Protein AF-A0A1C5BJK2-F1 (afdb_monomer)

pLDDT: mean 85.27, std 14.62, range [35.91, 98.62]

Radius of gyration: 24.51 Å; Cα contacts (8 Å, |Δi|>4): 493; chains: 1; bounding box: 54×63×65 Å

Nearest PDB structures (foldseek):
  4zyd-assembly2_A-3  TM=7.712E-01  e=1.924E-02  Saccharolobus solfataricus
  7dqt-assembly1_A  TM=7.738E-01  e=2.641E-02  Sulfurisphaera tokodaii str. 7
  7dqq-assembly1_A  TM=7.824E-01  e=4.720E-02  Sulfurisphaera tokodaii str. 7
  7dqr-assembly1_A  TM=7.884E-01  e=7.202E-02  Sulfurisphaera tokodaii str. 7
  7e1p-assembly1_A  TM=7.559E-01  e=9.377E-02  Sulfurisphaera tokodaii str. 7

Secondary structure (DSSP, 8-state):
--HHHHHHHHTTSGGG----TTHHHHTT--HHHHHHHHHT-SSHHHHHHHTSS--SHHHHHHHHHHHHHHHHHHSPPPPTT-S--TTS-HHHHHHHHHHHHPPTT-EEEHHHHHHHHTS-HHHHHHHHHH-TT-TTGGGEE-TTSPPPTT---SSS--THHHHHHHHHTT--B-TTSPBPGGGEEPHHHHHHHTT---S---SPPPPPHHHHHHHHHHHHHHHHHHS-HHHHHHHHHHHHHHHHTT-EEEE--SSS--EEEEEEEE-SS-EEEE-SEEEETTTTEEEE-HHHHTTSTTTTSHHHHHHHHHHHHTSTT----GGGTTS--EEEGGGHHHHHHHHHHHHHHHHHHHHHHHHHHHHHH-----

Structure (mmCIF, N/CA/C/O backbone):
data_AF-A0A1C5BJK2-F1
#
_entry.id   AF-A0A1C5BJK2-F1
#
loop_
_atom_site.group_PDB
_atom_site.id
_atom_site.type_symbol
_atom_site.label_atom_id
_atom_site.label_alt_id
_atom_site.label_comp_id
_atom_site.label_asym_id
_atom_site.label_entity_id
_atom_site.label_seq_id
_atom_site.pdbx_PDB_ins_code
_atom_site.Cartn_x
_atom_site.Cartn_y
_atom_site.Cartn_z
_atom_site.occupancy
_atom_site.B_iso_or_equiv
_atom_site.auth_seq_id
_atom_site.auth_comp_id
_atom_site.auth_asym_id
_atom_site.auth_atom_id
_atom_site.pdbx_PDB_model_num
ATOM 1 N N . MET A 1 1 ? 9.234 -43.248 -18.947 1.00 60.78 1 MET A N 1
ATOM 2 C CA . MET A 1 1 ? 8.805 -42.035 -18.233 1.00 60.78 1 MET A CA 1
ATOM 3 C C . MET A 1 1 ? 7.308 -42.137 -18.043 1.00 60.78 1 MET A C 1
ATOM 5 O O . MET A 1 1 ? 6.604 -42.272 -19.042 1.00 60.78 1 MET A O 1
ATOM 9 N N . GLY A 1 2 ? 6.856 -42.199 -16.794 1.00 78.69 2 GLY A N 1
ATOM 10 C CA . GLY A 1 2 ? 5.429 -42.237 -16.460 1.00 78.69 2 GLY A CA 1
ATOM 11 C C . GLY A 1 2 ? 4.739 -40.893 -16.718 1.00 78.69 2 GLY A C 1
ATOM 12 O O . GLY A 1 2 ? 5.407 -39.885 -16.950 1.00 78.69 2 GLY A O 1
ATOM 13 N N . ALA A 1 3 ? 3.405 -40.869 -16.676 1.00 76.44 3 ALA A N 1
ATOM 14 C CA . ALA A 1 3 ? 2.632 -39.632 -16.827 1.00 76.44 3 ALA A CA 1
ATOM 15 C C . ALA A 1 3 ? 2.951 -38.611 -15.717 1.00 76.44 3 ALA A C 1
ATOM 17 O O . ALA A 1 3 ? 3.112 -37.429 -16.013 1.00 76.44 3 ALA A O 1
ATOM 18 N N . ASP A 1 4 ? 3.140 -39.079 -14.480 1.00 77.00 4 ASP A N 1
ATOM 19 C CA . ASP A 1 4 ? 3.439 -38.227 -13.320 1.00 77.00 4 ASP A CA 1
ATOM 20 C C . ASP A 1 4 ? 4.851 -37.625 -13.384 1.00 77.00 4 ASP A C 1
ATOM 22 O O . ASP A 1 4 ? 5.038 -36.434 -13.143 1.00 77.00 4 ASP A O 1
ATOM 26 N N . GLU A 1 5 ? 5.845 -38.413 -13.808 1.00 80.25 5 GLU A N 1
ATOM 27 C CA . GLU A 1 5 ? 7.212 -37.923 -14.047 1.00 80.25 5 GLU A CA 1
ATOM 28 C C . GLU A 1 5 ? 7.243 -36.874 -15.163 1.00 80.25 5 GLU A C 1
ATOM 30 O O . GLU A 1 5 ? 7.934 -35.859 -15.065 1.00 80.25 5 GLU A O 1
ATOM 35 N N . LEU A 1 6 ? 6.480 -37.106 -16.235 1.00 82.19 6 LEU A N 1
ATOM 36 C CA . LEU A 1 6 ? 6.384 -36.167 -17.344 1.00 82.19 6 LEU A CA 1
ATOM 37 C C . LEU A 1 6 ? 5.683 -34.868 -16.925 1.00 82.19 6 LEU A C 1
ATOM 39 O O . LEU A 1 6 ? 6.096 -33.788 -17.348 1.00 82.19 6 LEU A O 1
ATOM 43 N N . HIS A 1 7 ? 4.647 -34.968 -16.091 1.00 80.88 7 HIS A N 1
ATOM 44 C CA . HIS A 1 7 ? 3.950 -33.816 -15.533 1.00 80.88 7 HIS A CA 1
ATOM 45 C C . HIS A 1 7 ? 4.882 -32.975 -14.658 1.00 80.88 7 HIS A C 1
ATOM 47 O O . HIS A 1 7 ? 5.020 -31.780 -14.910 1.00 80.88 7 HIS A O 1
ATOM 53 N N . ALA A 1 8 ? 5.589 -33.596 -13.709 1.00 81.62 8 ALA A N 1
ATOM 54 C CA . ALA A 1 8 ? 6.525 -32.906 -12.821 1.00 81.62 8 ALA A CA 1
ATOM 55 C C . ALA A 1 8 ? 7.621 -32.146 -13.592 1.00 81.62 8 ALA A C 1
ATOM 57 O O . ALA A 1 8 ? 7.986 -31.033 -13.220 1.00 81.62 8 ALA A O 1
ATOM 58 N N . LEU A 1 9 ? 8.107 -32.711 -14.704 1.00 84.38 9 LEU A N 1
ATOM 59 C CA . LEU A 1 9 ? 9.127 -32.072 -15.541 1.00 84.38 9 LEU A CA 1
ATOM 60 C C . LEU A 1 9 ? 8.603 -30.900 -16.378 1.00 84.38 9 LEU A C 1
ATOM 62 O O . LEU A 1 9 ? 9.378 -30.006 -16.710 1.00 84.38 9 LEU A O 1
ATOM 66 N N . LEU A 1 10 ? 7.330 -30.920 -16.781 1.00 84.81 10 LEU A N 1
ATOM 67 C CA . LEU A 1 10 ? 6.793 -29.968 -17.758 1.00 84.81 10 LEU A CA 1
ATOM 68 C C . LEU A 1 10 ? 5.853 -28.922 -17.164 1.00 84.81 10 LEU A C 1
ATOM 70 O O . LEU A 1 10 ? 5.655 -27.883 -17.795 1.00 84.81 10 LEU A O 1
ATOM 74 N N . VAL A 1 11 ? 5.287 -29.154 -15.977 1.00 85.19 11 VAL A N 1
ATOM 75 C CA . VAL A 1 11 ? 4.271 -28.271 -15.387 1.00 85.19 11 VAL A CA 1
ATOM 76 C C . VAL A 1 11 ? 4.789 -26.842 -15.188 1.00 85.19 11 VAL A C 1
ATOM 78 O O . VAL A 1 11 ? 4.098 -25.895 -15.563 1.00 85.19 11 VAL A O 1
ATOM 81 N N . HIS A 1 12 ? 6.034 -26.687 -14.723 1.00 86.31 12 HIS A N 1
ATOM 82 C CA . HIS A 1 12 ? 6.695 -25.398 -14.482 1.00 86.31 12 HIS A CA 1
ATOM 83 C C . HIS A 1 12 ? 7.729 -25.061 -15.565 1.00 86.31 12 HIS A C 1
ATOM 85 O O . HIS A 1 12 ? 8.881 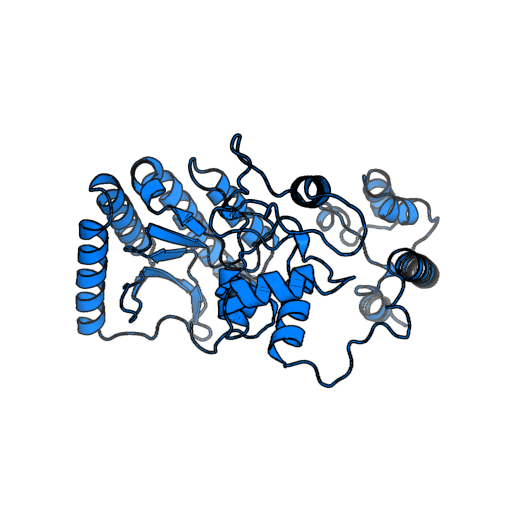-24.743 -15.278 1.00 86.31 12 HIS A O 1
ATOM 91 N N . THR A 1 13 ? 7.326 -25.148 -16.832 1.00 88.75 13 THR A N 1
ATOM 92 C CA . THR A 1 13 ? 8.182 -24.792 -17.975 1.00 88.75 13 THR A CA 1
ATOM 93 C C . THR A 1 13 ? 7.594 -23.641 -18.776 1.00 88.75 13 THR A C 1
ATOM 95 O O . THR A 1 13 ? 6.378 -23.454 -18.824 1.00 88.75 13 THR A O 1
ATOM 98 N N . LEU A 1 14 ? 8.458 -22.894 -19.469 1.00 88.75 14 LEU A N 1
ATOM 99 C CA . LEU A 1 14 ? 8.046 -21.772 -20.318 1.00 88.75 14 LEU A CA 1
ATOM 100 C C . LEU A 1 14 ? 7.019 -22.192 -21.383 1.00 88.75 14 LEU A C 1
ATOM 102 O O . LEU A 1 14 ? 6.073 -21.461 -21.655 1.00 88.75 14 LEU A O 1
ATOM 106 N N . GLY A 1 15 ? 7.161 -23.396 -21.943 1.00 88.69 15 GLY A N 1
ATOM 107 C CA . GLY A 1 15 ? 6.219 -23.947 -22.917 1.00 88.69 15 GLY A CA 1
ATOM 108 C C . GLY A 1 15 ? 4.817 -24.184 -22.353 1.00 88.69 15 GLY A C 1
ATOM 109 O O . GLY A 1 15 ? 3.839 -24.099 -23.099 1.00 88.69 15 GLY A O 1
ATOM 110 N N . ASN A 1 16 ? 4.707 -24.427 -21.042 1.00 90.06 16 ASN A N 1
ATOM 111 C CA . ASN A 1 16 ? 3.439 -24.647 -20.346 1.00 90.06 16 ASN A CA 1
ATOM 112 C C . ASN A 1 16 ? 2.814 -23.356 -19.795 1.00 90.06 16 ASN A C 1
ATOM 114 O O . ASN A 1 16 ? 1.713 -23.391 -19.248 1.00 90.06 16 ASN A O 1
ATOM 118 N N . LEU A 1 17 ? 3.497 -22.217 -19.939 1.00 88.31 17 LEU A N 1
ATOM 119 C CA . LEU A 1 17 ? 3.001 -20.940 -19.453 1.00 88.31 17 LEU A CA 1
ATOM 120 C C . LEU A 1 17 ? 1.721 -20.547 -20.207 1.00 88.31 17 LEU A C 1
ATOM 122 O O . LEU A 1 17 ? 1.679 -20.486 -21.444 1.00 88.31 17 LEU A O 1
ATOM 126 N N . THR A 1 18 ? 0.677 -20.271 -19.434 1.00 85.19 18 THR A N 1
ATOM 127 C CA . THR A 1 18 ? -0.578 -19.668 -19.883 1.00 85.19 18 THR A CA 1
ATOM 128 C C . THR A 1 18 ? -0.957 -18.591 -18.881 1.00 85.19 18 THR A C 1
ATOM 130 O O . THR A 1 18 ? -0.827 -18.788 -17.676 1.00 85.19 18 THR A O 1
ATOM 133 N N . LEU A 1 19 ? -1.397 -17.438 -19.374 1.00 79.12 19 LEU A N 1
ATOM 134 C CA . LEU A 1 19 ? -1.994 -16.399 -18.540 1.00 79.12 19 LEU A CA 1
ATOM 135 C C . LEU A 1 19 ? -3.504 -16.472 -18.776 1.00 79.12 19 LEU A C 1
ATOM 137 O O . LEU A 1 19 ? -3.965 -16.199 -19.883 1.00 79.12 19 LEU A O 1
ATOM 141 N N . SER A 1 20 ? -4.264 -16.959 -17.797 1.00 74.69 20 SER A N 1
ATOM 142 C CA . SER A 1 20 ? -5.705 -17.195 -17.938 1.00 74.69 20 SER A CA 1
ATOM 143 C C . SER A 1 20 ? -6.407 -17.176 -16.580 1.00 74.69 20 SER A C 1
ATOM 145 O O . SER A 1 20 ? -5.923 -17.783 -15.628 1.00 74.69 20 SER A O 1
ATOM 147 N N . GLY A 1 21 ? -7.578 -16.533 -16.513 1.00 70.81 21 GLY A N 1
ATOM 148 C CA . GLY A 1 21 ? -8.501 -16.639 -15.375 1.00 70.81 21 GLY A CA 1
ATOM 149 C C . GLY A 1 21 ? -9.314 -17.943 -15.362 1.00 70.81 21 GLY A C 1
ATOM 150 O O . GLY A 1 21 ? -9.984 -18.249 -14.383 1.00 70.81 21 GLY A O 1
ATOM 151 N N . ASP A 1 22 ? -9.231 -18.745 -16.428 1.00 74.25 22 ASP A N 1
ATOM 152 C CA . ASP A 1 22 ? -9.968 -20.001 -16.596 1.00 74.25 22 ASP A CA 1
ATOM 153 C C . ASP A 1 22 ? -9.140 -21.236 -16.206 1.00 74.25 22 ASP A C 1
ATOM 155 O O . ASP A 1 22 ? -9.500 -22.363 -16.552 1.00 74.25 22 ASP A O 1
ATOM 159 N N . ASN A 1 23 ? -8.043 -21.059 -15.462 1.00 76.31 23 ASN A N 1
ATOM 160 C CA . ASN A 1 23 ? -7.197 -22.169 -15.014 1.00 76.31 23 ASN A CA 1
ATOM 161 C C . ASN A 1 23 ? -7.988 -23.293 -14.293 1.00 76.31 23 ASN A C 1
ATOM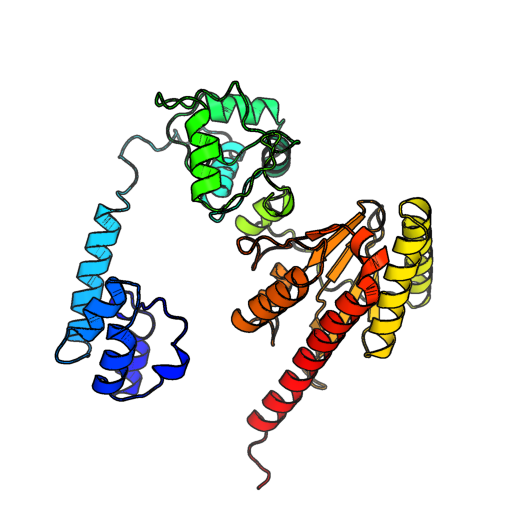 163 O O . ASN A 1 23 ? -7.758 -24.467 -14.602 1.00 76.31 23 ASN A O 1
ATOM 167 N N . PRO A 1 24 ? -9.005 -22.987 -13.451 1.00 76.06 24 PRO A N 1
ATOM 168 C CA . PRO A 1 24 ? -9.880 -24.013 -12.876 1.00 76.06 24 PRO A CA 1
ATOM 169 C C . PRO A 1 24 ? -10.684 -24.805 -13.921 1.00 76.06 24 PRO A C 1
ATOM 171 O O . PRO A 1 24 ? -10.924 -25.995 -13.739 1.00 76.06 24 PRO A O 1
ATOM 174 N N . LYS A 1 25 ? -11.085 -24.171 -15.033 1.00 75.75 25 LYS A N 1
ATOM 175 C CA . LYS A 1 25 ? -11.850 -24.812 -16.118 1.00 75.75 25 LYS A CA 1
ATOM 176 C C . LYS A 1 25 ? -10.969 -25.661 -17.032 1.00 75.75 25 LYS A C 1
ATOM 178 O O . LYS A 1 25 ? -11.483 -26.566 -17.683 1.00 75.75 25 LYS A O 1
ATOM 183 N N . LEU A 1 26 ? -9.664 -25.386 -17.103 1.00 80.00 26 LEU A N 1
ATOM 184 C CA . LEU A 1 26 ? -8.719 -26.204 -17.868 1.00 80.00 26 LEU A CA 1
ATOM 185 C C . LEU A 1 26 ? -8.521 -27.574 -17.204 1.00 80.00 26 LEU A C 1
ATOM 187 O O . LEU A 1 26 ? -8.636 -28.589 -17.894 1.00 80.00 26 LEU A O 1
ATOM 191 N N . SER A 1 27 ? -8.281 -27.605 -15.885 1.00 78.44 27 SER A N 1
ATOM 192 C CA . SER A 1 27 ? -8.184 -28.813 -15.038 1.00 78.44 27 SER A CA 1
ATOM 193 C C . SER A 1 27 ? -7.417 -29.991 -15.693 1.00 78.44 27 SER A C 1
ATOM 195 O O . SER A 1 27 ? -6.562 -29.808 -16.565 1.00 78.44 27 SER A O 1
ATOM 197 N N . ASN A 1 28 ? -7.707 -31.234 -15.308 1.00 81.69 28 ASN A N 1
ATOM 198 C CA . ASN A 1 28 ? -7.215 -32.454 -15.960 1.00 81.69 28 ASN A CA 1
ATOM 199 C C . ASN A 1 28 ? -8.071 -32.872 -17.169 1.00 81.69 28 ASN A C 1
ATOM 201 O O . ASN A 1 28 ? -8.125 -34.047 -17.531 1.00 81.69 28 ASN A O 1
ATOM 205 N N . HIS A 1 29 ? -8.743 -31.920 -17.826 1.00 84.06 29 HIS A N 1
ATOM 206 C CA . HIS A 1 29 ? -9.537 -32.242 -19.004 1.00 84.06 29 HIS A CA 1
ATOM 207 C C . HIS A 1 29 ? -8.670 -32.705 -20.189 1.00 84.06 29 HIS A C 1
ATOM 209 O O . HIS A 1 29 ? -7.514 -32.283 -20.326 1.00 84.06 29 HIS A O 1
ATOM 215 N N . PRO A 1 30 ? -9.238 -33.528 -21.093 1.00 87.25 30 PRO A N 1
ATOM 216 C CA . PRO A 1 30 ? -8.593 -33.888 -22.348 1.00 87.25 30 PRO A CA 1
ATOM 217 C C . PRO A 1 30 ? -8.195 -32.651 -23.152 1.00 87.25 30 PRO A C 1
ATOM 219 O O . PRO A 1 30 ? -8.894 -31.636 -23.130 1.00 87.25 30 PRO A O 1
ATOM 222 N N . PHE A 1 31 ? -7.107 -32.755 -23.919 1.00 89.50 31 PHE A N 1
ATOM 223 C CA . PHE A 1 31 ? -6.562 -31.620 -24.665 1.00 89.50 31 PHE A CA 1
ATOM 224 C C . PHE A 1 31 ? -7.603 -30.930 -25.557 1.00 89.50 31 PHE A C 1
ATOM 226 O O . PHE A 1 31 ? -7.689 -29.710 -25.531 1.00 89.50 31 PHE A O 1
ATOM 233 N N . ARG A 1 32 ? -8.485 -31.688 -26.220 1.00 87.75 32 ARG A N 1
ATOM 234 C CA . ARG A 1 32 ? -9.584 -31.136 -27.033 1.00 87.75 32 ARG A CA 1
ATOM 235 C C . ARG A 1 32 ? -10.445 -30.119 -26.279 1.00 87.75 32 ARG A C 1
ATOM 237 O O . ARG A 1 32 ? -10.752 -29.056 -26.801 1.00 87.75 32 ARG A O 1
ATOM 244 N N . ARG A 1 33 ? -10.794 -30.420 -25.027 1.00 85.31 33 ARG A N 1
ATOM 245 C CA . ARG A 1 33 ? -11.584 -29.516 -24.184 1.00 85.31 33 ARG A CA 1
ATOM 246 C C . ARG A 1 33 ? -10.780 -28.278 -23.786 1.00 85.31 33 ARG A C 1
ATOM 248 O O . ARG A 1 33 ? -11.325 -27.184 -23.720 1.00 85.31 33 ARG A O 1
ATOM 255 N N . LYS A 1 34 ? -9.477 -28.444 -23.549 1.00 88.50 34 LYS A N 1
ATOM 256 C CA . LYS A 1 34 ? -8.562 -27.326 -23.286 1.00 88.50 34 LYS A CA 1
ATOM 257 C C . LYS A 1 34 ? -8.399 -26.427 -24.513 1.00 88.50 34 LYS A C 1
ATOM 259 O O . LYS A 1 34 ? -8.340 -25.218 -24.341 1.00 88.50 34 LYS A O 1
ATOM 264 N N . GLN A 1 35 ? -8.389 -26.984 -25.728 1.00 89.12 35 GLN A N 1
ATOM 265 C CA . GLN A 1 35 ? -8.355 -26.204 -26.970 1.00 89.12 35 GLN A CA 1
ATOM 266 C C . GLN A 1 35 ? -9.572 -25.287 -27.080 1.00 89.12 35 GLN A C 1
ATOM 268 O O . GLN A 1 35 ? -9.385 -24.101 -27.294 1.00 89.12 35 GLN A O 1
ATOM 273 N N . GLU A 1 36 ? -10.787 -25.794 -26.848 1.00 87.69 36 GLU A N 1
ATOM 274 C CA . GLU A 1 36 ? -12.017 -24.981 -26.879 1.00 87.69 36 GLU A CA 1
ATOM 275 C C . GLU A 1 36 ? -11.952 -23.785 -25.916 1.00 87.69 36 GLU A C 1
ATOM 277 O O . GLU A 1 36 ? -12.364 -22.679 -26.257 1.00 87.69 36 GLU A O 1
ATOM 282 N N . ILE A 1 37 ? -11.405 -23.996 -24.715 1.00 85.19 37 ILE A N 1
ATOM 283 C CA . ILE A 1 37 ? -11.242 -22.933 -23.715 1.00 85.19 37 ILE A CA 1
ATOM 284 C C . ILE A 1 37 ? -10.190 -21.918 -24.188 1.00 85.19 37 ILE A C 1
ATOM 286 O O . ILE A 1 37 ? -10.439 -20.713 -24.184 1.00 85.19 37 ILE A O 1
ATOM 290 N N . LEU A 1 38 ? -9.021 -22.397 -24.621 1.00 86.19 38 LEU A N 1
ATOM 291 C CA . LEU A 1 38 ? -7.893 -21.549 -25.016 1.00 86.19 38 LEU A CA 1
ATOM 292 C C . LEU A 1 38 ? -8.113 -20.815 -26.345 1.00 86.19 38 LEU A C 1
ATOM 294 O O . LEU A 1 38 ? -7.533 -19.748 -26.528 1.00 86.19 38 LEU A O 1
ATOM 298 N N . ASP A 1 39 ? -8.944 -21.340 -27.245 1.00 86.12 39 ASP A N 1
ATOM 299 C CA . ASP A 1 39 ? -9.287 -20.701 -28.523 1.00 86.12 39 ASP A CA 1
ATOM 300 C C . ASP A 1 39 ? -10.010 -19.365 -28.294 1.00 86.12 39 ASP A C 1
ATOM 302 O O . ASP A 1 39 ? -9.754 -18.369 -28.967 1.00 86.12 39 ASP A O 1
ATOM 306 N N . SER A 1 40 ? -10.827 -19.304 -27.239 1.00 82.19 40 SER A N 1
ATOM 307 C CA . SER A 1 40 ? -11.527 -18.085 -26.820 1.00 82.19 40 SER A CA 1
ATOM 308 C C . SER A 1 40 ? -10.654 -17.075 -26.056 1.00 82.19 40 SER A C 1
ATOM 310 O O . SER A 1 40 ? -11.114 -15.983 -25.721 1.00 82.19 40 SER A O 1
ATOM 312 N N . SER A 1 41 ? -9.385 -17.401 -25.778 1.00 83.88 41 SER A N 1
ATOM 313 C CA . SER A 1 41 ? -8.483 -16.526 -25.024 1.00 83.88 41 SER A CA 1
ATOM 314 C C . SER A 1 41 ? -8.164 -15.242 -25.792 1.00 83.88 41 SER A C 1
ATOM 316 O O . SER A 1 41 ? -7.716 -15.295 -26.935 1.00 83.88 41 SER A O 1
ATOM 318 N N . ALA A 1 42 ? -8.247 -14.089 -25.122 1.00 83.94 42 ALA A N 1
ATOM 319 C CA . ALA A 1 42 ? -7.824 -12.798 -25.679 1.00 83.94 42 ALA A CA 1
ATOM 320 C C . ALA A 1 42 ? -6.304 -12.719 -25.945 1.00 83.94 42 ALA A C 1
ATOM 322 O O . ALA A 1 42 ? -5.836 -11.917 -26.752 1.00 83.94 42 ALA A O 1
ATOM 323 N N . LEU A 1 43 ? -5.509 -13.561 -25.276 1.00 83.44 43 LEU A N 1
ATOM 324 C CA . LEU A 1 43 ? -4.064 -13.623 -25.477 1.00 83.44 43 LEU A CA 1
ATOM 325 C C . LEU A 1 43 ? -3.708 -14.552 -26.637 1.00 83.44 43 LEU A C 1
ATOM 327 O O . LEU A 1 43 ? -3.843 -15.773 -26.526 1.00 83.44 43 LEU A O 1
ATOM 331 N N . ARG A 1 44 ? -3.131 -13.977 -27.699 1.00 83.12 44 ARG A N 1
ATOM 332 C CA . ARG A 1 44 ? -2.648 -14.712 -28.884 1.00 83.12 44 ARG A CA 1
ATOM 333 C C . ARG A 1 44 ? -1.691 -15.858 -28.536 1.00 83.12 44 ARG A C 1
ATOM 335 O O . ARG A 1 44 ? -1.708 -16.896 -29.183 1.00 83.12 44 ARG A O 1
ATOM 342 N N . MET A 1 45 ? -0.899 -15.709 -27.473 1.00 85.88 45 MET A N 1
ATOM 343 C CA . MET A 1 45 ? -0.004 -16.771 -26.997 1.00 85.88 45 MET A CA 1
ATOM 344 C C . MET A 1 45 ? -0.749 -18.036 -26.554 1.00 85.88 45 MET A C 1
ATOM 346 O O . MET A 1 45 ? -0.221 -19.127 -26.736 1.00 85.88 45 MET A O 1
ATOM 350 N N . ASN A 1 46 ? -1.946 -17.919 -25.977 1.00 88.75 46 ASN A N 1
ATOM 351 C CA . ASN A 1 46 ? -2.750 -19.077 -25.576 1.00 88.75 46 ASN A CA 1
ATOM 352 C C . ASN A 1 46 ? -3.433 -19.725 -26.792 1.00 88.75 46 ASN A C 1
ATOM 354 O O . ASN A 1 46 ? -3.511 -20.948 -26.864 1.00 88.75 46 ASN A O 1
ATOM 358 N N . GLN A 1 47 ? -3.844 -18.925 -27.781 1.00 86.56 47 GLN A N 1
ATOM 359 C CA . GLN A 1 47 ? -4.413 -19.419 -29.043 1.00 86.56 47 GLN A CA 1
ATOM 360 C C . GLN A 1 47 ? -3.409 -20.282 -29.831 1.00 86.56 47 GLN A C 1
ATOM 362 O O . GLN A 1 47 ? -3.791 -21.273 -30.447 1.00 86.56 47 GLN A O 1
ATOM 367 N N . GLU A 1 48 ? -2.105 -19.984 -29.748 1.00 88.44 48 GLU A N 1
ATOM 368 C CA . GLU A 1 48 ? -1.042 -20.824 -30.334 1.00 88.44 48 GLU A CA 1
ATOM 369 C C . GLU A 1 48 ? -1.047 -22.268 -29.788 1.00 88.44 48 GLU A C 1
ATOM 371 O O . GLU A 1 48 ? -0.633 -23.189 -30.492 1.00 88.44 48 GLU A O 1
ATOM 376 N N . ILE A 1 49 ? -1.522 -22.483 -28.553 1.00 90.44 49 ILE A N 1
ATOM 377 C CA . ILE A 1 49 ? -1.714 -23.824 -27.976 1.00 90.44 49 ILE A CA 1
ATOM 378 C C . ILE A 1 49 ? -2.947 -24.479 -28.598 1.00 90.44 49 ILE A C 1
ATOM 380 O O . ILE A 1 49 ? -2.882 -25.634 -29.015 1.00 90.44 49 ILE A O 1
ATOM 384 N N . ALA A 1 50 ? -4.059 -23.739 -28.674 1.00 88.12 50 ALA A N 1
ATOM 385 C CA . ALA A 1 50 ? -5.318 -24.227 -29.230 1.00 88.12 50 ALA A CA 1
ATOM 386 C C . ALA A 1 50 ? -5.164 -24.696 -30.686 1.00 88.12 50 ALA A C 1
ATOM 388 O O . ALA A 1 50 ? -5.759 -25.698 -31.073 1.00 88.12 50 ALA A O 1
ATOM 389 N N . GLY A 1 51 ? -4.295 -24.037 -31.460 1.00 87.88 51 GLY A N 1
ATOM 390 C CA . GLY A 1 51 ? -4.001 -24.385 -32.852 1.00 87.88 51 GLY A CA 1
ATOM 391 C C . GLY A 1 51 ? -3.151 -25.645 -33.075 1.00 87.88 51 GLY A C 1
ATOM 392 O O . GLY A 1 51 ? -2.909 -26.002 -34.227 1.00 87.88 51 GLY A O 1
ATOM 393 N N . ARG A 1 52 ? -2.661 -26.329 -32.029 1.00 91.69 52 ARG A N 1
ATOM 394 C CA . ARG A 1 52 ? -1.906 -27.588 -32.183 1.00 91.69 52 ARG A CA 1
ATOM 395 C C . ARG A 1 52 ? -2.852 -28.786 -32.250 1.00 91.69 52 ARG A C 1
ATOM 397 O O . ARG A 1 52 ? -3.837 -28.837 -31.533 1.00 91.69 52 ARG A O 1
ATOM 404 N N . GLU A 1 53 ? -2.524 -29.797 -33.053 1.00 90.75 53 GLU A N 1
ATOM 405 C CA . GLU A 1 53 ? -3.330 -31.032 -33.145 1.00 90.75 53 GLU A CA 1
ATOM 406 C C . GLU A 1 53 ? -3.271 -31.882 -31.868 1.00 90.75 53 GLU A C 1
ATOM 408 O O . GLU A 1 53 ? -4.210 -32.600 -31.527 1.00 90.75 53 GLU A O 1
ATOM 413 N N . ARG A 1 54 ? -2.148 -31.805 -31.154 1.00 91.12 54 ARG A N 1
ATOM 414 C CA . ARG A 1 54 ? -1.900 -32.512 -29.901 1.00 91.12 54 ARG A CA 1
ATOM 415 C C . ARG A 1 54 ? -1.018 -31.671 -28.993 1.00 91.12 54 ARG A C 1
ATOM 417 O O . ARG A 1 54 ? -0.335 -30.756 -29.449 1.00 91.12 54 ARG A O 1
ATOM 424 N N . TRP A 1 55 ? -0.993 -32.036 -27.719 1.00 89.00 55 TRP A N 1
ATOM 425 C CA . TRP A 1 55 ? -0.172 -31.365 -26.724 1.00 89.00 55 TRP A CA 1
ATOM 426 C C . TRP A 1 55 ? 0.569 -32.375 -25.865 1.00 89.00 55 TRP A C 1
ATOM 428 O O . TRP A 1 55 ? -0.018 -33.024 -25.000 1.00 89.00 55 TRP A O 1
ATOM 438 N N . GLY A 1 56 ? 1.861 -32.521 -26.135 1.00 88.06 56 GLY A N 1
ATOM 439 C CA . GLY A 1 56 ? 2.767 -33.360 -25.372 1.00 88.06 56 GLY A CA 1
ATOM 440 C C . GLY A 1 56 ? 4.125 -32.692 -25.179 1.00 88.06 56 GLY A C 1
ATOM 441 O O . GLY A 1 56 ? 4.302 -31.489 -25.375 1.00 88.06 56 GLY A O 1
ATOM 442 N N . ARG A 1 57 ? 5.114 -33.496 -24.780 1.00 90.12 57 ARG A N 1
ATOM 443 C CA . ARG A 1 57 ? 6.476 -33.025 -24.489 1.00 90.12 57 ARG A CA 1
ATOM 444 C C . ARG A 1 57 ? 7.114 -32.270 -25.652 1.00 90.12 57 ARG A C 1
ATOM 446 O O . ARG A 1 57 ? 7.768 -31.260 -25.427 1.00 90.12 57 ARG A O 1
ATOM 453 N N . ALA A 1 58 ? 6.964 -32.788 -26.869 1.00 90.81 58 ALA A N 1
ATOM 454 C CA . ALA A 1 58 ? 7.600 -32.215 -28.049 1.00 90.81 58 ALA A CA 1
ATOM 455 C C . ALA A 1 58 ? 7.039 -30.820 -28.353 1.00 90.81 58 ALA A C 1
ATOM 457 O O . ALA A 1 58 ? 7.808 -29.885 -28.542 1.00 90.81 58 ALA A O 1
ATOM 458 N N . GLU A 1 59 ? 5.714 -30.670 -28.320 1.00 92.75 59 GLU A N 1
ATOM 459 C CA . GLU A 1 59 ? 5.034 -29.405 -28.597 1.00 92.75 59 GLU A CA 1
ATOM 460 C C . GLU A 1 59 ? 5.282 -28.367 -27.492 1.00 92.75 59 GLU A C 1
ATOM 462 O O . GLU A 1 59 ? 5.462 -27.185 -27.782 1.00 92.75 59 GLU A O 1
ATOM 467 N N . ASN A 1 60 ? 5.363 -28.810 -26.232 1.00 92.12 60 ASN A N 1
ATOM 468 C CA . ASN A 1 60 ? 5.730 -27.947 -25.112 1.00 92.12 60 ASN A CA 1
ATOM 469 C C . ASN A 1 60 ? 7.155 -27.384 -25.276 1.00 92.12 60 ASN A C 1
ATOM 471 O O . ASN A 1 60 ? 7.347 -26.172 -25.183 1.00 92.12 60 ASN A O 1
ATOM 475 N N . LEU A 1 61 ? 8.138 -28.241 -25.570 1.00 91.62 61 LEU A N 1
ATOM 476 C CA . LEU A 1 61 ? 9.528 -27.815 -25.757 1.00 91.62 61 LEU A CA 1
ATOM 477 C C . LEU A 1 61 ? 9.699 -26.919 -26.993 1.00 91.62 61 LEU A C 1
ATOM 479 O O . LEU A 1 61 ? 10.394 -25.911 -26.909 1.00 91.62 61 LEU A O 1
ATOM 483 N N . ASP A 1 62 ? 9.031 -27.238 -28.105 1.00 93.56 62 ASP A N 1
ATOM 484 C CA . ASP A 1 62 ? 9.011 -26.402 -29.316 1.00 93.56 62 ASP A CA 1
ATOM 485 C C . ASP A 1 62 ? 8.484 -24.991 -29.011 1.00 93.56 62 ASP A C 1
ATOM 487 O O . ASP A 1 62 ? 9.114 -23.981 -29.334 1.00 93.56 62 ASP A O 1
ATOM 491 N N . ARG A 1 63 ? 7.366 -24.905 -28.278 1.00 93.50 63 ARG A N 1
ATOM 492 C CA . ARG A 1 63 ? 6.827 -23.617 -27.835 1.00 93.50 63 ARG A CA 1
ATOM 493 C C . ARG A 1 63 ? 7.770 -22.897 -26.877 1.00 93.50 63 ARG A C 1
ATOM 495 O O . ARG A 1 63 ? 7.907 -21.681 -26.985 1.00 93.50 63 ARG A O 1
ATOM 502 N N . ALA A 1 64 ? 8.423 -23.610 -25.959 1.00 92.94 64 ALA A N 1
ATOM 503 C CA . ALA A 1 64 ? 9.385 -23.013 -25.036 1.00 92.94 64 ALA A CA 1
ATOM 504 C C . ALA A 1 64 ? 10.530 -22.318 -25.792 1.00 92.94 64 ALA A C 1
ATOM 506 O O . ALA A 1 64 ? 10.870 -21.185 -25.457 1.00 92.94 64 ALA A O 1
ATOM 507 N N . VAL A 1 65 ? 11.059 -22.947 -26.849 1.00 93.88 65 VAL A N 1
ATOM 508 C CA . VAL A 1 65 ? 12.075 -22.340 -27.727 1.00 93.88 65 VAL A CA 1
ATOM 509 C C . VAL A 1 65 ? 11.526 -21.085 -28.406 1.00 93.88 65 VAL A C 1
ATOM 511 O O . VAL A 1 65 ? 12.126 -20.018 -28.299 1.00 93.88 65 VAL A O 1
ATOM 514 N N . GLY A 1 66 ? 10.344 -21.168 -29.025 1.00 92.12 66 GLY A N 1
ATOM 515 C CA . GLY A 1 66 ? 9.737 -20.016 -29.700 1.00 92.12 66 GLY A CA 1
ATOM 516 C C . GLY A 1 66 ? 9.451 -18.833 -28.765 1.00 92.12 66 GLY A C 1
ATOM 517 O O . GLY A 1 66 ? 9.612 -17.673 -29.156 1.00 92.12 66 GLY A O 1
ATOM 518 N N . LEU A 1 67 ? 9.053 -19.103 -27.518 1.00 91.06 67 LEU A N 1
ATOM 519 C CA . LEU A 1 67 ? 8.852 -18.077 -26.493 1.00 91.06 67 LEU A CA 1
ATOM 520 C C . LEU A 1 67 ? 10.173 -17.476 -26.010 1.00 91.06 67 LEU A C 1
ATOM 522 O O . LEU A 1 67 ? 10.250 -16.256 -25.881 1.00 91.06 67 LEU A O 1
ATOM 526 N N . ALA A 1 68 ? 11.207 -18.291 -25.797 1.00 90.25 68 ALA A N 1
ATOM 527 C CA . ALA A 1 68 ? 12.535 -17.807 -25.427 1.00 90.25 68 ALA A CA 1
ATOM 528 C C . ALA A 1 68 ? 13.112 -16.888 -26.516 1.00 90.25 68 ALA A C 1
ATOM 530 O O . ALA A 1 68 ? 13.557 -15.780 -26.225 1.00 90.25 68 ALA A O 1
ATOM 531 N N . ASP A 1 69 ? 12.993 -17.282 -27.781 1.00 91.06 69 ASP A N 1
ATOM 532 C CA . ASP A 1 69 ? 13.425 -16.478 -28.923 1.00 91.06 69 ASP A CA 1
ATOM 533 C C . ASP A 1 69 ? 12.678 -15.139 -29.015 1.00 91.06 69 ASP A C 1
ATOM 535 O O . ASP A 1 69 ? 13.263 -14.098 -29.326 1.00 91.06 69 ASP A O 1
ATOM 539 N N . ARG A 1 70 ? 11.366 -15.140 -28.742 1.00 89.56 70 ARG A N 1
ATOM 540 C CA . ARG A 1 70 ? 10.571 -13.903 -28.657 1.00 89.56 70 ARG A CA 1
ATOM 541 C C . ARG A 1 70 ? 11.031 -13.031 -27.496 1.00 89.56 70 ARG A C 1
ATOM 543 O O . ARG A 1 70 ? 11.151 -11.826 -27.690 1.00 89.56 70 ARG A O 1
ATOM 550 N N . ALA A 1 71 ? 11.301 -13.624 -26.335 1.00 88.00 71 ALA A N 1
ATOM 551 C CA . ALA A 1 71 ? 11.789 -12.907 -25.164 1.00 88.00 71 ALA A CA 1
ATOM 552 C C . ALA A 1 71 ? 13.137 -12.233 -25.450 1.00 88.00 71 ALA A C 1
ATOM 554 O O . ALA A 1 71 ? 13.262 -11.041 -25.211 1.00 88.00 71 ALA A O 1
ATOM 555 N N . VAL A 1 72 ? 14.093 -12.936 -26.064 1.00 86.69 72 VAL A N 1
ATOM 556 C CA . VAL A 1 72 ? 15.404 -12.372 -26.439 1.00 86.69 72 VAL A CA 1
ATOM 557 C C . VAL A 1 72 ? 15.269 -11.207 -27.426 1.00 86.69 72 VAL A C 1
ATOM 559 O O . VAL A 1 72 ? 16.006 -10.229 -27.329 1.00 86.69 72 VAL A O 1
ATOM 562 N N . ARG A 1 73 ? 14.322 -11.279 -28.372 1.00 87.25 73 ARG A N 1
ATOM 563 C CA . ARG A 1 73 ? 14.077 -10.185 -29.329 1.00 87.25 73 ARG A CA 1
ATOM 564 C C . ARG A 1 73 ? 13.394 -8.971 -28.703 1.00 87.25 73 ARG A C 1
ATOM 566 O O . ARG A 1 73 ? 13.704 -7.850 -29.086 1.00 87.25 73 ARG A O 1
ATOM 573 N N . LEU A 1 74 ? 12.434 -9.195 -27.807 1.00 85.19 74 LEU A N 1
ATOM 574 C CA . LEU A 1 74 ? 11.685 -8.125 -27.138 1.00 85.19 74 LEU A CA 1
ATOM 575 C C . LEU A 1 74 ? 12.488 -7.485 -26.005 1.00 85.19 74 LEU A C 1
ATOM 577 O O . LEU A 1 74 ? 12.331 -6.298 -25.738 1.00 85.19 74 LEU A O 1
ATOM 581 N N . TRP A 1 75 ? 13.345 -8.272 -25.362 1.00 82.06 75 TRP A N 1
ATOM 582 C CA . TRP A 1 75 ? 14.166 -7.890 -24.226 1.00 82.06 75 TRP A CA 1
ATOM 583 C C . TRP A 1 75 ? 15.643 -8.140 -24.552 1.00 82.06 75 TRP A C 1
ATOM 585 O O . TRP A 1 75 ? 16.253 -9.071 -24.013 1.00 82.06 75 TRP A O 1
ATOM 595 N N . PRO A 1 76 ? 16.235 -7.356 -25.473 1.00 73.38 76 PRO A N 1
ATOM 596 C CA . PRO A 1 76 ? 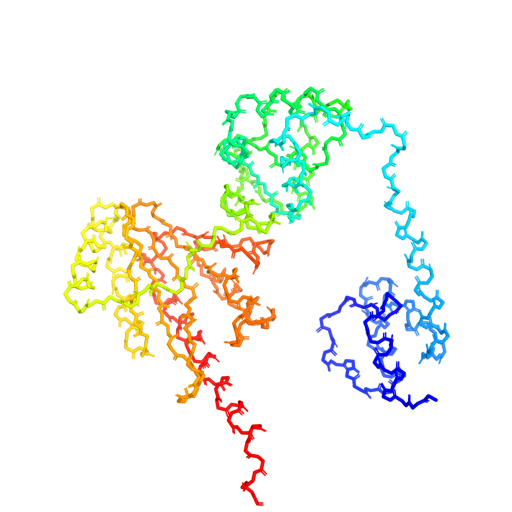17.649 -7.490 -25.775 1.00 73.38 76 PRO A CA 1
ATOM 597 C C . PRO A 1 76 ? 18.459 -7.281 -24.492 1.00 73.38 76 PRO A C 1
ATOM 599 O O . PRO A 1 76 ? 18.154 -6.409 -23.675 1.00 73.38 76 PRO A O 1
ATOM 602 N N . GLY A 1 77 ? 19.486 -8.110 -24.303 1.00 67.88 77 GLY A N 1
ATOM 603 C CA . GLY A 1 77 ? 20.393 -7.966 -23.169 1.00 67.88 77 GLY A CA 1
ATOM 604 C C . GLY A 1 77 ? 21.061 -6.581 -23.150 1.00 67.88 77 GLY A C 1
ATOM 605 O O . GLY A 1 77 ? 21.137 -5.918 -24.189 1.00 67.88 77 GLY A O 1
ATOM 606 N N . PRO A 1 78 ? 21.559 -6.129 -21.985 1.00 67.12 78 PRO A N 1
ATOM 607 C CA . PRO A 1 78 ? 22.254 -4.851 -21.880 1.00 67.12 78 PRO A CA 1
ATOM 608 C C . PRO A 1 78 ? 23.424 -4.791 -22.868 1.00 67.12 78 PRO A C 1
ATOM 610 O O . PRO A 1 78 ? 24.192 -5.746 -23.004 1.00 67.12 78 PRO A O 1
ATOM 613 N N . VAL A 1 79 ? 23.555 -3.662 -23.568 1.00 66.81 79 VAL A N 1
ATOM 614 C CA . VAL A 1 79 ? 24.601 -3.463 -24.577 1.00 66.81 79 VAL A CA 1
ATOM 615 C C . VAL A 1 79 ? 25.973 -3.543 -23.892 1.00 66.81 79 VAL A C 1
ATOM 617 O O . VAL A 1 79 ? 26.200 -2.803 -22.924 1.00 66.81 79 VAL A O 1
ATOM 620 N N . PRO A 1 80 ? 26.903 -4.403 -24.356 1.00 46.22 80 PRO A N 1
ATOM 621 C CA . PRO A 1 80 ? 28.252 -4.475 -23.804 1.00 46.22 80 PRO A CA 1
ATOM 622 C C . PRO A 1 80 ? 28.905 -3.084 -23.813 1.00 46.22 80 PRO A C 1
ATOM 624 O O . PRO A 1 80 ? 29.017 -2.462 -24.866 1.00 46.22 80 PRO A O 1
ATOM 627 N N . GLY A 1 81 ? 29.286 -2.581 -22.634 1.00 52.66 81 GLY A N 1
ATOM 628 C CA . GLY A 1 81 ? 29.813 -1.219 -22.441 1.00 52.66 81 GLY A CA 1
ATOM 629 C C . GLY A 1 81 ? 28.897 -0.258 -21.667 1.00 52.66 81 GLY A C 1
ATOM 630 O O . GLY A 1 81 ? 29.324 0.844 -21.345 1.00 52.66 81 GLY A O 1
ATOM 631 N N . THR A 1 82 ? 27.673 -0.671 -21.316 1.00 49.44 82 THR A N 1
ATOM 632 C CA . THR A 1 82 ? 26.745 0.115 -20.469 1.00 49.44 82 THR A CA 1
ATOM 633 C C . THR A 1 82 ? 26.765 -0.264 -18.986 1.00 49.44 82 THR A C 1
ATOM 635 O O . THR A 1 82 ? 25.976 0.270 -18.209 1.00 49.44 82 THR A O 1
ATOM 638 N N . LEU A 1 83 ? 27.676 -1.144 -18.556 1.00 48.06 83 LEU A N 1
ATOM 639 C CA . LEU A 1 83 ? 27.950 -1.329 -17.131 1.00 48.06 83 LEU A CA 1
ATOM 640 C C . LEU A 1 83 ? 28.624 -0.046 -16.618 1.00 48.06 83 LEU A C 1
ATOM 642 O O . LEU A 1 83 ? 29.729 0.262 -17.068 1.00 48.06 83 LEU A O 1
ATOM 646 N N . PRO A 1 84 ? 27.991 0.726 -15.715 1.00 50.19 84 PRO A N 1
ATOM 647 C CA . PRO A 1 84 ? 28.682 1.819 -15.051 1.00 50.19 84 PRO A CA 1
ATOM 648 C C . PRO A 1 84 ? 29.890 1.221 -14.334 1.00 50.19 84 PRO A C 1
ATOM 650 O O . PRO A 1 84 ? 29.741 0.185 -13.683 1.00 50.19 84 PRO A O 1
ATOM 653 N N . GLY A 1 85 ? 31.062 1.840 -14.496 1.00 52.62 85 GLY A N 1
ATOM 654 C CA . GLY A 1 85 ? 32.303 1.378 -13.878 1.00 52.62 85 GLY A CA 1
ATOM 655 C C . GLY A 1 85 ? 32.101 1.032 -12.402 1.00 52.62 85 GLY A C 1
ATOM 656 O O . GLY A 1 85 ? 31.329 1.686 -11.697 1.00 52.62 85 GLY A O 1
ATOM 657 N N . ASP A 1 86 ? 32.780 -0.020 -11.952 1.00 52.03 86 ASP A N 1
ATOM 658 C CA . ASP A 1 86 ? 32.590 -0.635 -10.635 1.00 52.03 86 ASP A CA 1
ATOM 659 C C . ASP A 1 86 ? 32.808 0.310 -9.430 1.00 52.03 86 ASP A C 1
ATOM 661 O O . ASP A 1 86 ? 32.399 -0.040 -8.322 1.00 52.03 86 ASP A O 1
ATOM 665 N N . ASP A 1 87 ? 33.331 1.521 -9.663 1.00 55.16 87 ASP A N 1
ATOM 666 C CA . ASP A 1 87 ? 33.599 2.592 -8.689 1.00 55.16 87 ASP A CA 1
ATOM 667 C C . ASP A 1 87 ? 32.376 3.445 -8.286 1.00 55.16 87 ASP A C 1
ATOM 669 O O . ASP A 1 87 ? 32.501 4.396 -7.510 1.00 55.16 87 ASP A O 1
ATOM 673 N N . GLU A 1 88 ? 31.169 3.155 -8.782 1.00 69.44 88 GLU A N 1
ATOM 674 C CA . GLU A 1 88 ? 29.981 3.881 -8.320 1.00 69.44 88 GLU A CA 1
ATOM 675 C C . GLU A 1 88 ? 29.619 3.550 -6.867 1.00 69.44 88 GLU A C 1
ATOM 677 O O . GLU A 1 88 ? 29.472 2.382 -6.493 1.00 69.44 88 GLU A O 1
ATOM 682 N N . TRP A 1 89 ? 29.376 4.604 -6.077 1.00 83.50 89 TRP A N 1
ATOM 683 C CA . TRP A 1 89 ? 28.828 4.514 -4.723 1.00 83.50 89 TRP A CA 1
ATOM 684 C C . TRP A 1 89 ? 27.642 3.537 -4.667 1.00 83.50 89 TRP A C 1
ATOM 686 O O . TRP A 1 89 ? 26.728 3.600 -5.496 1.00 83.50 89 TRP A O 1
ATOM 696 N N . SER A 1 90 ? 27.651 2.635 -3.681 1.00 84.62 90 SER A N 1
ATOM 697 C CA . SER A 1 90 ? 26.675 1.543 -3.544 1.00 84.62 90 SER A CA 1
ATOM 698 C C . SER A 1 90 ? 25.223 2.027 -3.507 1.00 84.62 90 SER A C 1
ATOM 700 O O . SER A 1 90 ? 24.350 1.335 -4.030 1.00 84.62 90 SER A O 1
ATOM 702 N N . GLY A 1 91 ? 24.968 3.239 -3.000 1.00 88.00 91 GLY A N 1
ATOM 703 C CA . GLY A 1 91 ? 23.641 3.857 -3.028 1.00 88.00 91 GLY A CA 1
ATOM 704 C C . GLY A 1 91 ? 23.073 4.019 -4.444 1.00 88.00 91 GLY A C 1
ATOM 705 O O . GLY A 1 91 ? 21.883 3.813 -4.661 1.00 88.00 91 GLY A O 1
ATOM 706 N N . TRP A 1 92 ? 23.905 4.274 -5.461 1.00 90.88 92 TRP A N 1
ATOM 707 C CA . TRP A 1 92 ? 23.439 4.338 -6.854 1.00 90.88 92 TRP A CA 1
ATOM 708 C C . TRP A 1 92 ? 23.159 2.964 -7.460 1.00 90.88 92 TRP A C 1
ATOM 710 O O . TRP A 1 92 ? 22.301 2.849 -8.340 1.00 90.88 92 TRP A O 1
ATOM 720 N N . LYS A 1 93 ? 23.865 1.920 -7.003 1.00 89.88 93 LYS A N 1
ATOM 721 C CA . LYS A 1 93 ? 23.550 0.525 -7.357 1.00 89.88 93 LYS A CA 1
ATOM 722 C C . LYS A 1 93 ? 22.181 0.144 -6.776 1.00 89.88 93 LYS A C 1
ATOM 724 O O . LYS A 1 93 ? 21.360 -0.431 -7.485 1.00 89.88 93 LYS A O 1
ATOM 729 N N . GLU A 1 94 ? 21.909 0.554 -5.541 1.00 92.38 94 GLU A N 1
ATOM 730 C CA . GLU A 1 94 ? 20.629 0.333 -4.865 1.00 92.38 94 GLU A CA 1
ATOM 731 C C . GLU A 1 94 ? 19.465 1.102 -5.496 1.00 92.38 94 GLU A C 1
ATOM 733 O O . GLU A 1 94 ? 18.423 0.507 -5.757 1.00 92.38 94 GLU A O 1
ATOM 738 N N . LEU A 1 95 ? 19.657 2.379 -5.843 1.00 94.06 95 LEU A N 1
ATOM 739 C CA . LEU A 1 95 ? 18.666 3.160 -6.588 1.00 94.06 95 LEU A CA 1
ATOM 740 C C . LEU A 1 95 ? 18.252 2.438 -7.876 1.00 94.06 95 LEU A C 1
ATOM 742 O O . LEU A 1 95 ? 17.064 2.311 -8.158 1.00 94.06 95 LEU A O 1
ATOM 746 N N . ARG A 1 96 ? 19.221 1.944 -8.660 1.00 92.06 96 ARG A N 1
ATOM 747 C CA . ARG A 1 96 ? 18.930 1.222 -9.910 1.00 92.06 96 ARG A CA 1
ATOM 748 C C . ARG A 1 96 ? 18.130 -0.047 -9.669 1.00 92.06 96 ARG A C 1
ATOM 750 O O . ARG A 1 96 ? 17.183 -0.307 -10.404 1.00 92.06 96 ARG A O 1
ATOM 757 N N . ALA A 1 97 ? 18.513 -0.820 -8.655 1.00 93.00 97 ALA A N 1
ATOM 758 C CA . ALA A 1 97 ? 17.783 -2.020 -8.278 1.00 93.00 97 ALA A CA 1
ATOM 759 C C . ALA A 1 97 ? 16.338 -1.679 -7.883 1.00 93.00 97 ALA A C 1
ATOM 761 O O . ALA A 1 97 ? 15.417 -2.354 -8.333 1.00 93.00 97 ALA A O 1
ATOM 762 N N . ALA A 1 98 ? 16.134 -0.596 -7.124 1.00 94.44 98 ALA A N 1
ATOM 763 C CA . ALA A 1 98 ? 14.807 -0.163 -6.703 1.00 94.44 98 ALA A CA 1
ATOM 764 C C . ALA A 1 98 ? 13.936 0.201 -7.911 1.00 94.44 98 ALA A C 1
ATOM 766 O O . ALA A 1 98 ? 12.845 -0.340 -8.052 1.00 94.44 98 ALA A O 1
ATOM 767 N N . LEU A 1 99 ? 14.439 1.032 -8.833 1.00 93.12 99 LEU A N 1
ATOM 768 C CA . LEU A 1 99 ? 13.697 1.430 -10.038 1.00 93.12 99 LEU A CA 1
ATOM 769 C C . LEU A 1 99 ? 13.337 0.251 -10.954 1.00 93.12 99 LEU A C 1
ATOM 771 O O . LEU A 1 99 ? 12.296 0.277 -11.608 1.00 93.12 99 LEU A O 1
ATOM 775 N N . LEU A 1 100 ? 14.191 -0.774 -11.016 1.00 92.50 100 LEU A N 1
ATOM 776 C CA . LEU A 1 100 ? 13.924 -2.000 -11.772 1.00 92.50 100 LEU A CA 1
ATOM 777 C C . LEU A 1 100 ? 12.876 -2.892 -11.096 1.00 92.50 100 LEU A C 1
ATOM 779 O O . LEU A 1 100 ? 12.118 -3.557 -11.795 1.00 92.50 100 LEU A O 1
ATOM 783 N N . ALA A 1 101 ? 12.833 -2.908 -9.763 1.00 93.88 101 ALA A N 1
ATOM 784 C CA . ALA A 1 101 ? 11.904 -3.728 -8.990 1.00 93.88 101 ALA A CA 1
ATOM 785 C C . ALA A 1 101 ? 10.495 -3.117 -8.876 1.00 93.88 101 ALA A C 1
ATOM 787 O O . ALA A 1 101 ? 9.556 -3.821 -8.509 1.00 93.88 101 ALA A O 1
ATOM 788 N N . MET A 1 102 ? 10.327 -1.824 -9.181 1.00 94.75 102 MET A N 1
ATOM 789 C CA . MET A 1 102 ? 9.018 -1.166 -9.143 1.00 94.75 102 MET A CA 1
ATOM 790 C C . MET A 1 102 ? 8.036 -1.839 -10.124 1.00 94.75 102 MET A C 1
ATOM 792 O O . MET A 1 102 ? 8.329 -1.918 -11.323 1.00 94.75 102 MET A O 1
ATOM 796 N N . PRO A 1 103 ? 6.845 -2.271 -9.676 1.00 93.88 103 PRO A N 1
ATOM 797 C CA . PRO A 1 103 ? 5.815 -2.777 -10.575 1.00 93.88 103 PRO A CA 1
ATOM 798 C C . PRO A 1 103 ? 5.235 -1.6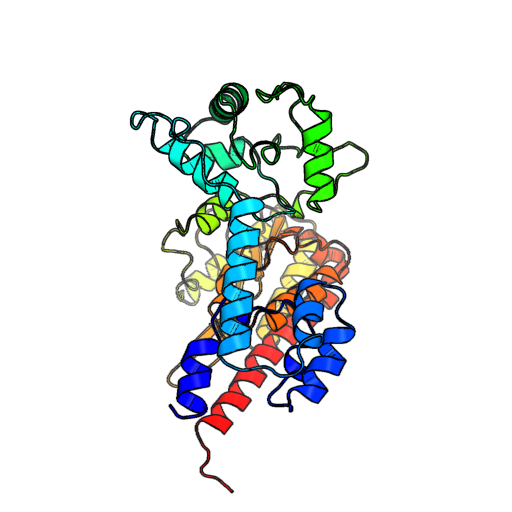49 -11.442 1.00 93.88 103 PRO A C 1
ATOM 800 O O . PRO A 1 103 ? 5.224 -0.479 -11.046 1.00 93.88 103 PRO A O 1
ATOM 803 N N . ALA A 1 104 ? 4.759 -1.993 -12.642 1.00 92.88 104 ALA A N 1
ATOM 804 C CA . ALA A 1 104 ? 4.006 -1.056 -13.478 1.00 92.88 104 ALA A CA 1
ATOM 805 C C . ALA A 1 104 ? 2.757 -0.564 -12.732 1.00 92.88 104 ALA A C 1
ATOM 807 O O . ALA A 1 104 ? 2.190 -1.292 -11.919 1.00 92.88 104 ALA A O 1
ATOM 808 N N . GLY A 1 105 ? 2.365 0.685 -12.977 1.00 94.00 105 GLY A N 1
ATOM 809 C CA . GLY A 1 105 ? 1.264 1.319 -12.257 1.00 94.00 105 GLY A CA 1
ATOM 810 C C . GLY A 1 105 ? 1.675 1.887 -10.901 1.00 94.00 105 GLY A C 1
ATOM 811 O O . GLY A 1 105 ? 0.810 2.175 -10.083 1.00 94.00 105 GLY A O 1
ATOM 812 N N . THR A 1 106 ? 2.973 2.073 -10.637 1.00 96.56 106 THR A N 1
ATOM 813 C CA . THR A 1 106 ? 3.458 2.717 -9.407 1.00 96.56 106 THR A CA 1
ATOM 814 C C . THR A 1 106 ? 4.448 3.839 -9.681 1.00 96.56 106 THR A C 1
ATOM 816 O O . THR A 1 106 ? 5.100 3.892 -10.724 1.00 96.56 106 THR A O 1
ATOM 819 N N . TRP A 1 107 ? 4.577 4.741 -8.714 1.00 97.00 107 TRP A N 1
ATOM 820 C CA . TRP A 1 107 ? 5.542 5.836 -8.732 1.00 97.00 107 TRP A CA 1
ATOM 821 C C . TRP A 1 107 ? 6.152 6.031 -7.341 1.00 97.00 107 TRP A C 1
ATOM 823 O O . TRP A 1 107 ? 5.656 5.494 -6.360 1.00 97.00 107 TRP A O 1
ATOM 833 N N . THR A 1 108 ? 7.244 6.775 -7.219 1.00 97.56 108 THR A N 1
ATOM 834 C CA . THR A 1 108 ? 7.869 7.097 -5.923 1.00 97.56 108 THR A CA 1
ATOM 835 C C . THR A 1 108 ? 8.381 8.533 -5.915 1.00 97.56 108 THR A C 1
ATOM 837 O O . THR A 1 108 ? 8.351 9.203 -6.947 1.00 97.56 108 THR A O 1
ATOM 840 N N . THR A 1 109 ? 8.843 9.042 -4.773 1.00 97.31 109 THR A N 1
ATOM 841 C CA . THR A 1 109 ? 9.387 10.403 -4.688 1.00 97.31 109 THR A CA 1
ATOM 842 C C . THR A 1 109 ? 10.909 10.416 -4.647 1.00 97.31 109 THR A C 1
ATOM 844 O O . THR A 1 109 ? 11.544 9.480 -4.161 1.00 97.31 109 THR A O 1
ATOM 847 N N . TYR A 1 110 ? 11.516 11.534 -5.057 1.00 95.94 110 TYR A N 1
ATOM 848 C CA . TYR A 1 110 ? 12.946 11.769 -4.806 1.00 95.94 110 TYR A CA 1
ATOM 849 C C . TYR A 1 110 ? 13.312 11.624 -3.320 1.00 95.94 110 TYR A C 1
ATOM 851 O O . TYR A 1 110 ? 14.421 11.203 -3.003 1.00 95.94 110 TYR A O 1
ATOM 859 N N . GLY A 1 111 ? 12.390 11.977 -2.415 1.00 95.62 111 GLY A N 1
ATOM 860 C CA . GLY A 1 111 ? 12.569 11.843 -0.969 1.00 95.62 111 GLY A CA 1
ATOM 861 C C . GLY A 1 111 ? 12.597 10.389 -0.503 1.00 95.6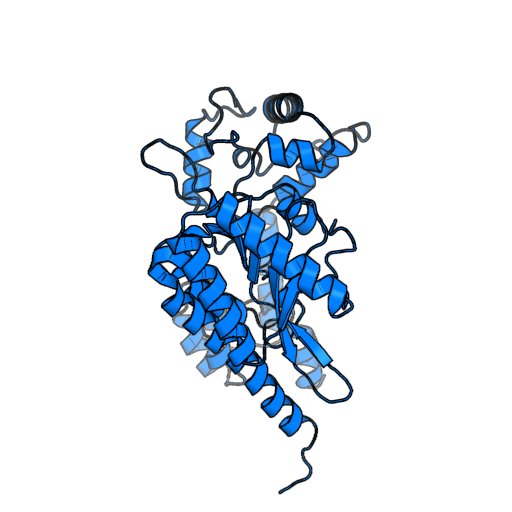2 111 GLY A C 1
ATOM 862 O O . GLY A 1 111 ? 13.479 10.028 0.267 1.00 95.62 111 GLY A O 1
ATOM 863 N N . ASP A 1 112 ? 11.694 9.548 -1.009 1.00 97.12 112 ASP A N 1
ATOM 864 C CA . ASP A 1 112 ? 11.643 8.118 -0.672 1.00 97.12 112 ASP A CA 1
ATOM 865 C C . ASP A 1 112 ? 12.888 7.382 -1.168 1.00 97.12 112 ASP A C 1
ATOM 867 O O . ASP A 1 112 ? 13.500 6.621 -0.421 1.00 97.12 112 ASP A O 1
ATOM 871 N N . VAL A 1 113 ? 13.312 7.659 -2.407 1.00 96.56 113 VAL A N 1
ATOM 872 C CA . VAL A 1 113 ? 14.548 7.093 -2.965 1.00 96.56 113 VAL A CA 1
ATOM 873 C C . VAL A 1 113 ? 15.764 7.564 -2.168 1.00 96.56 113 VAL A C 1
ATOM 875 O O . VAL A 1 113 ? 16.660 6.775 -1.882 1.00 96.56 113 VAL A O 1
ATOM 878 N N . ALA A 1 114 ? 15.800 8.842 -1.781 1.00 95.62 114 ALA A N 1
ATOM 879 C CA . ALA A 1 114 ? 16.883 9.388 -0.974 1.00 95.62 114 ALA A CA 1
ATOM 880 C C . ALA A 1 114 ? 16.957 8.745 0.416 1.00 95.62 114 ALA A C 1
ATOM 882 O O . ALA A 1 114 ? 18.050 8.398 0.863 1.00 95.62 114 ALA A O 1
ATOM 883 N N . ALA A 1 115 ? 15.808 8.551 1.066 1.00 95.19 115 ALA A N 1
ATOM 884 C CA . ALA A 1 115 ? 15.714 7.868 2.349 1.00 95.19 115 ALA A CA 1
ATOM 885 C C . ALA A 1 115 ? 16.174 6.406 2.249 1.00 95.19 115 ALA A C 1
ATOM 887 O O . ALA A 1 115 ? 16.908 5.952 3.121 1.00 95.19 115 ALA A O 1
ATOM 888 N N . LEU A 1 116 ? 15.810 5.701 1.170 1.00 94.69 116 LEU A N 1
ATOM 889 C CA . LEU A 1 116 ? 16.233 4.320 0.923 1.00 94.69 116 LEU A CA 1
ATOM 890 C C . LEU A 1 116 ? 17.760 4.186 0.852 1.00 94.69 116 LEU A C 1
ATOM 892 O O . LEU A 1 116 ? 18.336 3.325 1.506 1.00 94.69 116 LEU A O 1
ATOM 896 N N . ILE A 1 117 ? 18.417 5.034 0.056 1.00 93.81 117 ILE A N 1
ATOM 897 C CA . ILE A 1 117 ? 19.855 4.891 -0.230 1.00 93.81 117 ILE A CA 1
ATOM 898 C C . ILE A 1 117 ? 20.751 5.703 0.716 1.00 93.81 117 ILE A C 1
ATOM 900 O O . ILE A 1 117 ? 21.968 5.717 0.543 1.00 93.81 117 ILE A O 1
ATOM 904 N N . GLY A 1 118 ? 20.168 6.409 1.691 1.00 91.31 118 GLY A N 1
ATOM 905 C CA . GLY A 1 118 ? 20.902 7.226 2.660 1.00 91.31 118 GLY A CA 1
ATOM 906 C C . GLY A 1 118 ? 21.533 8.486 2.055 1.00 91.31 118 GLY A C 1
ATOM 907 O O . GLY A 1 118 ? 22.708 8.764 2.288 1.00 91.31 118 GLY A O 1
ATOM 908 N N . THR A 1 119 ? 20.780 9.247 1.255 1.00 93.38 119 THR A N 1
ATOM 909 C CA . THR A 1 119 ? 21.234 10.516 0.652 1.00 93.38 119 THR A CA 1
ATOM 910 C C . THR A 1 119 ? 20.182 11.630 0.754 1.00 93.38 119 THR A C 1
ATOM 912 O O . THR A 1 119 ? 19.212 11.526 1.499 1.00 93.38 119 THR A O 1
ATOM 915 N N . HIS A 1 120 ? 20.363 12.718 -0.000 1.00 90.44 120 HIS A N 1
ATOM 916 C CA . HIS A 1 120 ? 19.407 13.816 -0.128 1.00 90.44 120 HIS A CA 1
ATOM 917 C C . HIS A 1 120 ? 18.677 13.801 -1.478 1.00 90.44 120 HIS A C 1
ATOM 919 O O . HIS A 1 120 ? 19.281 13.565 -2.524 1.00 90.44 120 HIS A O 1
ATOM 925 N N . ALA A 1 121 ? 17.385 14.151 -1.471 1.00 92.94 121 ALA A N 1
ATOM 926 C CA . ALA A 1 121 ? 16.514 14.158 -2.655 1.00 92.94 121 ALA A CA 1
ATOM 927 C C . ALA A 1 121 ? 17.081 14.963 -3.841 1.00 92.94 121 ALA A C 1
ATOM 929 O O . ALA A 1 121 ? 16.933 14.567 -4.996 1.00 92.94 121 ALA A O 1
ATOM 930 N N . VAL A 1 122 ? 17.782 16.066 -3.562 1.00 89.94 122 VAL A N 1
ATOM 931 C CA . VAL A 1 122 ? 18.435 16.893 -4.591 1.00 89.94 122 VAL A CA 1
ATOM 932 C C . VAL A 1 122 ? 19.530 16.116 -5.328 1.00 89.94 122 VAL A C 1
ATOM 934 O O . VAL A 1 122 ? 19.611 16.197 -6.552 1.00 89.94 122 VAL A O 1
ATOM 937 N N . LEU A 1 123 ? 20.336 15.325 -4.611 1.00 89.50 123 LEU A N 1
ATOM 938 C CA . LEU A 1 123 ? 21.402 14.510 -5.205 1.00 89.50 123 LEU A CA 1
ATOM 939 C C . LEU A 1 123 ? 20.825 13.381 -6.061 1.00 89.50 123 LEU A C 1
ATOM 941 O O . LEU A 1 123 ? 21.345 13.107 -7.140 1.00 89.50 123 LEU A O 1
ATOM 945 N N . VAL A 1 124 ? 19.714 12.777 -5.624 1.00 92.00 124 VAL A N 1
ATOM 946 C CA . VAL A 1 124 ? 18.961 11.809 -6.437 1.00 92.00 124 VAL A CA 1
ATOM 947 C C . VAL A 1 124 ? 18.509 12.461 -7.742 1.00 92.00 124 VAL A C 1
ATOM 949 O O . VAL A 1 124 ? 18.763 11.922 -8.814 1.00 92.00 124 VAL A O 1
ATOM 952 N N . GLY A 1 125 ? 17.900 13.648 -7.672 1.00 88.62 125 GLY A N 1
ATOM 953 C CA . GLY A 1 125 ? 17.468 14.386 -8.860 1.00 88.62 125 GLY A CA 1
ATOM 954 C C . GLY A 1 125 ? 18.614 14.686 -9.832 1.00 88.62 125 GLY A C 1
ATOM 955 O O . GLY A 1 125 ? 18.474 14.452 -11.031 1.00 88.62 125 GLY A O 1
ATOM 956 N N . GLN A 1 126 ? 19.767 15.135 -9.324 1.00 87.62 126 GLN A N 1
ATOM 957 C CA . GLN A 1 126 ? 20.969 15.382 -10.133 1.00 87.62 126 GLN A CA 1
ATOM 958 C C . GLN A 1 126 ? 21.516 14.103 -10.783 1.00 87.62 126 GLN A C 1
ATOM 960 O O . GLN A 1 126 ? 21.876 14.117 -11.961 1.00 87.62 126 GLN A O 1
ATOM 965 N N . HIS A 1 127 ? 21.561 12.989 -10.046 1.00 87.31 127 HIS A N 1
ATOM 966 C CA . HIS A 1 127 ? 21.997 11.698 -10.581 1.00 87.31 127 HIS A CA 1
ATOM 967 C C . HIS A 1 127 ? 21.069 11.203 -11.699 1.00 87.31 127 HIS A C 1
ATOM 969 O O . HIS A 1 127 ? 21.537 10.831 -12.772 1.00 87.31 127 HIS A O 1
ATOM 975 N N . LEU A 1 128 ? 19.752 11.259 -11.477 1.00 86.94 128 LEU A N 1
ATOM 976 C CA . LEU A 1 128 ? 18.753 10.848 -12.466 1.00 86.94 128 LEU A CA 1
ATOM 977 C C . LEU A 1 128 ? 18.788 11.715 -13.732 1.00 86.94 128 LEU A C 1
ATOM 979 O O . LEU A 1 128 ? 18.628 11.195 -14.830 1.00 86.94 128 LEU A O 1
ATOM 983 N N . ALA A 1 129 ? 19.033 13.021 -13.594 1.00 82.06 129 ALA A N 1
ATOM 984 C CA . ALA A 1 129 ? 19.131 13.933 -14.732 1.00 82.06 129 ALA A CA 1
ATOM 985 C C . ALA A 1 129 ? 20.438 13.771 -15.530 1.00 82.06 129 ALA A C 1
ATOM 987 O O . ALA A 1 129 ? 20.456 14.000 -16.736 1.00 82.06 129 ALA A O 1
ATOM 988 N N . SER A 1 130 ? 21.541 13.403 -14.871 1.00 78.50 130 SER A N 1
ATOM 989 C CA . SER A 1 130 ? 22.863 13.309 -15.509 1.00 78.50 130 SER A CA 1
ATOM 990 C C . SER A 1 130 ? 23.138 11.961 -16.175 1.00 78.50 130 SER A C 1
ATOM 992 O O . SER A 1 130 ? 23.995 11.885 -17.055 1.00 78.50 130 SER A O 1
ATOM 994 N N . LYS A 1 131 ? 22.432 10.897 -15.779 1.00 76.38 131 LYS A N 1
ATOM 995 C CA . LYS A 1 131 ? 22.720 9.533 -16.225 1.00 76.38 131 LYS A CA 1
ATOM 996 C C . LYS A 1 131 ? 21.705 9.033 -17.252 1.00 76.38 131 LYS A C 1
ATOM 998 O O . LYS A 1 131 ? 20.528 8.852 -16.951 1.00 76.38 131 LYS A O 1
ATOM 1003 N N . ALA A 1 132 ? 22.189 8.768 -18.463 1.00 69.62 132 ALA A N 1
ATOM 1004 C CA . ALA A 1 132 ? 21.396 8.197 -19.548 1.00 69.62 132 ALA A CA 1
ATOM 1005 C C . ALA A 1 132 ? 21.030 6.727 -19.272 1.00 69.62 132 ALA A C 1
ATOM 1007 O O . ALA A 1 132 ? 21.767 6.013 -18.587 1.00 69.62 132 ALA A O 1
ATOM 1008 N N . GLY A 1 133 ? 19.910 6.263 -19.835 1.00 71.19 133 GLY A N 1
ATOM 1009 C CA . GLY A 1 133 ? 19.549 4.838 -19.852 1.00 71.19 133 GLY A CA 1
ATOM 1010 C C . GLY A 1 133 ? 19.088 4.236 -18.518 1.00 71.19 133 GLY A C 1
ATOM 1011 O O . GLY A 1 133 ? 19.025 3.014 -18.392 1.00 71.19 133 GLY A O 1
ATOM 1012 N N . LEU A 1 134 ? 18.759 5.052 -17.509 1.00 79.00 134 LEU A N 1
ATOM 1013 C CA . LEU A 1 134 ? 18.175 4.553 -16.262 1.00 79.00 134 LEU A CA 1
ATOM 1014 C C . LEU A 1 134 ? 16.713 4.132 -16.474 1.00 79.00 134 LEU A C 1
ATOM 1016 O O . LEU A 1 134 ? 15.822 4.964 -16.648 1.00 79.00 134 LEU A O 1
ATOM 1020 N N . HIS A 1 135 ? 16.462 2.823 -16.430 1.00 82.44 135 HIS A N 1
ATOM 1021 C CA . HIS A 1 135 ? 15.112 2.266 -16.501 1.00 82.44 135 HIS A CA 1
ATOM 1022 C C . HIS A 1 135 ? 14.236 2.748 -15.334 1.00 82.44 135 HIS A C 1
ATOM 1024 O O . HIS A 1 135 ? 14.711 2.874 -14.208 1.00 82.44 135 HIS A O 1
ATOM 1030 N N . GLY A 1 136 ? 12.948 2.992 -15.599 1.00 87.12 136 GLY A N 1
ATOM 1031 C CA . GLY A 1 136 ? 11.945 3.322 -14.574 1.00 87.12 136 GLY A CA 1
ATOM 1032 C C . GLY A 1 136 ? 12.115 4.697 -13.930 1.00 87.12 136 GLY A C 1
ATOM 1033 O O . GLY A 1 136 ? 11.369 5.070 -13.033 1.00 87.12 136 GLY A O 1
ATOM 1034 N N . ALA A 1 137 ? 13.080 5.485 -14.382 1.00 89.38 137 ALA A N 1
ATOM 1035 C CA . ALA A 1 137 ? 13.471 6.690 -13.685 1.00 89.38 137 ALA A CA 1
ATOM 1036 C C . ALA A 1 137 ? 12.440 7.836 -13.847 1.00 89.38 137 ALA A C 1
ATOM 1038 O O . ALA A 1 137 ? 12.283 8.662 -12.948 1.00 89.38 137 ALA A O 1
ATOM 1039 N N . TYR A 1 138 ? 11.622 7.793 -14.907 1.00 88.31 138 TYR A N 1
ATOM 1040 C CA . TYR A 1 138 ? 10.423 8.628 -15.078 1.00 88.31 138 TYR A CA 1
ATOM 1041 C C . TYR A 1 138 ? 9.341 8.390 -14.006 1.00 88.31 138 TYR A C 1
ATOM 1043 O O . TYR A 1 138 ? 8.433 9.207 -13.878 1.00 88.31 138 TYR A O 1
ATOM 1051 N N . ARG A 1 139 ? 9.438 7.305 -13.220 1.00 93.38 139 ARG A N 1
ATOM 1052 C CA . ARG A 1 139 ? 8.540 7.010 -12.094 1.00 93.38 139 ARG A CA 1
ATOM 1053 C C . ARG A 1 139 ? 8.926 7.732 -10.798 1.00 93.38 139 ARG A C 1
ATOM 1055 O O . ARG A 1 139 ? 8.233 7.574 -9.795 1.00 93.38 139 ARG A O 1
ATOM 1062 N N . VAL A 1 140 ? 10.011 8.514 -10.797 1.00 94.75 140 VAL A N 1
ATOM 1063 C CA . VAL A 1 140 ? 10.434 9.328 -9.647 1.00 94.75 140 VAL A CA 1
ATOM 1064 C C . VAL A 1 140 ? 9.898 10.750 -9.792 1.00 94.75 140 VAL A C 1
ATOM 1066 O O . VAL A 1 140 ? 10.329 11.509 -10.660 1.00 94.75 140 VAL A O 1
ATOM 1069 N N . LEU A 1 141 ? 8.955 11.106 -8.925 1.00 95.00 141 LEU A N 1
ATOM 1070 C CA . LEU A 1 141 ? 8.217 12.365 -8.942 1.00 95.00 141 LEU A CA 1
ATOM 1071 C C . LEU A 1 141 ? 8.580 13.257 -7.747 1.00 95.00 141 LEU A C 1
ATOM 1073 O O . LEU A 1 141 ? 9.296 12.874 -6.815 1.00 95.00 141 LEU A O 1
ATOM 1077 N N . THR A 1 142 ? 8.071 14.484 -7.759 1.00 94.62 142 THR A N 1
ATOM 1078 C CA . THR A 1 142 ? 8.109 15.373 -6.595 1.00 94.62 142 THR A CA 1
ATOM 1079 C C . THR A 1 142 ? 7.247 14.827 -5.449 1.00 94.62 142 THR A C 1
ATOM 1081 O O . THR A 1 142 ? 6.394 13.961 -5.641 1.00 94.62 142 THR A O 1
ATOM 1084 N N . ALA A 1 143 ? 7.434 15.358 -4.236 1.00 93.25 143 ALA A N 1
ATOM 1085 C CA . ALA A 1 143 ? 6.672 14.942 -3.052 1.00 93.25 143 ALA A CA 1
ATOM 1086 C C . ALA A 1 143 ? 5.145 15.130 -3.192 1.00 93.25 143 ALA A C 1
ATOM 1088 O O . ALA A 1 143 ? 4.368 14.438 -2.536 1.00 93.25 143 ALA A O 1
ATOM 1089 N N . ASP A 1 144 ? 4.708 16.052 -4.053 1.00 92.69 144 ASP A N 1
ATOM 1090 C CA . ASP A 1 144 ? 3.302 16.299 -4.373 1.00 92.69 144 ASP A CA 1
ATOM 1091 C C . ASP A 1 144 ? 2.797 15.519 -5.600 1.00 92.69 144 ASP A C 1
ATOM 1093 O O . ASP A 1 144 ? 1.684 15.773 -6.053 1.00 92.69 144 ASP A O 1
ATOM 1097 N N . GLY A 1 145 ? 3.583 14.568 -6.119 1.00 93.38 145 GLY A N 1
ATOM 1098 C CA . GLY A 1 145 ? 3.180 13.669 -7.203 1.00 93.38 145 GLY A CA 1
ATOM 1099 C C . GLY A 1 145 ? 3.240 14.291 -8.595 1.00 93.38 145 GLY A C 1
ATOM 1100 O O . GLY A 1 145 ? 2.516 13.855 -9.485 1.00 93.38 145 GLY A O 1
ATOM 1101 N N . ARG A 1 146 ? 4.071 15.316 -8.808 1.00 92.38 146 ARG A N 1
ATOM 1102 C CA . ARG A 1 146 ? 4.242 15.958 -10.117 1.00 92.38 146 ARG A CA 1
ATOM 1103 C C . ARG A 1 146 ? 5.520 15.500 -10.804 1.00 92.38 146 ARG A C 1
ATOM 1105 O O . ARG A 1 146 ? 6.546 15.247 -10.172 1.00 92.38 146 ARG A O 1
ATOM 1112 N N . VAL A 1 147 ? 5.468 15.451 -12.130 1.00 88.69 147 VAL A N 1
ATOM 1113 C CA . VAL A 1 147 ? 6.666 15.286 -12.957 1.00 88.69 147 VAL A CA 1
ATOM 1114 C C . VAL A 1 147 ? 7.514 16.552 -12.830 1.00 88.69 147 VAL A C 1
ATOM 1116 O O . VAL A 1 147 ? 7.017 17.665 -13.004 1.00 88.69 147 VAL A O 1
ATOM 1119 N N . SER A 1 148 ? 8.797 16.397 -12.501 1.00 81.44 148 SER A N 1
ATOM 1120 C CA . SER A 1 148 ? 9.709 17.534 -12.374 1.00 81.44 148 SER A CA 1
ATOM 1121 C C . SER A 1 148 ? 9.944 18.193 -13.738 1.00 81.44 148 SER A C 1
ATOM 1123 O O . SER A 1 148 ? 10.407 17.551 -14.682 1.00 81.44 148 SER A O 1
ATOM 1125 N N . ALA A 1 149 ? 9.683 19.501 -13.829 1.00 60.44 149 ALA A N 1
ATOM 1126 C CA . ALA A 1 149 ? 9.863 20.293 -15.052 1.00 60.44 149 ALA A CA 1
ATOM 1127 C C . ALA A 1 149 ? 11.328 20.347 -15.543 1.00 60.44 149 ALA A C 1
ATOM 1129 O O . ALA A 1 149 ? 11.585 20.661 -16.703 1.00 60.44 149 ALA A O 1
ATOM 1130 N N . GLY A 1 150 ? 12.290 20.043 -14.663 1.00 54.12 150 GLY A N 1
ATOM 1131 C CA . GLY A 1 150 ? 13.725 20.029 -14.962 1.00 54.12 150 GLY A CA 1
ATOM 1132 C C . GLY A 1 150 ? 14.277 18.676 -15.420 1.00 54.12 150 GLY A C 1
ATOM 1133 O O . GLY A 1 150 ? 15.461 18.593 -15.743 1.00 54.12 150 GLY A O 1
ATOM 1134 N N . SER A 1 151 ? 13.462 17.617 -15.452 1.00 54.31 151 SER A N 1
ATOM 1135 C CA . SER A 1 151 ? 13.900 16.279 -15.862 1.00 54.31 151 SER A CA 1
ATOM 1136 C C . SER A 1 151 ? 14.044 16.188 -17.381 1.00 54.31 151 SER A C 1
ATOM 1138 O O . SER A 1 151 ? 13.197 15.634 -18.078 1.00 54.31 151 SER A O 1
ATOM 1140 N N . ARG A 1 152 ? 15.135 16.746 -17.910 1.00 52.62 152 ARG A N 1
ATOM 1141 C CA . ARG A 1 152 ? 15.634 16.394 -19.241 1.00 52.62 152 ARG A CA 1
ATOM 1142 C C . ARG A 1 152 ? 16.384 15.077 -19.111 1.00 52.62 152 ARG A C 1
ATOM 1144 O O . ARG A 1 152 ? 17.554 15.063 -18.747 1.00 52.62 152 ARG A O 1
ATOM 1151 N N . TRP A 1 153 ? 15.677 13.981 -19.354 1.00 56.16 153 TRP A N 1
ATOM 1152 C CA . TRP A 1 153 ? 16.300 12.671 -19.477 1.00 56.16 153 TRP A CA 1
ATOM 1153 C C . TRP A 1 153 ? 17.226 12.697 -20.697 1.00 56.16 153 TRP A C 1
ATOM 1155 O O . TRP A 1 153 ? 16.830 13.264 -21.723 1.00 56.16 153 TRP A O 1
ATOM 1165 N N . PRO A 1 154 ? 18.452 12.154 -20.617 1.00 48.06 154 PRO A N 1
ATOM 1166 C CA . PRO A 1 154 ? 19.353 12.101 -21.761 1.00 48.06 154 PRO A CA 1
ATOM 1167 C C . PRO A 1 154 ? 18.823 11.080 -22.777 1.00 48.06 154 PRO A C 1
ATOM 1169 O O . PRO A 1 154 ? 19.199 9.918 -22.742 1.00 48.06 154 PRO A O 1
ATOM 1172 N N . ASP A 1 155 ? 17.845 11.522 -23.568 1.00 45.38 155 ASP A N 1
ATOM 1173 C CA . ASP A 1 155 ? 17.387 11.010 -24.864 1.00 45.38 155 ASP A CA 1
ATOM 1174 C C . ASP A 1 155 ? 16.129 11.794 -25.272 1.00 45.38 155 ASP A C 1
ATOM 1176 O O . ASP A 1 155 ? 15.031 11.259 -25.277 1.00 45.38 155 ASP A O 1
ATOM 1180 N N . GLY A 1 156 ? 16.278 13.095 -25.557 1.00 44.72 156 GLY A N 1
ATOM 1181 C CA . GLY A 1 156 ? 15.409 13.890 -26.450 1.00 44.72 156 GLY A CA 1
ATOM 1182 C C . GLY A 1 156 ? 13.878 13.916 -26.265 1.00 44.72 156 GLY A C 1
ATOM 1183 O O . GLY A 1 156 ? 13.215 14.607 -27.033 1.00 44.72 156 GLY A O 1
ATOM 1184 N N . GLN A 1 157 ? 13.292 13.218 -25.296 1.00 44.94 157 GLN A N 1
ATOM 1185 C CA . GLN A 1 157 ? 11.855 13.126 -25.077 1.00 44.94 157 GLN A CA 1
ATOM 1186 C C . GLN A 1 157 ? 11.496 14.029 -23.904 1.00 44.94 157 GLN A C 1
ATOM 1188 O O . GLN A 1 157 ? 11.767 13.755 -22.735 1.00 44.94 157 GLN A O 1
ATOM 1193 N N . GLU A 1 158 ? 10.966 15.191 -24.273 1.00 46.81 158 GLU A N 1
ATOM 1194 C CA . GLU A 1 158 ? 10.483 16.232 -23.382 1.00 46.81 158 GLU A CA 1
ATOM 1195 C C . GLU A 1 158 ? 9.530 15.658 -22.320 1.00 46.81 158 GLU A C 1
ATOM 1197 O O . GLU A 1 158 ? 8.832 14.675 -22.552 1.00 46.81 158 GLU A O 1
ATOM 1202 N N . SER A 1 159 ? 9.482 16.305 -21.154 1.00 49.34 159 SER A N 1
ATOM 1203 C CA . SER A 1 159 ? 8.720 15.962 -19.937 1.00 49.34 159 SER A CA 1
ATOM 1204 C C . SER A 1 159 ? 7.279 15.423 -20.139 1.00 49.34 159 SER A C 1
ATOM 1206 O O . SER A 1 159 ? 6.763 14.725 -19.265 1.00 49.34 159 SER A O 1
ATOM 1208 N N . GLY A 1 160 ? 6.649 15.669 -21.297 1.00 52.84 160 GLY A N 1
ATOM 1209 C CA . GLY A 1 160 ? 5.381 15.057 -21.715 1.00 52.84 160 GLY A CA 1
ATOM 1210 C C . GLY A 1 160 ? 5.411 13.529 -21.898 1.00 52.84 160 GLY A C 1
ATOM 1211 O O . GLY A 1 160 ? 4.358 12.898 -21.847 1.00 52.84 160 GLY A O 1
ATOM 1212 N N . ASP A 1 161 ? 6.585 12.910 -22.037 1.00 72.00 161 ASP A N 1
ATOM 1213 C CA . ASP A 1 161 ? 6.729 11.451 -22.145 1.00 72.00 161 ASP A CA 1
ATOM 1214 C C . ASP A 1 161 ? 6.554 10.741 -20.789 1.00 72.00 161 ASP A C 1
ATOM 1216 O O . ASP A 1 161 ? 5.908 9.702 -20.703 1.00 72.00 161 ASP A O 1
ATOM 1220 N N . ALA A 1 162 ? 7.034 11.330 -19.687 1.00 82.19 162 ALA A N 1
ATOM 1221 C CA . ALA A 1 162 ? 6.980 10.689 -18.369 1.00 82.19 162 ALA A CA 1
ATOM 1222 C C . ALA A 1 162 ? 5.543 10.496 -17.861 1.00 82.19 162 ALA A C 1
ATOM 1224 O O . ALA A 1 162 ? 5.184 9.402 -17.428 1.00 82.19 162 ALA A O 1
ATOM 1225 N N . ARG A 1 163 ? 4.708 11.543 -17.948 1.00 87.25 163 ARG A N 1
ATOM 1226 C CA . ARG A 1 163 ? 3.290 11.452 -17.572 1.00 87.25 163 ARG A CA 1
ATOM 1227 C C . ARG A 1 163 ? 2.549 10.461 -18.466 1.00 87.25 163 ARG A C 1
ATOM 1229 O O . ARG A 1 163 ? 1.880 9.581 -17.944 1.00 87.25 163 ARG A O 1
ATOM 1236 N N . THR A 1 164 ? 2.730 10.563 -19.783 1.00 87.19 164 THR A N 1
ATOM 1237 C CA . THR A 1 164 ? 2.088 9.663 -20.752 1.00 87.19 164 THR A CA 1
ATOM 1238 C C . THR A 1 164 ? 2.460 8.201 -20.495 1.00 87.19 164 THR A C 1
ATOM 1240 O O . THR A 1 164 ? 1.594 7.333 -20.525 1.00 87.19 164 THR A O 1
ATOM 1243 N N . ARG A 1 165 ? 3.732 7.912 -20.182 1.00 88.12 165 ARG A N 1
ATOM 1244 C CA . ARG A 1 165 ? 4.182 6.565 -19.797 1.00 88.12 165 ARG A CA 1
ATOM 1245 C C . ARG A 1 165 ? 3.547 6.101 -18.493 1.00 88.12 165 ARG A C 1
ATOM 1247 O O . ARG A 1 165 ? 3.064 4.981 -18.441 1.00 88.12 165 ARG A O 1
ATOM 1254 N N . LEU A 1 166 ? 3.515 6.947 -17.465 1.00 91.94 166 LEU A N 1
ATOM 1255 C CA . LEU A 1 166 ? 2.883 6.611 -16.186 1.00 91.94 166 LEU A CA 1
ATOM 1256 C C . LEU A 1 166 ? 1.385 6.324 -16.349 1.00 91.94 166 LEU A C 1
ATOM 1258 O O . LEU A 1 166 ? 0.899 5.330 -15.819 1.00 91.94 166 LEU A O 1
ATOM 1262 N N . GLU A 1 167 ? 0.668 7.137 -17.125 1.00 92.56 167 GLU A N 1
ATOM 1263 C CA . GLU A 1 167 ? -0.745 6.912 -17.451 1.00 92.56 167 GLU A CA 1
ATOM 1264 C C . GLU A 1 167 ? -0.933 5.609 -18.247 1.00 92.56 167 GLU A C 1
ATOM 1266 O O . GLU A 1 167 ? -1.829 4.827 -17.936 1.00 92.56 167 GLU A O 1
ATOM 1271 N N . ALA A 1 168 ? -0.051 5.314 -19.211 1.00 90.50 168 ALA A N 1
ATOM 1272 C CA . ALA A 1 168 ? -0.065 4.053 -19.960 1.00 90.50 168 ALA A CA 1
ATOM 1273 C C . ALA A 1 168 ? 0.244 2.823 -19.088 1.00 90.50 168 ALA A C 1
ATOM 1275 O O . ALA A 1 168 ? -0.216 1.723 -19.385 1.00 90.50 168 ALA A O 1
ATOM 1276 N N . GLU A 1 169 ? 0.997 3.003 -18.003 1.00 91.38 169 GLU A N 1
ATOM 1277 C CA . GLU A 1 169 ? 1.230 1.979 -16.983 1.00 91.38 169 GLU A CA 1
ATOM 1278 C C . GLU A 1 169 ? 0.086 1.861 -15.968 1.00 91.38 169 GLU A C 1
ATOM 1280 O O . GLU A 1 169 ? 0.139 0.993 -15.099 1.00 91.38 169 GLU A O 1
ATOM 1285 N N . GLY A 1 170 ? -0.945 2.704 -16.069 1.00 92.75 170 GLY A N 1
ATOM 1286 C CA . GLY A 1 170 ? -2.107 2.678 -15.187 1.00 92.75 170 GLY A CA 1
ATOM 1287 C C . GLY A 1 170 ? -1.955 3.515 -13.920 1.00 92.75 170 GLY A C 1
ATOM 1288 O O . GLY A 1 170 ? -2.649 3.242 -12.947 1.00 92.75 170 GLY A O 1
ATOM 1289 N N . VAL A 1 171 ? -1.067 4.519 -13.896 1.00 94.75 171 VAL A N 1
ATOM 1290 C CA . VAL A 1 171 ? -1.018 5.522 -12.819 1.00 94.75 171 VAL A CA 1
ATOM 1291 C C . VAL A 1 171 ? -2.023 6.642 -13.118 1.00 94.75 171 VAL A C 1
ATOM 1293 O O . VAL A 1 171 ? -1.820 7.404 -14.066 1.00 94.75 171 VAL A O 1
ATOM 1296 N N . PRO A 1 172 ? -3.084 6.800 -12.311 1.00 94.06 172 PRO A N 1
ATOM 1297 C CA . PRO A 1 172 ? -4.045 7.876 -12.479 1.00 94.06 172 PRO A CA 1
ATOM 1298 C C . PRO A 1 172 ? -3.474 9.223 -12.023 1.00 94.06 172 PRO A C 1
ATOM 1300 O O . PRO A 1 172 ? -2.791 9.319 -10.998 1.00 94.06 172 PRO A O 1
ATOM 1303 N N . PHE A 1 173 ? -3.814 10.280 -12.760 1.00 93.81 173 PHE A N 1
ATOM 1304 C CA . PHE A 1 173 ? -3.508 11.671 -12.425 1.00 93.81 173 PHE A CA 1
ATOM 1305 C C . PHE A 1 173 ? -4.795 12.453 -12.155 1.00 93.81 173 PHE A C 1
ATOM 1307 O O . PHE A 1 173 ? -5.826 12.190 -12.769 1.00 93.81 173 PHE A O 1
ATOM 1314 N N . ASP A 1 174 ? -4.734 13.417 -11.238 1.00 91.81 174 ASP A N 1
ATOM 1315 C CA . ASP A 1 174 ? -5.817 14.377 -11.024 1.00 91.81 174 ASP A CA 1
ATOM 1316 C C . ASP A 1 174 ? -5.821 15.500 -12.081 1.00 91.81 174 ASP A C 1
ATOM 1318 O O . ASP A 1 174 ? -4.877 15.664 -12.866 1.00 91.81 174 ASP A O 1
ATOM 1322 N N . ASP A 1 175 ? -6.878 16.317 -12.070 1.00 90.06 175 ASP A N 1
ATOM 1323 C CA . ASP A 1 175 ? -7.054 17.451 -12.991 1.00 90.06 175 ASP A CA 1
ATOM 1324 C C . ASP A 1 175 ? -5.939 18.507 -12.867 1.00 90.06 175 ASP A C 1
ATOM 1326 O O . ASP A 1 175 ? -5.702 19.295 -13.782 1.00 90.06 175 ASP A O 1
ATOM 1330 N N . THR A 1 176 ? -5.213 18.514 -11.744 1.00 89.50 176 THR A N 1
ATOM 1331 C CA . THR A 1 176 ? -4.074 19.409 -11.485 1.00 89.50 176 THR A CA 1
ATOM 1332 C C . THR A 1 176 ? -2.724 18.798 -11.876 1.00 89.50 176 THR A C 1
ATOM 1334 O O . THR A 1 176 ? -1.669 19.397 -11.623 1.00 89.50 176 THR A O 1
ATOM 1337 N N . GLY A 1 177 ? -2.745 17.609 -12.489 1.00 89.62 177 GLY A N 1
ATOM 1338 C CA . GLY A 1 177 ? -1.576 16.882 -12.964 1.00 89.62 177 GLY A CA 1
ATOM 1339 C C . GLY A 1 177 ? -0.753 16.215 -11.864 1.00 89.62 177 GLY A C 1
ATOM 1340 O O . GLY A 1 177 ? 0.453 16.048 -12.048 1.00 89.62 177 GLY A O 1
ATOM 1341 N N . ARG A 1 178 ? -1.359 15.846 -10.730 1.00 94.31 178 ARG A N 1
ATOM 1342 C CA . ARG A 1 178 ? -0.697 15.059 -9.677 1.00 94.31 178 ARG A CA 1
ATOM 1343 C C . ARG A 1 178 ? -1.065 13.588 -9.779 1.00 94.31 178 ARG A C 1
ATOM 1345 O O . ARG A 1 178 ? -2.241 13.254 -9.882 1.00 94.31 178 ARG A O 1
ATOM 1352 N N . ALA A 1 179 ? -0.070 12.716 -9.692 1.00 94.88 179 ALA A N 1
ATOM 1353 C CA . ALA A 1 179 ? -0.280 11.280 -9.597 1.00 94.88 179 ALA A CA 1
ATOM 1354 C C . ALA A 1 179 ? -0.996 10.930 -8.281 1.00 94.88 179 ALA A C 1
ATOM 1356 O O . ALA A 1 179 ? -0.664 11.460 -7.213 1.00 94.88 179 ALA A O 1
ATOM 1357 N N . ARG A 1 180 ? -1.972 10.020 -8.345 1.00 94.25 180 ARG A N 1
ATOM 1358 C CA . ARG A 1 180 ? -2.715 9.545 -7.170 1.00 94.25 180 ARG A CA 1
ATOM 1359 C C . ARG A 1 180 ? -1.761 8.924 -6.149 1.00 94.25 180 ARG A C 1
ATOM 1361 O O . ARG A 1 180 ? -0.912 8.098 -6.486 1.00 94.25 180 ARG A O 1
ATOM 1368 N N . ARG A 1 181 ? -1.902 9.324 -4.880 1.00 92.25 181 ARG A N 1
ATOM 1369 C CA . ARG A 1 181 ? -1.013 8.894 -3.784 1.00 92.25 181 ARG A CA 1
ATOM 1370 C C . ARG A 1 181 ? -1.106 7.404 -3.462 1.00 92.25 181 ARG A C 1
ATOM 1372 O O . ARG A 1 181 ? -0.106 6.846 -3.030 1.00 92.25 181 ARG A O 1
ATOM 1379 N N . SER A 1 182 ? -2.245 6.768 -3.714 1.00 93.12 182 SER A N 1
ATOM 1380 C CA . SER A 1 182 ? -2.461 5.319 -3.585 1.00 93.12 182 SER A CA 1
ATOM 1381 C C . SER A 1 182 ? -1.459 4.485 -4.398 1.00 93.12 182 SER A C 1
ATOM 1383 O O . SER A 1 182 ? -1.067 3.396 -3.983 1.00 93.12 182 SER A O 1
ATOM 1385 N N . HIS A 1 183 ? -0.964 5.036 -5.511 1.00 95.62 183 HIS A N 1
ATOM 1386 C CA . HIS A 1 183 ? 0.043 4.419 -6.379 1.00 95.62 183 HIS A CA 1
ATOM 1387 C C . HIS A 1 183 ? 1.496 4.742 -5.977 1.00 95.62 183 HIS A C 1
ATOM 1389 O O . HIS A 1 183 ? 2.434 4.283 -6.637 1.00 95.62 183 HIS A O 1
ATOM 1395 N N . ARG A 1 184 ? 1.711 5.530 -4.912 1.00 96.38 184 ARG A N 1
ATOM 1396 C CA . ARG A 1 184 ? 3.051 5.871 -4.421 1.00 96.38 184 ARG A CA 1
ATOM 1397 C C . ARG A 1 184 ? 3.667 4.696 -3.654 1.00 96.38 184 ARG A C 1
ATOM 1399 O O . ARG A 1 184 ? 3.047 4.112 -2.764 1.00 96.38 184 ARG A O 1
ATOM 1406 N N . LEU A 1 185 ? 4.929 4.413 -3.952 1.00 96.56 185 LEU A N 1
ATOM 1407 C CA . LEU A 1 185 ? 5.818 3.569 -3.166 1.00 96.56 185 LEU A CA 1
ATOM 1408 C C . LEU A 1 185 ? 6.633 4.442 -2.217 1.00 96.56 185 LEU A C 1
ATOM 1410 O O . LEU A 1 185 ? 7.341 5.357 -2.648 1.00 96.56 185 LEU A O 1
ATOM 1414 N N . THR A 1 186 ? 6.514 4.151 -0.929 1.00 94.62 186 THR A N 1
ATOM 1415 C CA . THR A 1 186 ? 7.316 4.752 0.141 1.00 94.62 186 THR A CA 1
ATOM 1416 C C . THR A 1 186 ? 8.731 4.170 0.167 1.00 94.62 186 THR A C 1
ATOM 1418 O O . THR A 1 186 ? 9.019 3.173 -0.496 1.00 94.62 186 THR A O 1
ATOM 1421 N N . SER A 1 187 ? 9.632 4.746 0.967 1.00 94.25 187 SER A N 1
ATOM 1422 C CA . SER A 1 187 ? 10.954 4.143 1.204 1.00 94.25 187 SER A CA 1
ATOM 1423 C C . SER A 1 187 ? 10.858 2.709 1.748 1.00 94.25 187 SER A C 1
ATOM 1425 O O . SER A 1 187 ? 11.644 1.854 1.343 1.00 94.25 187 SER A O 1
ATOM 1427 N N . ALA A 1 188 ? 9.868 2.427 2.603 1.00 90.00 188 ALA A N 1
ATOM 1428 C CA . ALA A 1 188 ? 9.607 1.093 3.138 1.00 90.00 188 ALA A CA 1
ATOM 1429 C C . ALA A 1 188 ? 9.126 0.119 2.049 1.00 90.00 188 ALA A C 1
ATOM 1431 O O . ALA A 1 188 ? 9.611 -1.011 1.987 1.00 90.00 188 ALA A O 1
ATOM 1432 N N . ASP A 1 189 ? 8.239 0.565 1.151 1.00 93.19 189 ASP A N 1
ATOM 1433 C CA . ASP A 1 189 ? 7.810 -0.232 -0.006 1.00 93.19 189 ASP A CA 1
ATOM 1434 C C . ASP A 1 189 ? 9.003 -0.575 -0.915 1.00 93.19 189 ASP A C 1
ATOM 1436 O O . ASP A 1 189 ? 9.171 -1.723 -1.324 1.00 93.19 189 ASP A O 1
ATOM 1440 N N . LEU A 1 190 ? 9.866 0.406 -1.208 1.00 95.00 190 LEU A N 1
ATOM 1441 C CA . LEU A 1 190 ? 11.055 0.189 -2.037 1.00 95.00 190 LEU A CA 1
ATOM 1442 C C . LEU A 1 190 ? 12.047 -0.779 -1.374 1.00 95.00 190 LEU A C 1
ATOM 1444 O O . LEU A 1 190 ? 12.595 -1.648 -2.050 1.00 95.00 190 LEU A O 1
ATOM 1448 N N . ALA A 1 191 ? 12.260 -0.675 -0.059 1.00 92.12 191 ALA A N 1
ATOM 1449 C CA . ALA A 1 191 ? 13.104 -1.612 0.682 1.00 92.12 191 ALA A CA 1
ATOM 1450 C C . ALA A 1 191 ? 12.537 -3.042 0.648 1.00 92.12 191 ALA A C 1
ATOM 1452 O O . ALA A 1 191 ? 13.290 -3.998 0.438 1.00 92.12 191 ALA A O 1
ATOM 1453 N N . ALA A 1 192 ? 11.213 -3.190 0.782 1.00 89.94 192 ALA A N 1
ATOM 1454 C CA . ALA A 1 192 ? 10.531 -4.477 0.670 1.00 89.94 192 ALA A CA 1
ATOM 1455 C C . ALA A 1 192 ? 10.703 -5.101 -0.726 1.00 89.94 192 ALA A C 1
ATOM 1457 O O . ALA A 1 192 ? 11.008 -6.289 -0.832 1.00 89.94 192 ALA A O 1
ATOM 1458 N N . LEU A 1 193 ? 10.602 -4.301 -1.796 1.00 91.75 193 LEU A N 1
ATOM 1459 C CA . LEU A 1 193 ? 10.863 -4.753 -3.172 1.00 91.75 193 LEU A CA 1
ATOM 1460 C C . LEU A 1 193 ? 12.305 -5.241 -3.381 1.00 91.75 193 LEU A C 1
ATOM 1462 O O . LEU A 1 193 ? 12.544 -6.128 -4.198 1.00 91.75 193 LEU A O 1
ATOM 1466 N N . LEU A 1 194 ? 13.263 -4.701 -2.626 1.00 91.69 194 LEU A N 1
ATOM 1467 C CA . LEU A 1 194 ? 14.662 -5.133 -2.649 1.00 91.69 194 LEU A CA 1
ATOM 1468 C C . LEU A 1 194 ? 14.956 -6.345 -1.753 1.00 91.69 194 LEU A C 1
ATOM 1470 O O . LEU A 1 194 ? 16.111 -6.759 -1.656 1.00 91.69 194 LEU A O 1
ATOM 1474 N N . GLY A 1 195 ? 13.952 -6.893 -1.062 1.00 87.81 195 GLY A N 1
ATOM 1475 C CA . GLY A 1 195 ? 14.153 -7.948 -0.069 1.00 87.81 195 GLY A CA 1
ATOM 1476 C C . GLY A 1 195 ? 14.960 -7.488 1.149 1.00 87.81 195 GLY A C 1
ATOM 1477 O O . GLY A 1 195 ? 15.427 -8.318 1.924 1.00 87.81 195 GLY A O 1
ATOM 1478 N N . LYS A 1 196 ? 15.118 -6.171 1.337 1.00 81.00 196 LYS A N 1
ATOM 1479 C CA . LYS A 1 196 ? 15.765 -5.547 2.499 1.00 81.00 196 LYS A CA 1
ATOM 1480 C C . LYS A 1 196 ? 14.759 -5.290 3.614 1.00 81.00 196 LYS A C 1
ATOM 1482 O O . LYS A 1 196 ? 14.822 -4.271 4.296 1.00 81.00 196 LYS A O 1
ATOM 1487 N N . GLU A 1 197 ? 13.807 -6.205 3.763 1.00 67.19 197 GLU A N 1
ATOM 1488 C CA . GLU A 1 197 ? 12.873 -6.197 4.880 1.00 67.19 197 GLU A CA 1
ATOM 1489 C C . GLU A 1 197 ? 13.716 -6.158 6.161 1.00 67.19 197 GLU A C 1
ATOM 1491 O O . GLU A 1 197 ? 14.514 -7.066 6.412 1.00 67.19 197 GLU A O 1
ATOM 1496 N N . THR A 1 198 ? 13.603 -5.081 6.942 1.00 50.12 198 THR A N 1
ATOM 1497 C CA . THR A 1 198 ? 14.156 -5.057 8.292 1.00 50.12 198 THR A CA 1
ATOM 1498 C C . THR A 1 198 ? 13.543 -6.256 9.003 1.00 50.12 198 THR A C 1
ATOM 1500 O O . THR A 1 198 ? 12.318 -6.386 9.061 1.00 50.12 198 THR A O 1
ATOM 1503 N N . ALA A 1 199 ? 14.373 -7.178 9.485 1.00 40.75 199 ALA A N 1
ATOM 1504 C CA . ALA A 1 199 ? 13.902 -8.155 10.446 1.00 40.75 199 ALA A CA 1
ATOM 1505 C C . ALA A 1 199 ? 13.310 -7.347 11.612 1.00 40.75 199 ALA A C 1
ATOM 1507 O O . ALA A 1 199 ? 14.071 -6.646 12.265 1.00 40.75 199 ALA A O 1
ATOM 1508 N N . GLU A 1 200 ? 11.980 -7.403 11.772 1.00 41.34 200 GLU A N 1
ATOM 1509 C CA . GLU A 1 200 ? 11.121 -6.728 12.772 1.00 41.34 200 GLU A CA 1
ATOM 1510 C C . GLU A 1 200 ? 10.111 -5.710 12.205 1.00 41.34 200 GLU A C 1
ATOM 1512 O O . GLU A 1 200 ? 10.168 -4.514 12.450 1.00 41.34 200 GLU A O 1
ATOM 1517 N N . GLU A 1 201 ? 9.073 -6.233 11.562 1.00 46.06 201 GLU A N 1
ATOM 1518 C CA . GLU A 1 201 ? 7.735 -6.175 12.164 1.00 46.06 201 GLU A CA 1
ATOM 1519 C C . GLU A 1 201 ? 7.293 -7.637 12.300 1.00 46.06 201 GLU A C 1
ATOM 1521 O O . GLU A 1 201 ? 6.574 -8.209 11.477 1.00 46.06 201 GLU A O 1
ATOM 1526 N N . ALA A 1 202 ? 7.863 -8.305 13.309 1.00 53.28 202 ALA A N 1
ATOM 1527 C CA . ALA A 1 202 ? 7.325 -9.565 13.792 1.00 53.28 202 ALA A CA 1
ATOM 1528 C C . ALA A 1 202 ? 5.844 -9.348 14.143 1.00 53.28 202 ALA A C 1
ATOM 1530 O O . ALA A 1 202 ? 5.432 -8.214 14.394 1.00 53.28 202 ALA A O 1
ATOM 1531 N N . VAL A 1 203 ? 5.058 -10.431 14.195 1.00 57.69 203 VAL A N 1
ATOM 1532 C CA . VAL A 1 203 ? 3.790 -10.420 14.945 1.00 57.69 203 VAL A CA 1
ATOM 1533 C C . VAL A 1 203 ? 4.033 -9.590 16.208 1.00 57.69 203 VAL A C 1
ATOM 1535 O O . VAL A 1 203 ? 5.005 -9.909 16.904 1.00 57.69 203 VAL A O 1
ATOM 1538 N N . PRO A 1 204 ? 3.272 -8.507 16.458 1.00 61.47 204 PRO A N 1
ATOM 1539 C CA . PRO A 1 204 ? 3.544 -7.643 17.594 1.00 61.47 204 PRO A CA 1
ATOM 1540 C C . PRO A 1 204 ? 3.732 -8.503 18.843 1.00 61.47 204 PRO A C 1
ATOM 1542 O O . PRO A 1 204 ? 2.887 -9.351 19.141 1.00 61.47 204 PRO A O 1
ATOM 1545 N N . SER A 1 205 ? 4.882 -8.362 19.508 1.00 58.06 205 SER A N 1
ATOM 1546 C CA . SER A 1 205 ? 5.239 -9.248 20.614 1.00 58.06 205 SER A CA 1
ATOM 1547 C C . SER A 1 205 ? 4.126 -9.241 21.666 1.00 58.06 205 SER A C 1
ATOM 1549 O O . SER A 1 205 ? 3.631 -8.155 21.982 1.00 58.06 205 SER A O 1
ATOM 1551 N N . PRO A 1 206 ? 3.745 -10.404 22.227 1.00 60.28 206 PRO A N 1
ATOM 1552 C CA . PRO A 1 206 ? 2.746 -10.452 23.284 1.00 60.28 206 PRO A CA 1
ATOM 1553 C C . PRO A 1 206 ? 3.168 -9.528 24.432 1.00 60.28 206 PRO A C 1
ATOM 1555 O O . PRO A 1 206 ? 4.296 -9.620 24.920 1.00 60.28 206 PRO A O 1
ATOM 1558 N N . GLN A 1 207 ? 2.277 -8.620 24.823 1.00 68.56 207 GLN A N 1
ATOM 1559 C CA . GLN A 1 207 ? 2.488 -7.673 25.918 1.00 68.56 207 GLN A CA 1
ATOM 1560 C C . GLN A 1 207 ? 1.822 -8.203 27.189 1.00 68.56 207 GLN A C 1
ATOM 1562 O O . GLN A 1 207 ? 0.919 -9.039 27.125 1.00 68.56 207 GLN A O 1
ATOM 1567 N N . THR A 1 208 ? 2.279 -7.739 28.351 1.00 76.81 208 THR A N 1
ATOM 1568 C CA . THR A 1 208 ? 1.522 -7.944 29.591 1.00 76.81 208 THR A CA 1
ATOM 1569 C C . THR A 1 208 ? 0.203 -7.173 29.509 1.00 76.81 208 THR A C 1
ATOM 1571 O O . THR A 1 208 ? 0.114 -6.176 28.792 1.00 76.81 208 THR A O 1
ATOM 1574 N N . GLU A 1 209 ? -0.818 -7.609 30.250 1.00 73.31 209 GLU A N 1
ATOM 1575 C CA . GLU A 1 209 ? -2.124 -6.930 30.262 1.00 73.31 209 GLU A CA 1
ATOM 1576 C C . GLU A 1 209 ? -1.985 -5.433 30.604 1.00 73.31 209 GLU A C 1
ATOM 1578 O O . GLU A 1 209 ? -2.567 -4.591 29.924 1.00 73.31 209 GLU A O 1
ATOM 1583 N N . ASP A 1 210 ? -1.126 -5.085 31.570 1.00 73.81 210 ASP A N 1
ATOM 1584 C CA . ASP A 1 210 ? -0.854 -3.692 31.958 1.00 73.81 210 ASP A CA 1
ATOM 1585 C C . ASP A 1 210 ? -0.195 -2.866 30.836 1.00 73.81 210 ASP A C 1
ATOM 1587 O O . ASP A 1 210 ? -0.556 -1.707 30.609 1.00 73.81 210 ASP A O 1
ATOM 1591 N N . GLU A 1 211 ? 0.775 -3.442 30.114 1.00 78.69 211 GLU A N 1
ATOM 1592 C CA . GLU A 1 211 ? 1.416 -2.771 28.973 1.00 78.69 211 GLU A CA 1
ATOM 1593 C C . GLU A 1 211 ? 0.417 -2.530 27.840 1.00 78.69 211 GLU A C 1
ATOM 1595 O O . GLU A 1 211 ? 0.428 -1.460 27.225 1.00 78.69 211 GLU A O 1
ATOM 1600 N N . GLN A 1 212 ? -0.459 -3.505 27.598 1.00 77.94 212 GLN A N 1
ATOM 1601 C CA . GLN A 1 212 ? -1.460 -3.456 26.544 1.00 77.94 212 GLN A CA 1
ATOM 1602 C C . GLN A 1 212 ? -2.541 -2.415 26.842 1.00 77.94 212 GLN A C 1
ATOM 1604 O O . GLN A 1 212 ? -2.872 -1.629 25.956 1.00 77.94 212 GLN A O 1
ATOM 1609 N N . LEU A 1 213 ? -3.025 -2.342 28.087 1.00 78.12 213 LEU A N 1
ATOM 1610 C CA . LEU A 1 213 ? -3.951 -1.296 28.536 1.00 78.12 213 LEU A CA 1
ATOM 1611 C C . LEU A 1 213 ? -3.324 0.094 28.385 1.00 78.12 213 LEU A C 1
ATOM 1613 O O . LEU A 1 213 ? -3.915 0.987 27.782 1.00 78.12 213 LEU A O 1
ATOM 1617 N N . SER A 1 214 ? -2.074 0.255 28.829 1.00 87.94 214 SER A N 1
ATOM 1618 C CA . SER A 1 214 ? -1.349 1.518 28.675 1.00 87.94 214 SER A CA 1
ATOM 1619 C C . SER A 1 214 ? -1.148 1.911 27.205 1.00 87.94 214 SER A C 1
ATOM 1621 O O . SER A 1 214 ? -1.169 3.095 26.865 1.00 87.94 214 SER A O 1
ATOM 1623 N N . ALA A 1 215 ? -0.924 0.941 26.316 1.00 89.56 215 ALA A N 1
ATOM 1624 C CA . ALA A 1 215 ? -0.789 1.192 24.887 1.00 89.56 215 ALA A CA 1
ATOM 1625 C C . ALA A 1 215 ? -2.131 1.527 24.220 1.00 89.56 215 ALA A C 1
ATOM 1627 O O . ALA A 1 215 ? -2.170 2.433 23.387 1.00 89.56 215 ALA A O 1
ATOM 1628 N N . ALA A 1 216 ? -3.219 0.868 24.623 1.00 92.56 216 ALA A N 1
ATOM 1629 C CA . ALA A 1 216 ? -4.569 1.173 24.163 1.00 92.56 216 ALA A CA 1
ATOM 1630 C C . ALA A 1 216 ? -4.975 2.612 24.522 1.00 92.56 216 ALA A C 1
ATOM 1632 O O . ALA A 1 216 ? -5.410 3.357 23.644 1.00 92.56 216 ALA A O 1
ATOM 1633 N N . ASP A 1 217 ? -4.721 3.044 25.763 1.00 94.38 217 ASP A N 1
ATOM 1634 C CA . ASP A 1 217 ? -4.993 4.416 26.218 1.00 94.38 217 ASP A CA 1
ATOM 1635 C C . ASP A 1 217 ? -4.195 5.457 25.415 1.00 94.38 217 ASP A C 1
ATOM 1637 O O . ASP A 1 217 ? -4.715 6.516 25.042 1.00 94.38 217 ASP A O 1
ATOM 1641 N N . ARG A 1 218 ? -2.921 5.160 25.108 1.00 95.06 218 ARG A N 1
ATOM 1642 C CA . ARG A 1 218 ? -2.087 6.020 24.252 1.00 95.06 218 ARG A CA 1
ATOM 1643 C C . ARG A 1 218 ? -2.618 6.087 22.825 1.00 95.06 218 ARG A C 1
ATOM 1645 O O . ARG A 1 218 ? -2.697 7.186 22.282 1.00 95.06 218 ARG A O 1
ATOM 1652 N N . PHE A 1 219 ? -2.975 4.947 22.231 1.00 97.00 219 PHE A N 1
ATOM 1653 C CA . PHE A 1 219 ? -3.565 4.888 20.894 1.00 97.00 219 PHE A CA 1
ATOM 1654 C C . PHE A 1 219 ? -4.848 5.721 20.826 1.00 97.00 219 PHE A C 1
ATOM 1656 O O . PHE A 1 219 ? -4.989 6.556 19.935 1.00 97.00 219 PHE A O 1
ATOM 1663 N N . GLU A 1 220 ? -5.761 5.539 21.785 1.00 97.81 220 GLU A N 1
ATOM 1664 C CA . GLU A 1 220 ? -7.028 6.269 21.820 1.00 97.81 220 GLU A CA 1
ATOM 1665 C C . GLU A 1 220 ? -6.804 7.775 21.988 1.00 97.81 220 GLU A C 1
ATOM 1667 O O . GLU A 1 220 ? -7.421 8.569 21.276 1.00 97.81 220 GLU A O 1
ATOM 1672 N N . SER A 1 221 ? -5.886 8.175 22.871 1.00 97.44 221 SER A N 1
ATOM 1673 C CA . SER A 1 221 ? -5.532 9.587 23.054 1.00 97.44 221 SER A CA 1
ATOM 1674 C C . SER A 1 221 ? -4.992 10.193 21.756 1.00 97.44 221 SER A C 1
ATOM 1676 O O . SER A 1 221 ? -5.502 11.207 21.287 1.00 97.44 221 SER A O 1
ATOM 1678 N N . GLN A 1 222 ? -4.031 9.525 21.106 1.00 97.75 222 GLN A N 1
ATOM 1679 C CA . GLN A 1 222 ? -3.474 9.977 19.827 1.00 97.75 222 GLN A CA 1
ATOM 1680 C C . GLN A 1 222 ? -4.538 10.062 18.731 1.00 97.75 222 GLN A C 1
ATOM 1682 O O . GLN A 1 222 ? -4.545 11.021 17.962 1.00 97.75 222 GLN A O 1
ATOM 1687 N N . LEU A 1 223 ? -5.451 9.095 18.665 1.00 98.12 223 LEU A N 1
ATOM 1688 C CA . LEU A 1 223 ? -6.541 9.090 17.695 1.00 98.12 223 LEU A CA 1
ATOM 1689 C C . LEU A 1 223 ? -7.470 10.293 17.895 1.00 98.12 223 LEU A C 1
ATOM 1691 O O . LEU A 1 223 ? -7.786 10.985 16.932 1.00 98.12 223 LEU A O 1
ATOM 1695 N N . ARG A 1 224 ? -7.876 10.572 19.139 1.00 98.06 224 ARG A N 1
ATOM 1696 C CA . ARG A 1 224 ? -8.767 11.697 19.468 1.00 98.06 224 ARG A CA 1
ATOM 1697 C C . ARG A 1 224 ? -8.102 13.061 19.295 1.00 98.06 224 ARG A C 1
ATOM 1699 O O . ARG A 1 224 ? -8.789 14.013 18.940 1.00 98.06 224 ARG A O 1
ATOM 1706 N N . ASP A 1 225 ? -6.794 13.146 19.521 1.00 97.81 225 ASP A N 1
ATOM 1707 C CA . ASP A 1 225 ? -6.034 14.391 19.384 1.00 97.81 225 ASP A CA 1
ATOM 1708 C C . ASP A 1 225 ? -5.755 14.762 17.918 1.00 97.81 225 ASP A C 1
ATOM 1710 O O . ASP A 1 225 ? -5.566 15.939 17.610 1.00 97.81 225 ASP A O 1
ATOM 1714 N N . ASN A 1 226 ? -5.710 13.776 17.011 1.00 98.00 226 ASN A N 1
ATOM 1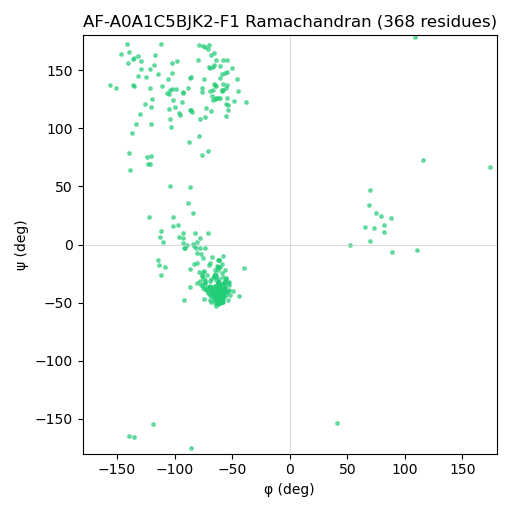715 C CA . ASN A 1 226 ? -5.282 13.980 15.620 1.00 98.00 226 ASN A CA 1
ATOM 1716 C C . ASN A 1 226 ? -6.392 13.778 14.578 1.00 98.00 226 ASN A C 1
ATOM 1718 O O . ASN A 1 226 ? -6.232 14.236 13.448 1.00 98.00 226 ASN A O 1
ATOM 1722 N N . GLN A 1 227 ? -7.501 13.117 14.924 1.00 98.19 227 GLN A N 1
ATOM 1723 C CA . GLN A 1 227 ? -8.603 12.830 13.999 1.00 98.19 227 GLN A CA 1
ATOM 1724 C C . GLN A 1 227 ? -9.907 13.511 14.422 1.00 98.19 227 GLN A C 1
ATOM 1726 O O . GLN A 1 227 ? -10.075 13.937 15.565 1.00 98.19 227 GLN A O 1
ATOM 1731 N N . THR A 1 228 ? -10.862 13.616 13.490 1.00 98.12 228 THR A N 1
ATOM 1732 C CA . THR A 1 228 ? -12.198 14.132 13.820 1.00 98.12 228 THR A CA 1
ATOM 1733 C C . THR A 1 228 ? -12.910 13.208 14.805 1.00 98.12 228 THR A C 1
ATOM 1735 O O . THR A 1 228 ? -12.605 12.016 14.904 1.00 98.12 228 THR A O 1
ATOM 1738 N N . LYS A 1 229 ? -13.902 13.748 15.518 1.00 98.19 229 LYS A N 1
ATOM 1739 C CA . LYS A 1 229 ? -14.692 12.976 16.479 1.00 98.19 229 LYS A CA 1
ATOM 1740 C C . LYS A 1 229 ? -15.354 11.767 15.813 1.00 98.19 229 LYS A C 1
ATOM 1742 O O . LYS A 1 229 ? -15.293 10.670 16.355 1.00 98.19 229 LYS A O 1
ATOM 1747 N N . GLU A 1 230 ? -15.926 11.968 14.632 1.00 98.38 230 GLU A N 1
ATOM 1748 C CA . GLU A 1 230 ? -16.617 10.945 13.848 1.00 98.38 230 GLU A CA 1
ATOM 1749 C C . GLU A 1 230 ? -15.644 9.847 13.404 1.00 98.38 230 GLU A C 1
ATOM 1751 O O . GLU A 1 230 ? -15.937 8.662 13.538 1.00 98.38 230 GLU A O 1
ATOM 1756 N N . THR A 1 231 ? -14.444 10.234 12.957 1.00 98.44 231 THR A N 1
ATOM 1757 C CA . THR A 1 231 ? -13.380 9.291 12.587 1.00 98.44 231 THR A CA 1
ATOM 1758 C C . THR A 1 231 ? -12.949 8.456 13.789 1.00 98.44 231 THR A C 1
ATOM 1760 O O . THR A 1 231 ? -12.877 7.230 13.704 1.00 98.44 231 THR A O 1
ATOM 1763 N N . ALA A 1 232 ? -12.697 9.103 14.931 1.00 98.38 232 ALA A N 1
ATOM 1764 C CA . ALA A 1 232 ? -12.284 8.419 16.149 1.00 98.38 232 ALA A CA 1
ATOM 1765 C C . ALA A 1 232 ? -13.369 7.452 16.653 1.00 98.38 232 ALA A C 1
ATOM 1767 O O . ALA A 1 232 ? -13.066 6.316 17.015 1.00 98.38 232 ALA A O 1
ATOM 1768 N N . GLU A 1 233 ? -14.638 7.866 16.644 1.00 98.38 233 GLU A N 1
ATOM 1769 C CA . GLU A 1 233 ? -15.769 7.009 17.015 1.00 98.38 233 GLU A CA 1
ATOM 1770 C C . GLU A 1 233 ? -15.926 5.820 16.059 1.00 98.38 233 GLU A C 1
ATOM 1772 O O . GLU A 1 233 ? -16.103 4.692 16.527 1.00 98.38 233 GLU A O 1
ATOM 1777 N N . GLY A 1 234 ? -15.785 6.049 14.750 1.00 98.50 234 GLY A N 1
ATOM 1778 C CA . GLY A 1 234 ? -15.834 5.014 13.720 1.00 98.50 234 GLY A CA 1
ATOM 1779 C C . GLY A 1 234 ? -14.730 3.966 13.871 1.00 98.50 234 GLY A C 1
ATOM 1780 O O . GLY A 1 234 ? -15.020 2.768 13.831 1.00 98.50 234 GLY A O 1
ATOM 1781 N N . VAL A 1 235 ? -13.485 4.395 14.114 1.00 98.62 235 VAL A N 1
ATOM 1782 C CA . VAL A 1 235 ? -12.346 3.496 14.369 1.00 98.62 235 VAL A CA 1
ATOM 1783 C C . VAL A 1 235 ? -12.567 2.701 15.652 1.00 98.62 235 VAL A C 1
ATOM 1785 O O . VAL A 1 235 ? -12.516 1.475 15.623 1.00 98.62 235 VAL A O 1
ATOM 1788 N N . LEU A 1 236 ? -12.867 3.360 16.777 1.00 98.44 236 LEU A N 1
ATOM 1789 C CA . LEU A 1 236 ? -13.076 2.672 18.058 1.00 98.44 236 LEU A CA 1
ATOM 1790 C C . LEU A 1 236 ? -14.270 1.703 18.006 1.00 98.44 236 LEU A C 1
ATOM 1792 O O . LEU A 1 236 ? -14.256 0.671 18.677 1.00 98.44 236 LEU A O 1
ATOM 1796 N N . GLY A 1 237 ? -15.299 2.017 17.214 1.00 98.25 237 GLY A N 1
ATOM 1797 C CA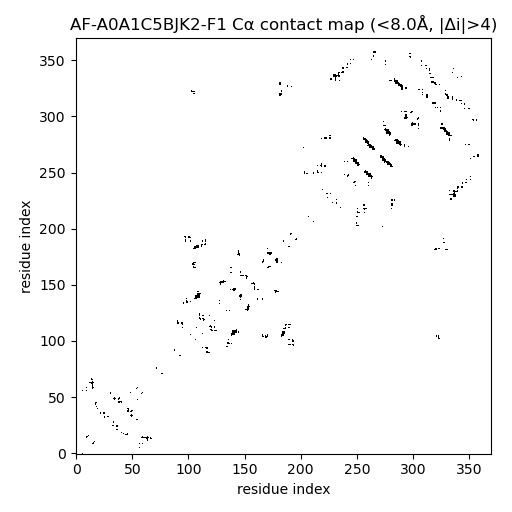 . GLY A 1 237 ? -16.402 1.108 16.907 1.00 98.25 237 GLY A CA 1
ATOM 1798 C C . GLY A 1 237 ? -15.932 -0.162 16.201 1.00 98.25 237 GLY A C 1
ATOM 1799 O O . GLY A 1 237 ? -16.231 -1.259 16.671 1.00 98.25 237 GLY A O 1
ATOM 1800 N N . ALA A 1 238 ? -15.135 -0.015 15.141 1.00 98.31 238 ALA A N 1
ATOM 1801 C CA . ALA A 1 238 ? -14.578 -1.141 14.398 1.00 98.31 238 ALA A CA 1
ATOM 1802 C C . ALA A 1 238 ? -13.610 -1.994 15.235 1.00 98.31 238 ALA A C 1
ATOM 1804 O O . ALA A 1 238 ? -13.613 -3.218 15.118 1.00 98.31 238 ALA A O 1
ATOM 1805 N N . LEU A 1 239 ? -12.825 -1.375 16.125 1.00 97.94 239 LEU A N 1
ATOM 1806 C CA . LEU A 1 239 ? -11.952 -2.102 17.053 1.00 97.94 239 LEU A CA 1
ATOM 1807 C C . LEU A 1 239 ? -12.758 -2.988 18.015 1.00 97.94 239 LEU A C 1
ATOM 1809 O O . LEU A 1 239 ? -12.464 -4.173 18.143 1.00 97.94 239 LEU A O 1
ATOM 1813 N N . ARG A 1 240 ? -13.826 -2.450 18.624 1.00 97.81 240 ARG A N 1
ATOM 1814 C CA . ARG A 1 240 ? -14.727 -3.242 19.481 1.00 97.81 240 ARG A CA 1
ATOM 1815 C C . ARG A 1 240 ? -15.423 -4.357 18.707 1.00 97.81 240 ARG A C 1
ATOM 1817 O O . ARG A 1 240 ? -15.585 -5.456 19.229 1.00 97.81 240 ARG A O 1
ATOM 1824 N N . PHE A 1 241 ? -15.850 -4.079 17.475 1.00 97.81 241 PHE A N 1
ATOM 1825 C CA . PHE A 1 241 ? -16.436 -5.093 16.601 1.00 97.81 241 PHE A CA 1
ATOM 1826 C C . PHE A 1 241 ? -15.444 -6.231 16.338 1.00 97.81 241 PHE A C 1
ATOM 1828 O O . PHE A 1 241 ? -15.803 -7.397 16.467 1.00 97.81 241 PHE A O 1
ATOM 1835 N N . TRP A 1 242 ? -14.185 -5.910 16.038 1.00 96.88 242 TRP A N 1
ATOM 1836 C CA . TRP A 1 242 ? -13.143 -6.907 15.797 1.00 96.88 242 TRP A CA 1
ATOM 1837 C C . TRP A 1 242 ? -12.925 -7.847 16.989 1.00 96.88 242 TRP A C 1
ATOM 1839 O O . TRP A 1 242 ? -12.845 -9.063 16.812 1.00 96.88 242 TRP A O 1
ATOM 1849 N N . GLU A 1 243 ? -12.895 -7.310 18.209 1.00 94.81 243 GLU A N 1
ATOM 1850 C CA . GLU A 1 243 ? -12.796 -8.121 19.430 1.00 94.81 243 GLU A CA 1
ATOM 1851 C C . GLU A 1 243 ? -14.010 -9.048 19.608 1.00 94.81 243 GLU A C 1
ATOM 1853 O O . GLU A 1 243 ? -13.859 -10.211 19.987 1.00 94.81 243 GLU A O 1
ATOM 1858 N N . GLN A 1 244 ? -15.216 -8.585 19.260 1.00 94.25 244 GLN A N 1
ATOM 1859 C CA . GLN A 1 244 ? -16.433 -9.412 19.287 1.00 94.25 244 GLN A CA 1
ATOM 1860 C C . GLN A 1 244 ? -16.400 -10.560 18.268 1.00 94.25 244 GLN A C 1
ATOM 1862 O O . GLN A 1 244 ? -17.005 -11.602 18.516 1.00 94.25 244 GLN A O 1
ATOM 1867 N N . GLN A 1 245 ? -15.661 -10.409 17.164 1.00 90.38 245 GLN A N 1
ATOM 1868 C CA . GLN A 1 245 ? -15.416 -11.478 16.186 1.00 90.38 245 GLN A CA 1
ATOM 1869 C C . GLN A 1 245 ? -14.348 -12.491 16.649 1.00 90.38 245 GLN A C 1
ATOM 1871 O O . GLN A 1 245 ? -13.961 -13.378 15.890 1.00 90.38 245 GLN A O 1
ATOM 1876 N N . GLY A 1 246 ? -13.851 -12.378 17.888 1.00 88.94 246 GLY A N 1
ATOM 1877 C CA . GLY A 1 246 ? -12.793 -13.236 18.430 1.00 88.94 246 GLY A CA 1
ATOM 1878 C C . GLY A 1 246 ? -11.379 -12.804 18.027 1.00 88.94 246 GLY A C 1
ATOM 1879 O O . GLY A 1 246 ? -10.419 -13.551 18.238 1.00 88.94 246 GLY A O 1
ATOM 1880 N N . GLY A 1 247 ? -11.243 -11.612 17.443 1.00 91.94 247 GLY A N 1
ATOM 1881 C CA . GLY A 1 247 ? -9.962 -10.951 17.247 1.00 91.94 247 GLY A CA 1
ATOM 1882 C C . GLY A 1 247 ? -9.398 -10.382 18.552 1.00 91.94 247 GLY A C 1
ATOM 1883 O O . GLY A 1 247 ? -10.066 -10.322 19.579 1.00 91.94 247 GLY A O 1
ATOM 1884 N N . HIS A 1 248 ? -8.145 -9.947 18.510 1.00 92.31 248 HIS A N 1
ATOM 1885 C CA . HIS A 1 248 ? -7.509 -9.167 19.566 1.00 92.31 248 HIS A CA 1
ATOM 1886 C C . HIS A 1 248 ? -6.715 -8.012 18.956 1.00 92.31 248 HIS A C 1
ATOM 1888 O O . HIS A 1 248 ? -6.370 -8.029 17.773 1.00 92.31 248 HIS A O 1
ATOM 1894 N N . LEU A 1 249 ? -6.435 -6.993 19.760 1.00 93.56 249 LEU A N 1
ATOM 1895 C CA . LEU A 1 249 ? -5.728 -5.796 19.320 1.00 93.56 249 LEU A CA 1
ATOM 1896 C C . LEU A 1 249 ? -4.281 -5.847 19.781 1.00 93.56 249 LEU A C 1
ATOM 1898 O O . LEU A 1 249 ? -4.007 -6.135 20.946 1.00 93.56 249 LEU A O 1
ATOM 1902 N N . ALA A 1 250 ? -3.355 -5.535 18.883 1.00 91.44 250 ALA A N 1
ATOM 1903 C CA . ALA A 1 250 ? -1.950 -5.423 19.233 1.00 91.44 250 ALA A CA 1
ATOM 1904 C C . ALA A 1 250 ? -1.406 -4.035 18.912 1.00 91.44 250 ALA A C 1
ATOM 1906 O O . ALA A 1 250 ? -1.651 -3.500 17.832 1.00 91.44 250 ALA A O 1
ATOM 1907 N N . TYR A 1 251 ? -0.653 -3.463 19.850 1.00 91.50 251 TYR A N 1
ATOM 1908 C CA . TYR A 1 251 ? -0.221 -2.073 19.772 1.00 91.50 251 TYR A CA 1
ATOM 1909 C C . TYR A 1 251 ? 1.282 -1.933 19.541 1.00 91.50 251 TYR A C 1
ATOM 1911 O O . TYR A 1 251 ? 2.099 -2.613 20.172 1.00 91.50 251 TYR A O 1
ATOM 1919 N N . GLY A 1 252 ? 1.640 -1.015 18.644 1.00 86.88 252 GLY A N 1
ATOM 1920 C CA . GLY A 1 252 ? 3.021 -0.644 18.363 1.00 86.88 252 GLY A CA 1
ATOM 1921 C C . GLY A 1 252 ? 3.690 0.094 19.528 1.00 86.88 252 GLY A C 1
ATOM 1922 O O . GLY A 1 252 ? 3.038 0.611 20.433 1.00 86.88 252 GLY A O 1
ATOM 1923 N N . ARG A 1 253 ? 5.025 0.157 19.498 1.00 82.25 253 ARG A N 1
ATOM 1924 C CA . ARG A 1 253 ? 5.853 0.828 20.524 1.00 82.25 253 ARG A CA 1
ATOM 1925 C C . ARG A 1 253 ? 6.537 2.105 20.027 1.00 82.25 253 ARG A C 1
ATOM 1927 O O . ARG A 1 253 ? 7.325 2.702 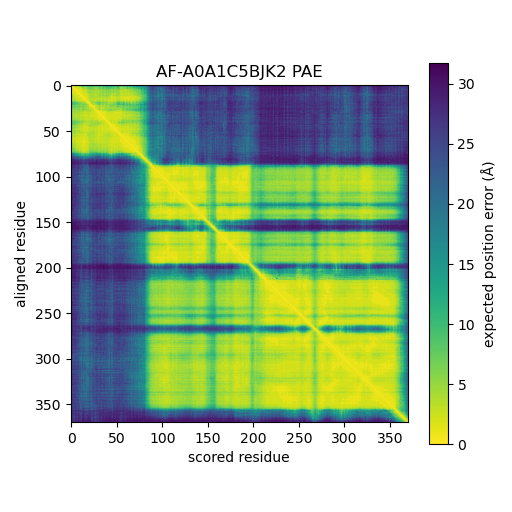20.757 1.00 82.25 253 ARG A O 1
ATOM 1934 N N . ALA A 1 254 ? 6.280 2.492 18.781 1.00 83.44 254 ALA A N 1
ATOM 1935 C CA . ALA A 1 254 ? 6.820 3.717 18.212 1.00 83.44 254 ALA A CA 1
ATOM 1936 C C . ALA A 1 254 ? 6.163 4.959 18.843 1.00 83.44 254 ALA A C 1
ATOM 1938 O O . ALA A 1 254 ? 5.202 4.863 19.607 1.00 83.44 254 ALA A O 1
ATOM 1939 N N . SER A 1 255 ? 6.697 6.143 18.526 1.00 86.19 255 SER A N 1
ATOM 1940 C CA . SER A 1 255 ? 6.131 7.419 18.983 1.00 86.19 255 SER A CA 1
ATOM 1941 C C . SER A 1 255 ? 4.671 7.580 18.565 1.00 86.19 255 SER A C 1
ATOM 1943 O O . SER A 1 255 ? 3.854 8.071 19.337 1.00 86.19 255 SER A O 1
ATOM 1945 N N . GLU A 1 256 ? 4.347 7.139 17.352 1.00 92.12 256 GLU A N 1
ATOM 1946 C CA . GLU A 1 256 ? 2.981 6.865 16.934 1.00 92.12 256 GLU A CA 1
ATOM 1947 C C . GLU A 1 256 ? 2.643 5.426 17.334 1.00 92.12 256 GLU A C 1
ATOM 1949 O O . GLU A 1 256 ? 3.270 4.473 16.867 1.00 92.12 256 GLU A O 1
ATOM 1954 N N . THR A 1 257 ? 1.676 5.271 18.234 1.00 92.62 257 THR A N 1
ATOM 1955 C CA . THR A 1 257 ? 1.205 3.956 18.662 1.00 92.62 257 THR A CA 1
ATOM 1956 C C . THR A 1 257 ? 0.282 3.435 17.569 1.00 92.62 257 THR A C 1
ATOM 1958 O O . THR A 1 257 ? -0.811 3.961 17.400 1.00 92.62 257 THR A O 1
ATOM 1961 N N . SER A 1 258 ? 0.717 2.442 16.793 1.00 94.50 258 SER A N 1
ATOM 1962 C CA . SER A 1 258 ? -0.145 1.772 15.813 1.00 94.50 258 SER A CA 1
ATOM 1963 C C . SER A 1 258 ? -1.052 0.739 16.486 1.00 94.50 258 SER A C 1
ATOM 1965 O O . SER A 1 258 ? -0.743 0.265 17.579 1.00 94.50 258 SER A O 1
ATOM 1967 N N . CYS A 1 259 ? -2.154 0.364 15.836 1.00 95.75 259 CYS A N 1
ATOM 1968 C CA . CYS A 1 259 ? -3.035 -0.725 16.263 1.00 95.75 259 CYS A CA 1
ATOM 1969 C C . CYS A 1 259 ? -3.212 -1.739 15.127 1.00 95.75 259 CYS A C 1
ATOM 1971 O O . CYS A 1 259 ? -3.663 -1.386 14.041 1.00 95.75 259 CYS A O 1
ATOM 1973 N N . SER A 1 260 ? -2.848 -2.996 15.370 1.00 95.06 260 SER A N 1
ATOM 1974 C CA . SER A 1 260 ? -3.017 -4.112 14.435 1.00 95.06 260 SER A CA 1
ATOM 1975 C C . SER A 1 260 ? -4.195 -4.986 14.860 1.00 95.06 260 SER A C 1
ATOM 1977 O O . SER A 1 260 ? -4.301 -5.364 16.030 1.00 95.06 260 SER A O 1
ATOM 1979 N N . LEU A 1 261 ? -5.065 -5.320 13.905 1.00 95.00 261 LEU A N 1
ATOM 1980 C CA . LEU A 1 261 ? -6.260 -6.138 14.134 1.00 95.00 261 LEU A CA 1
ATOM 1981 C C . LEU A 1 261 ? -5.904 -7.620 14.004 1.00 95.00 261 LEU A C 1
ATOM 1983 O O . LEU A 1 261 ? -5.989 -8.205 12.928 1.00 95.00 261 LEU A O 1
ATOM 1987 N N . MET A 1 262 ? -5.473 -8.229 15.102 1.00 92.06 262 MET A N 1
ATOM 1988 C CA . MET A 1 262 ? -4.939 -9.588 15.118 1.00 92.06 262 MET A CA 1
ATOM 1989 C C . MET A 1 262 ? -6.043 -10.637 15.261 1.00 92.06 262 MET A C 1
ATOM 1991 O O . MET A 1 262 ? -6.995 -10.466 16.018 1.00 92.06 262 MET A O 1
ATOM 1995 N N . VAL A 1 263 ? -5.890 -11.775 14.593 1.00 90.06 263 VAL A N 1
ATOM 1996 C CA . VAL A 1 263 ? -6.697 -12.981 14.790 1.00 90.06 263 VAL A CA 1
ATOM 1997 C C . VAL A 1 263 ? -5.786 -14.201 14.820 1.00 90.06 263 VAL A C 1
ATOM 1999 O O . VAL A 1 263 ? -4.852 -14.328 14.024 1.00 90.06 263 VAL A O 1
ATOM 2002 N N . ARG A 1 264 ? -6.069 -15.107 15.757 1.00 85.19 264 ARG A N 1
ATOM 2003 C CA . ARG A 1 264 ? -5.383 -16.393 15.877 1.00 85.19 264 ARG A CA 1
ATOM 2004 C C . ARG A 1 264 ? -6.125 -17.464 15.104 1.00 85.19 264 ARG A C 1
ATOM 2006 O O . ARG A 1 264 ? -7.326 -17.640 15.274 1.00 85.19 264 ARG A O 1
ATOM 2013 N N . PHE A 1 265 ? -5.392 -18.216 14.297 1.00 73.69 265 PHE A N 1
ATOM 2014 C CA . PHE A 1 265 ? -5.912 -19.333 13.514 1.00 73.69 265 PHE A CA 1
ATOM 2015 C C . PHE A 1 265 ? -4.975 -20.539 13.624 1.00 73.69 265 PHE A C 1
ATOM 2017 O O . PHE A 1 265 ? -3.816 -20.398 14.003 1.00 73.69 265 PHE A O 1
ATOM 2024 N N . GLY A 1 266 ? -5.478 -21.733 13.310 1.00 63.62 266 GLY A N 1
ATOM 2025 C CA . GLY A 1 266 ? -4.722 -22.985 13.418 1.00 63.62 266 GLY A CA 1
ATOM 2026 C C . GLY A 1 266 ? -5.167 -23.908 14.558 1.00 63.62 266 GLY A C 1
ATOM 2027 O O . GLY A 1 266 ? -6.137 -23.628 15.273 1.00 63.62 266 GLY A O 1
ATOM 2028 N N . GLY A 1 267 ? -4.514 -25.068 14.650 1.00 56.91 267 GLY A N 1
ATOM 2029 C CA . GLY A 1 267 ? -4.782 -26.108 15.651 1.00 56.91 267 GLY A CA 1
ATOM 2030 C C . GLY A 1 267 ? -4.037 -25.873 16.967 1.00 56.91 267 GLY A C 1
ATOM 2031 O O . GLY A 1 267 ? -3.343 -24.876 17.131 1.00 56.91 267 GLY A O 1
ATOM 2032 N N . THR A 1 268 ? -4.133 -26.818 17.903 1.00 54.69 268 THR A N 1
ATOM 2033 C CA . THR A 1 268 ? -3.420 -26.762 19.196 1.00 54.69 268 THR A CA 1
ATOM 2034 C C . THR A 1 268 ? -1.892 -26.775 19.058 1.00 54.69 268 THR A C 1
ATOM 2036 O O . THR A 1 268 ? -1.199 -26.373 19.988 1.00 54.69 268 THR A O 1
ATOM 2039 N N . THR A 1 269 ? -1.367 -27.219 17.912 1.00 50.81 269 THR A N 1
ATOM 2040 C CA . THR A 1 269 ? 0.069 -27.396 17.642 1.00 50.81 269 THR A CA 1
ATOM 2041 C C . THR A 1 269 ? 0.644 -26.466 16.566 1.00 50.81 269 THR A C 1
ATOM 2043 O O . THR A 1 269 ? 1.863 -26.364 16.474 1.00 50.81 269 THR A O 1
ATOM 2046 N N . ASP A 1 270 ? -0.187 -25.779 15.772 1.00 64.38 270 ASP A N 1
ATOM 2047 C CA . ASP A 1 270 ? 0.244 -24.834 14.719 1.00 64.38 270 ASP A CA 1
ATOM 2048 C C . ASP A 1 270 ? -0.663 -23.595 14.732 1.00 64.38 270 ASP A C 1
ATOM 2050 O O . ASP A 1 270 ? -1.451 -23.361 13.816 1.00 64.38 270 ASP A O 1
ATOM 2054 N N . THR A 1 271 ? -0.610 -22.842 15.835 1.00 67.06 271 THR A N 1
ATOM 2055 C CA . THR A 1 271 ? -1.265 -21.534 15.955 1.00 67.06 271 THR A CA 1
ATOM 2056 C C . THR A 1 271 ? -0.473 -20.479 15.199 1.00 67.06 271 THR A C 1
ATOM 2058 O O . THR A 1 271 ? 0.732 -20.324 15.406 1.00 67.06 271 THR A O 1
ATOM 2061 N N . ARG A 1 272 ? -1.161 -19.699 14.378 1.00 77.44 272 ARG A N 1
ATOM 2062 C CA . ARG A 1 272 ? -0.596 -18.618 13.583 1.00 77.44 272 ARG A CA 1
ATOM 2063 C C . ARG A 1 272 ? -1.405 -17.345 13.803 1.00 77.44 272 ARG A C 1
ATOM 2065 O O . ARG A 1 272 ? -2.607 -17.396 14.060 1.00 77.44 272 ARG A O 1
ATOM 2072 N N . ASP A 1 273 ? -0.732 -16.210 13.675 1.00 85.44 273 ASP A N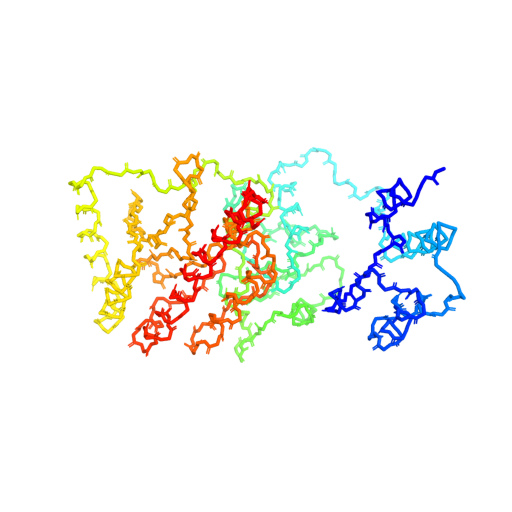 1
ATOM 2073 C CA . ASP A 1 273 ? -1.338 -14.886 13.796 1.00 85.44 273 ASP A CA 1
ATOM 2074 C C . ASP A 1 273 ? -1.486 -14.241 12.408 1.00 85.44 273 ASP A C 1
ATOM 2076 O O . ASP A 1 273 ? -0.544 -14.214 11.604 1.00 85.44 273 ASP A O 1
ATOM 2080 N N . LEU A 1 274 ? -2.694 -13.758 12.120 1.00 89.56 274 LEU A N 1
ATOM 2081 C CA . LEU A 1 274 ? -3.071 -13.010 10.921 1.00 89.56 274 LEU A CA 1
ATOM 2082 C C . LEU A 1 274 ? -3.626 -11.655 11.336 1.00 89.56 274 LEU A C 1
ATOM 2084 O O . LEU A 1 274 ? -4.225 -11.526 12.396 1.00 89.56 274 LEU A O 1
ATOM 2088 N N . TRP A 1 275 ? -3.461 -10.657 10.482 1.00 92.75 275 TRP A N 1
ATOM 2089 C CA . TRP A 1 275 ? -4.124 -9.372 10.635 1.00 92.75 275 TRP A CA 1
ATOM 2090 C C . TRP A 1 275 ? -4.336 -8.766 9.252 1.00 92.75 275 TRP A C 1
ATOM 2092 O O . TRP A 1 275 ? -3.424 -8.838 8.428 1.00 92.75 275 TRP A O 1
ATOM 2102 N N . PRO A 1 276 ? -5.523 -8.219 8.950 1.00 94.31 276 PRO A N 1
ATOM 2103 C CA . PRO A 1 276 ? -5.755 -7.561 7.673 1.00 94.31 276 PRO A CA 1
ATOM 2104 C C . PRO A 1 276 ? -5.214 -6.129 7.668 1.00 94.31 276 PRO A C 1
ATOM 2106 O O . PRO A 1 276 ? -4.763 -5.664 6.622 1.00 94.31 276 PRO A O 1
ATOM 2109 N N . LEU A 1 277 ? -5.247 -5.444 8.821 1.00 96.75 277 LEU A N 1
ATOM 2110 C CA . LEU A 1 277 ? -5.030 -4.001 8.923 1.00 96.75 277 LEU A CA 1
ATOM 2111 C C . LEU A 1 277 ? -4.040 -3.607 10.022 1.00 96.75 277 LEU A C 1
ATOM 2113 O O . LEU A 1 277 ? -4.036 -4.202 11.105 1.00 96.75 277 LEU A O 1
ATOM 2117 N N . GLY A 1 278 ? -3.274 -2.550 9.747 1.00 96.19 278 GLY A N 1
ATOM 2118 C CA . GLY A 1 278 ? -2.556 -1.738 10.731 1.00 96.19 278 GLY A CA 1
ATOM 2119 C C . GLY A 1 278 ? -3.036 -0.286 10.673 1.00 96.19 278 GLY A C 1
ATOM 2120 O O . GLY A 1 278 ? -3.032 0.324 9.607 1.00 96.19 278 GLY A O 1
ATOM 2121 N N . ILE A 1 279 ? -3.475 0.266 11.802 1.00 97.50 279 ILE A N 1
ATOM 2122 C CA . ILE A 1 279 ? -4.044 1.615 11.917 1.00 97.50 279 ILE A CA 1
ATOM 2123 C C . ILE A 1 279 ? -3.035 2.539 12.594 1.00 97.50 279 ILE A C 1
ATOM 2125 O O . ILE A 1 279 ? -2.522 2.222 13.669 1.00 97.50 279 ILE A O 1
ATOM 2129 N N . TYR A 1 280 ? -2.800 3.698 11.985 1.00 96.62 280 TYR A N 1
ATOM 2130 C CA . TYR A 1 280 ? -1.835 4.701 12.421 1.00 96.62 280 TYR A CA 1
ATOM 2131 C C . TYR A 1 280 ? -2.569 6.029 12.709 1.00 96.62 280 TYR A C 1
ATOM 2133 O O . TYR A 1 280 ? -2.998 6.718 11.774 1.00 96.62 280 TYR A O 1
ATOM 2141 N N . PRO A 1 281 ? -2.796 6.374 13.995 1.00 96.25 281 PRO A N 1
ATOM 2142 C CA . PRO A 1 281 ? -3.733 7.430 14.387 1.00 96.25 281 PRO A CA 1
ATOM 2143 C C . PRO A 1 281 ? -3.227 8.859 14.142 1.00 96.25 281 PRO A C 1
ATOM 2145 O O . PRO A 1 281 ? -4.041 9.771 14.015 1.00 96.25 281 PRO A O 1
ATOM 2148 N N . VAL A 1 282 ? -1.913 9.082 14.073 1.00 95.06 282 VAL A N 1
ATOM 2149 C CA . VAL A 1 282 ? -1.303 10.415 13.914 1.00 95.06 282 VAL A CA 1
ATOM 2150 C C . VAL A 1 282 ? -1.090 10.731 12.437 1.00 95.06 282 VAL A C 1
ATOM 2152 O O . VAL A 1 282 ? -1.477 11.793 11.959 1.00 95.06 282 VAL A O 1
ATOM 2155 N N . SER A 1 283 ? -0.517 9.788 11.691 1.00 93.44 283 SER A N 1
ATOM 2156 C CA . SER A 1 283 ? -0.365 9.881 10.237 1.00 93.44 283 SER A CA 1
ATOM 2157 C C . SER A 1 283 ? -1.701 9.788 9.496 1.00 93.44 283 SER A C 1
ATOM 2159 O O . SER A 1 283 ? -1.771 10.138 8.317 1.00 93.44 283 SER A O 1
ATOM 2161 N N . GLY A 1 284 ? -2.757 9.324 10.173 1.00 96.19 284 GLY A N 1
ATOM 2162 C CA . GLY A 1 284 ? -4.109 9.238 9.634 1.00 96.19 284 GLY A CA 1
ATOM 2163 C C . GLY A 1 284 ? -4.246 8.182 8.541 1.00 96.19 284 GLY A C 1
ATOM 2164 O O . GLY A 1 284 ? -4.981 8.381 7.574 1.00 96.19 284 GLY A O 1
ATOM 2165 N N . THR A 1 285 ? -3.500 7.083 8.657 1.00 95.31 285 THR A N 1
ATOM 2166 C CA . THR A 1 285 ? -3.355 6.077 7.600 1.00 95.31 285 THR A CA 1
ATOM 2167 C C . THR A 1 285 ? -3.724 4.687 8.108 1.00 95.31 285 THR A C 1
ATOM 2169 O O . THR A 1 285 ? -3.441 4.329 9.251 1.00 95.31 285 THR A O 1
ATOM 2172 N N . VAL A 1 286 ? -4.337 3.883 7.242 1.00 97.69 286 VAL A N 1
ATOM 2173 C CA . VAL A 1 286 ? -4.610 2.466 7.485 1.00 97.69 286 VAL A CA 1
ATOM 2174 C C . VAL A 1 286 ? -3.930 1.636 6.411 1.00 97.69 286 VAL A C 1
ATOM 2176 O O . VAL A 1 286 ? -4.233 1.784 5.230 1.00 97.69 286 VAL A O 1
ATOM 2179 N N . GLU A 1 287 ? -2.997 0.780 6.815 1.00 96.44 287 GLU A N 1
ATOM 2180 C CA . GLU A 1 287 ? -2.296 -0.152 5.933 1.00 96.44 287 GLU A CA 1
ATOM 2181 C C . GLU A 1 287 ? -3.072 -1.463 5.811 1.00 96.44 287 GLU A C 1
ATOM 2183 O O . GLU A 1 287 ? -3.470 -2.046 6.819 1.00 96.44 287 GLU A O 1
ATOM 2188 N N . VAL A 1 288 ? -3.213 -1.970 4.584 1.00 97.00 288 VAL A N 1
ATOM 2189 C CA . VAL A 1 288 ? -3.634 -3.351 4.321 1.00 97.00 288 VAL A CA 1
ATOM 2190 C C . VAL A 1 288 ? -2.388 -4.196 4.108 1.00 97.00 288 VAL A C 1
ATOM 2192 O O . VAL A 1 288 ? -1.651 -4.012 3.140 1.00 97.00 288 VAL A O 1
ATOM 2195 N N . VAL A 1 289 ? -2.117 -5.126 5.017 1.00 93.25 289 VAL A N 1
ATOM 2196 C CA . VAL A 1 289 ? -0.788 -5.746 5.138 1.00 93.25 289 VAL A CA 1
ATOM 2197 C C . VAL A 1 289 ? -0.572 -6.963 4.227 1.00 93.25 289 VAL A C 1
ATOM 2199 O O . VAL A 1 289 ? -0.106 -8.023 4.662 1.00 93.25 289 VAL A O 1
ATOM 2202 N N . PHE A 1 290 ? -0.877 -6.837 2.931 1.00 95.19 290 PHE A N 1
ATOM 2203 C CA . PHE A 1 290 ? -0.755 -7.954 1.986 1.00 95.19 290 PHE A CA 1
ATOM 2204 C C . PHE A 1 290 ? 0.649 -8.574 1.939 1.00 95.19 290 PHE A C 1
ATOM 2206 O O . PHE A 1 290 ? 0.785 -9.788 1.769 1.00 95.19 290 PHE A O 1
ATOM 2213 N N . GLN A 1 291 ? 1.686 -7.767 2.171 1.00 90.88 291 GLN A N 1
ATOM 2214 C CA . GLN A 1 291 ? 3.071 -8.210 2.330 1.00 90.88 291 GLN A CA 1
ATOM 2215 C C . GLN A 1 291 ? 3.220 -9.374 3.321 1.00 90.88 291 GLN A C 1
ATOM 2217 O O . GLN A 1 291 ? 4.008 -10.291 3.078 1.00 90.88 291 GLN A O 1
ATOM 2222 N N . TYR A 1 292 ? 2.477 -9.354 4.429 1.00 89.19 292 TYR A N 1
ATOM 2223 C CA . TYR A 1 292 ? 2.503 -10.414 5.433 1.00 89.19 292 TYR A CA 1
ATOM 2224 C C . TYR A 1 292 ? 1.525 -11.537 5.096 1.00 89.19 292 TYR A C 1
ATOM 2226 O O . TYR A 1 292 ? 1.852 -12.711 5.300 1.00 89.19 292 TYR A O 1
ATOM 2234 N N . LEU A 1 293 ? 0.363 -11.193 4.540 1.00 91.44 293 LEU A N 1
ATOM 2235 C CA . LEU A 1 293 ? -0.654 -12.160 4.134 1.00 91.44 293 LEU A CA 1
ATOM 2236 C C . LEU A 1 293 ? -0.140 -13.123 3.058 1.00 91.44 293 LEU A C 1
ATOM 2238 O O . LEU A 1 293 ? -0.406 -14.315 3.147 1.00 91.44 293 LEU A O 1
ATOM 2242 N N . LYS A 1 294 ? 0.697 -12.665 2.114 1.00 90.81 294 LYS A N 1
ATOM 2243 C CA . LYS A 1 294 ? 1.192 -13.494 0.997 1.00 90.81 294 LYS A CA 1
ATOM 2244 C C . LYS A 1 294 ? 2.008 -14.728 1.395 1.00 90.81 294 LYS A C 1
ATOM 2246 O O . LYS A 1 294 ? 2.277 -15.579 0.556 1.00 90.81 294 LYS A O 1
ATOM 2251 N N . ARG A 1 295 ? 2.433 -14.815 2.659 1.00 87.75 295 ARG A N 1
ATOM 2252 C CA . ARG A 1 295 ? 3.172 -15.955 3.230 1.00 87.75 295 ARG A CA 1
ATOM 2253 C C . ARG A 1 295 ? 2.353 -16.715 4.288 1.00 87.75 295 ARG A C 1
ATOM 2255 O O . ARG A 1 295 ? 2.906 -17.572 4.976 1.00 87.75 295 ARG A O 1
ATOM 2262 N N . ARG A 1 296 ? 1.072 -16.372 4.487 1.00 87.44 296 ARG A N 1
ATOM 2263 C CA . ARG A 1 296 ? 0.228 -16.869 5.585 1.00 87.44 296 ARG A CA 1
ATOM 2264 C C . ARG A 1 296 ? -1.120 -17.389 5.068 1.00 87.44 296 ARG A C 1
ATOM 2266 O O . ARG A 1 296 ? -1.957 -16.586 4.662 1.00 87.44 296 ARG A O 1
ATOM 2273 N N . PRO A 1 297 ? -1.374 -18.705 5.159 1.00 86.88 297 PRO A N 1
ATOM 2274 C CA . PRO A 1 297 ? -2.674 -19.277 4.831 1.00 86.88 297 PRO A CA 1
ATOM 2275 C C . PRO A 1 297 ? -3.825 -18.663 5.633 1.00 86.88 297 PRO A C 1
ATOM 2277 O O . PRO A 1 297 ? -3.603 -18.326 6.791 1.00 86.88 297 PRO A O 1
ATOM 2280 N N . PRO A 1 298 ? -5.040 -18.560 5.064 1.00 90.00 298 PRO A N 1
ATOM 2281 C CA . PRO A 1 298 ? -5.381 -18.917 3.680 1.00 90.00 298 PRO A CA 1
ATOM 2282 C C . PRO A 1 298 ? -4.998 -17.836 2.659 1.00 90.00 298 PRO A C 1
ATOM 2284 O O . PRO A 1 298 ? -5.101 -18.052 1.459 1.00 90.00 298 PRO A O 1
ATOM 2287 N N . PHE A 1 299 ? -4.556 -16.667 3.120 1.00 92.31 299 PHE A N 1
ATOM 2288 C CA . PHE A 1 299 ? -4.257 -15.519 2.268 1.00 92.31 299 PHE A CA 1
ATOM 2289 C C . PHE A 1 299 ? -2.867 -15.576 1.619 1.00 92.31 299 PHE A C 1
ATOM 2291 O O . PHE A 1 299 ? -2.454 -14.604 0.992 1.00 92.31 299 PHE A O 1
ATOM 2298 N N . ASP A 1 300 ? -2.152 -16.701 1.706 1.00 89.62 300 ASP A N 1
ATOM 2299 C CA . ASP A 1 300 ? -1.044 -17.021 0.802 1.00 89.62 300 ASP A CA 1
ATOM 2300 C C . ASP A 1 300 ? -1.554 -17.335 -0.617 1.00 89.62 300 ASP A C 1
ATOM 2302 O O . ASP A 1 300 ? -0.811 -17.162 -1.586 1.00 89.62 300 ASP A O 1
ATOM 2306 N N . ASP A 1 301 ? -2.848 -17.635 -0.756 1.00 90.88 301 ASP A N 1
ATOM 2307 C CA . ASP A 1 301 ? -3.570 -17.692 -2.024 1.00 90.88 301 ASP A CA 1
ATOM 2308 C C . ASP A 1 301 ? -3.824 -16.282 -2.602 1.00 90.88 301 ASP A C 1
ATOM 2310 O O . ASP A 1 301 ? -4.499 -15.438 -2.002 1.00 90.88 301 ASP A O 1
ATOM 2314 N N . GLU A 1 302 ? -3.264 -16.004 -3.782 1.00 94.25 302 GLU A N 1
ATOM 2315 C CA . GLU A 1 302 ? -3.363 -14.701 -4.454 1.00 94.25 302 GLU A CA 1
ATOM 2316 C C . GLU A 1 302 ? -4.820 -14.301 -4.776 1.00 94.25 302 GLU A C 1
ATOM 2318 O O . GLU A 1 302 ? -5.191 -13.166 -4.466 1.00 94.25 302 GLU A O 1
ATOM 2323 N N . PRO A 1 303 ? -5.679 -15.181 -5.333 1.00 95.12 303 PRO A N 1
ATOM 2324 C CA . PRO A 1 303 ? -7.120 -14.962 -5.438 1.00 95.12 303 PRO A CA 1
ATOM 2325 C C . PRO A 1 303 ? -7.794 -14.409 -4.177 1.00 95.12 303 PRO A C 1
ATOM 2327 O O . PRO A 1 303 ? -8.576 -13.467 -4.285 1.00 95.12 303 PRO A O 1
ATOM 2330 N N . LEU A 1 304 ? -7.478 -14.932 -2.986 1.00 94.69 304 LEU A N 1
ATOM 2331 C CA . LEU A 1 304 ? -8.070 -14.446 -1.733 1.00 94.69 304 LEU A CA 1
ATOM 2332 C C . LEU A 1 304 ? -7.544 -13.064 -1.339 1.00 94.69 304 LEU A C 1
ATOM 2334 O O . LEU A 1 304 ? -8.312 -12.235 -0.851 1.00 94.69 304 LEU A O 1
ATOM 2338 N N . ARG A 1 305 ? -6.258 -12.776 -1.586 1.00 96.19 305 ARG A N 1
ATOM 2339 C CA . ARG A 1 305 ? -5.725 -11.413 -1.406 1.00 96.19 305 ARG A CA 1
ATOM 2340 C C . ARG A 1 305 ? -6.384 -10.426 -2.364 1.00 96.19 305 ARG A C 1
ATOM 2342 O O . ARG A 1 305 ? -6.723 -9.320 -1.953 1.00 96.19 305 ARG A O 1
ATOM 2349 N N . ARG A 1 306 ? -6.598 -10.820 -3.621 1.00 96.44 306 ARG A N 1
ATOM 2350 C CA . ARG A 1 306 ? -7.281 -9.982 -4.612 1.00 96.44 306 ARG A CA 1
ATOM 2351 C C . ARG A 1 306 ? -8.734 -9.730 -4.216 1.00 96.44 306 ARG A C 1
ATOM 2353 O O . ARG A 1 306 ? -9.163 -8.590 -4.283 1.00 96.44 306 ARG A O 1
ATOM 2360 N N . GLU A 1 307 ? -9.449 -10.739 -3.724 1.00 97.50 307 GLU A N 1
ATOM 2361 C CA . GLU A 1 307 ? -10.809 -10.570 -3.193 1.00 97.50 307 GLU A CA 1
ATOM 2362 C C . GLU A 1 307 ? -10.843 -9.596 -2.004 1.00 97.50 307 GLU A C 1
ATOM 2364 O O . GLU A 1 307 ? -11.694 -8.710 -1.966 1.00 97.50 307 GLU A O 1
ATOM 2369 N N . LEU A 1 308 ? -9.889 -9.692 -1.065 1.00 97.94 308 LEU A N 1
ATOM 2370 C CA . LEU A 1 308 ? -9.761 -8.720 0.028 1.00 97.94 308 LEU A CA 1
ATOM 2371 C C . LEU A 1 308 ? -9.559 -7.296 -0.515 1.00 97.94 308 LEU A C 1
ATOM 2373 O O . LEU A 1 308 ? -10.229 -6.368 -0.066 1.00 97.94 308 LEU A O 1
ATOM 2377 N N . MET A 1 309 ? -8.673 -7.121 -1.500 1.00 97.81 309 MET A N 1
ATOM 2378 C CA . MET A 1 309 ? -8.452 -5.826 -2.149 1.00 97.81 309 MET A CA 1
ATOM 2379 C C . MET A 1 309 ? -9.714 -5.313 -2.851 1.00 97.81 309 MET A C 1
ATOM 2381 O O . MET A 1 309 ? -10.070 -4.153 -2.677 1.00 97.81 309 MET A O 1
ATOM 2385 N N . THR A 1 310 ? -10.413 -6.166 -3.603 1.00 98.06 310 THR A N 1
ATOM 2386 C CA . THR A 1 310 ? -11.660 -5.817 -4.296 1.00 98.06 310 THR A CA 1
ATOM 2387 C C . THR A 1 310 ? -12.741 -5.377 -3.315 1.00 98.06 310 THR A C 1
ATOM 2389 O O . THR A 1 310 ? -13.410 -4.379 -3.565 1.00 98.06 310 THR A O 1
ATOM 2392 N N . ARG A 1 311 ? -12.890 -6.071 -2.181 1.00 98.38 311 ARG A N 1
ATOM 2393 C CA . ARG A 1 311 ? -13.841 -5.693 -1.126 1.00 98.38 311 ARG A CA 1
ATOM 2394 C C . ARG A 1 311 ? -13.508 -4.345 -0.505 1.00 98.38 311 ARG A C 1
ATOM 2396 O O . ARG A 1 311 ? -14.403 -3.525 -0.355 1.00 98.38 311 ARG A O 1
ATOM 2403 N N . MET A 1 312 ? -12.234 -4.108 -0.194 1.00 98.19 312 MET A N 1
ATOM 2404 C CA . MET A 1 312 ? -11.773 -2.825 0.342 1.00 98.19 312 MET A CA 1
ATOM 2405 C C . MET A 1 312 ? -12.001 -1.685 -0.658 1.00 98.19 312 MET A C 1
ATOM 2407 O O . MET A 1 312 ? -12.611 -0.687 -0.303 1.00 98.19 312 MET A O 1
ATOM 2411 N N . ASN A 1 313 ? -11.606 -1.858 -1.923 1.00 97.75 313 ASN A N 1
ATOM 2412 C CA . ASN A 1 313 ? -11.823 -0.871 -2.992 1.00 97.75 313 ASN A CA 1
ATOM 2413 C C . ASN A 1 313 ? -13.306 -0.682 -3.367 1.00 97.75 313 ASN A C 1
ATOM 2415 O O . ASN A 1 313 ? -13.636 0.232 -4.118 1.00 97.75 313 ASN A O 1
ATOM 2419 N N . GLY A 1 314 ? -14.202 -1.546 -2.880 1.00 97.94 314 GLY A N 1
ATOM 2420 C CA . GLY A 1 314 ? -15.647 -1.370 -3.005 1.00 97.94 314 GLY A CA 1
ATOM 2421 C C . GLY A 1 314 ? -16.223 -0.315 -2.055 1.00 97.94 314 GLY A C 1
ATOM 2422 O O . GLY A 1 314 ? -17.380 0.063 -2.219 1.00 97.94 314 GLY A O 1
ATOM 2423 N N . ILE A 1 315 ? -15.439 0.151 -1.078 1.00 98.38 315 ILE A N 1
ATOM 2424 C CA . ILE A 1 315 ? -15.835 1.153 -0.088 1.00 98.38 315 ILE A CA 1
ATOM 2425 C C . ILE A 1 315 ? -15.439 2.542 -0.593 1.00 98.38 315 ILE A C 1
ATOM 2427 O O . ILE A 1 315 ? -14.295 2.770 -0.995 1.00 98.38 315 ILE A O 1
ATOM 2431 N N . GLU A 1 316 ? -16.378 3.489 -0.562 1.00 97.62 316 GLU A N 1
ATOM 2432 C CA . GLU A 1 316 ? -16.106 4.867 -0.966 1.00 97.62 316 GLU A CA 1
ATOM 2433 C C . GLU A 1 316 ? -14.982 5.479 -0.108 1.00 97.62 316 GLU A C 1
ATOM 2435 O O . GLU A 1 316 ? -14.944 5.347 1.113 1.00 97.62 316 GLU A O 1
ATOM 2440 N N . GLY A 1 317 ? -14.018 6.126 -0.769 1.00 94.81 317 GLY A N 1
ATOM 2441 C CA . GLY A 1 317 ? -12.834 6.696 -0.117 1.00 94.81 317 GLY A CA 1
ATOM 2442 C C . GLY A 1 317 ? -11.639 5.743 0.016 1.00 94.81 317 GLY A C 1
ATOM 2443 O O . GLY A 1 317 ? -10.552 6.203 0.373 1.00 94.81 317 GLY A O 1
ATOM 2444 N N . ILE A 1 318 ? -11.783 4.457 -0.329 1.00 97.38 318 ILE A N 1
ATOM 2445 C CA . ILE A 1 318 ? -10.669 3.499 -0.384 1.00 97.38 318 ILE A CA 1
ATOM 2446 C C . ILE A 1 318 ? -10.215 3.287 -1.832 1.00 97.38 318 ILE A C 1
ATOM 2448 O O . ILE A 1 318 ? -10.991 2.905 -2.702 1.00 97.38 318 ILE A O 1
ATOM 2452 N N . ASP A 1 319 ? -8.924 3.515 -2.077 1.00 95.00 319 ASP A N 1
ATOM 2453 C CA . ASP A 1 319 ? -8.268 3.284 -3.366 1.00 95.00 319 ASP A CA 1
ATOM 2454 C C . ASP A 1 319 ? -6.908 2.616 -3.129 1.00 95.00 319 ASP A C 1
ATOM 2456 O O . ASP A 1 319 ? -5.915 3.270 -2.804 1.00 95.00 319 ASP A O 1
ATOM 2460 N N . LEU A 1 320 ? -6.870 1.291 -3.230 1.00 96.12 320 LEU A N 1
ATOM 2461 C CA . LEU A 1 320 ? -5.662 0.481 -3.126 1.00 96.12 320 LEU A CA 1
ATOM 2462 C C . LEU A 1 320 ? -5.193 0.109 -4.531 1.00 96.12 320 LEU A C 1
ATOM 2464 O O . LEU A 1 320 ? -5.883 -0.608 -5.258 1.00 96.12 320 LEU A O 1
ATOM 2468 N N . ALA A 1 321 ? -3.985 0.544 -4.890 1.00 94.06 321 ALA A N 1
ATOM 2469 C CA . ALA A 1 321 ? -3.393 0.217 -6.179 1.00 94.06 321 ALA A CA 1
ATOM 2470 C C . ALA A 1 321 ? -3.122 -1.294 -6.300 1.00 94.06 321 ALA A C 1
ATOM 2472 O O . ALA A 1 321 ? -2.376 -1.861 -5.498 1.00 94.06 321 ALA A O 1
ATOM 2473 N N . GLU A 1 322 ? -3.645 -1.932 -7.353 1.00 93.06 322 GLU A N 1
ATOM 2474 C CA . GLU A 1 322 ? -3.462 -3.374 -7.604 1.00 93.06 322 GLU A CA 1
ATOM 2475 C C . GLU A 1 322 ? -1.988 -3.786 -7.683 1.00 93.06 322 GLU A C 1
ATOM 2477 O O . GLU A 1 322 ? -1.598 -4.855 -7.213 1.00 93.06 322 GLU A O 1
ATOM 2482 N N . ALA A 1 323 ? -1.138 -2.899 -8.201 1.00 92.31 323 ALA A N 1
ATOM 2483 C CA . ALA A 1 323 ? 0.305 -3.100 -8.277 1.00 92.31 323 ALA A CA 1
ATOM 2484 C C . ALA A 1 323 ? 0.982 -3.271 -6.899 1.00 92.31 323 ALA A C 1
ATOM 2486 O O . ALA A 1 323 ? 2.133 -3.700 -6.828 1.00 92.31 323 ALA A O 1
ATOM 2487 N N . LYS A 1 324 ? 0.282 -2.955 -5.801 1.00 94.88 324 LYS A N 1
ATOM 2488 C CA . LYS A 1 324 ? 0.750 -3.102 -4.416 1.00 94.88 324 LYS A CA 1
ATOM 2489 C C . LYS A 1 324 ? 0.183 -4.348 -3.712 1.00 94.88 324 LYS A C 1
ATOM 2491 O O . LYS A 1 324 ? 0.309 -4.443 -2.495 1.00 94.88 324 LYS A O 1
ATOM 2496 N N . LEU A 1 325 ? -0.383 -5.324 -4.433 1.00 94.25 325 LEU A N 1
ATOM 2497 C CA . LEU A 1 325 ? -0.971 -6.549 -3.852 1.00 94.25 325 LEU A CA 1
ATOM 2498 C C . LEU A 1 325 ? 0.007 -7.407 -3.022 1.00 94.25 325 LEU A C 1
ATOM 2500 O O . LEU A 1 325 ? -0.438 -8.230 -2.237 1.00 94.25 325 LEU A O 1
ATOM 2504 N N . ASP A 1 326 ? 1.322 -7.218 -3.150 1.00 91.25 326 ASP A N 1
ATOM 2505 C CA . ASP A 1 326 ? 2.337 -7.917 -2.341 1.00 91.25 326 ASP A CA 1
ATOM 2506 C C . ASP A 1 326 ? 3.099 -6.987 -1.371 1.00 91.25 326 ASP A C 1
ATOM 2508 O O . ASP A 1 326 ? 4.125 -7.386 -0.800 1.00 91.25 326 ASP A O 1
ATOM 2512 N N . LEU A 1 327 ? 2.602 -5.757 -1.202 1.00 93.31 327 LEU A N 1
ATOM 2513 C CA . LEU A 1 327 ? 3.146 -4.683 -0.363 1.00 93.31 327 LEU A CA 1
ATOM 2514 C C . LEU A 1 327 ? 2.129 -4.288 0.727 1.00 93.31 327 LEU A C 1
ATOM 2516 O O . LEU A 1 327 ? 1.313 -5.109 1.148 1.00 93.31 327 LEU A O 1
ATOM 2520 N N . ARG A 1 328 ? 2.200 -3.044 1.214 1.00 93.69 328 ARG A N 1
ATOM 2521 C CA . ARG A 1 328 ? 1.293 -2.478 2.221 1.00 93.69 328 ARG A CA 1
ATOM 2522 C C . ARG A 1 328 ? 0.595 -1.230 1.668 1.00 93.69 328 ARG A C 1
ATOM 2524 O O . ARG A 1 328 ? 0.950 -0.109 2.029 1.00 93.69 328 ARG A O 1
ATOM 2531 N N . PRO A 1 329 ? -0.321 -1.370 0.690 1.00 95.50 329 PRO A N 1
ATOM 2532 C CA . PRO A 1 329 ? -1.130 -0.242 0.250 1.00 95.50 329 PRO A CA 1
ATOM 2533 C C . PRO A 1 329 ? -1.963 0.277 1.419 1.00 95.50 329 PRO A C 1
ATOM 2535 O O . PRO A 1 329 ? -2.274 -0.461 2.354 1.00 95.50 329 PRO A O 1
ATOM 2538 N N . SER A 1 330 ? -2.320 1.552 1.361 1.00 95.50 330 SER A N 1
ATOM 2539 C CA . SER A 1 330 ? -2.964 2.216 2.479 1.00 95.50 330 SER A CA 1
ATOM 2540 C C . SER A 1 330 ? -4.061 3.166 2.031 1.00 95.50 330 SER A C 1
ATOM 2542 O O . SER A 1 330 ? -4.025 3.680 0.912 1.00 95.50 330 SER A O 1
ATOM 2544 N N . PHE A 1 331 ? -4.999 3.438 2.931 1.00 96.69 331 PHE A N 1
ATOM 2545 C CA . PHE A 1 331 ? -6.085 4.392 2.729 1.00 96.69 331 PHE A CA 1
ATOM 2546 C C . PHE A 1 331 ? -6.227 5.340 3.935 1.00 96.69 331 PHE A C 1
ATOM 2548 O O . PHE A 1 331 ? -5.672 5.057 5.003 1.00 96.69 331 PHE A O 1
ATOM 2555 N N . PRO A 1 332 ? -6.909 6.488 3.777 1.00 97.19 332 PRO A N 1
ATOM 2556 C CA . PRO A 1 332 ? -7.093 7.454 4.858 1.00 97.19 332 PRO A CA 1
ATOM 2557 C C . PRO A 1 332 ? -7.958 6.906 6.002 1.00 97.19 332 PRO A C 1
ATOM 2559 O O . PRO A 1 332 ? -9.001 6.299 5.768 1.00 97.19 332 PRO A O 1
ATOM 2562 N N . VAL A 1 333 ? -7.575 7.170 7.254 1.00 97.94 333 VAL A N 1
ATOM 2563 C CA . VAL A 1 333 ? -8.357 6.736 8.429 1.00 97.94 333 VAL A CA 1
ATOM 2564 C C . VAL A 1 333 ? -9.732 7.414 8.506 1.00 97.94 333 VAL A C 1
ATOM 2566 O O . VAL A 1 333 ? -10.674 6.835 9.037 1.00 97.94 333 VAL A O 1
ATOM 2569 N N . GLU A 1 334 ? -9.877 8.602 7.917 1.00 97.94 334 GLU A N 1
ATOM 2570 C CA . GLU A 1 334 ? -11.138 9.358 7.826 1.00 97.94 334 GLU A CA 1
ATOM 2571 C C . GLU A 1 334 ? -12.284 8.577 7.168 1.00 97.94 334 GLU A C 1
ATOM 2573 O O . GLU A 1 334 ? -13.446 8.857 7.451 1.00 97.94 334 GLU A O 1
ATOM 2578 N N . VAL A 1 335 ? -11.988 7.548 6.364 1.00 98.19 335 VAL A N 1
ATOM 2579 C CA . VAL A 1 335 ? -13.008 6.672 5.765 1.00 98.19 335 VAL A CA 1
ATOM 2580 C C . VAL A 1 335 ? -13.895 6.027 6.841 1.00 98.19 335 VAL A C 1
ATOM 2582 O O . VAL A 1 335 ? -15.099 5.868 6.640 1.00 98.19 335 VAL A O 1
ATOM 2585 N N . PHE A 1 336 ? -13.352 5.744 8.032 1.00 98.44 336 PHE A N 1
ATOM 2586 C CA . PHE A 1 336 ? -14.123 5.193 9.152 1.00 98.44 336 PHE A CA 1
ATOM 2587 C C . PHE A 1 336 ? -15.242 6.121 9.644 1.00 98.44 336 PHE A C 1
ATOM 2589 O O . PHE A 1 336 ? -16.184 5.632 10.261 1.00 98.44 336 PHE A O 1
ATOM 2596 N N . ALA A 1 337 ? -15.174 7.431 9.384 1.00 98.00 337 ALA A N 1
ATOM 2597 C CA . ALA A 1 337 ? -16.202 8.372 9.827 1.00 98.00 337 ALA A CA 1
ATOM 2598 C C . ALA A 1 337 ? -17.571 8.098 9.184 1.00 98.00 337 ALA A C 1
ATOM 2600 O O . ALA A 1 337 ? -18.597 8.286 9.834 1.00 98.00 337 ALA A O 1
ATOM 2601 N N . ALA A 1 338 ? -17.583 7.661 7.921 1.00 97.75 338 ALA A N 1
ATOM 2602 C CA . ALA A 1 338 ? -18.806 7.393 7.164 1.00 97.75 338 ALA A CA 1
ATOM 2603 C C . ALA A 1 338 ? -19.013 5.902 6.857 1.00 97.75 338 ALA A C 1
ATOM 2605 O O . ALA A 1 338 ? -20.154 5.473 6.728 1.00 97.75 338 ALA A O 1
ATOM 2606 N N . HIS A 1 339 ? -17.930 5.120 6.794 1.00 98.44 339 HIS A N 1
ATOM 2607 C CA . HIS A 1 339 ? -17.948 3.763 6.243 1.00 98.44 339 HIS A CA 1
ATOM 2608 C C . HIS A 1 339 ? -17.478 2.678 7.225 1.00 98.44 339 HIS A C 1
ATOM 2610 O O . HIS A 1 339 ? -17.015 1.608 6.826 1.00 98.44 339 HIS A O 1
ATOM 2616 N N . SER A 1 340 ? -17.574 2.932 8.537 1.00 97.50 340 SER A N 1
ATOM 2617 C CA . SER A 1 340 ? -17.160 1.954 9.559 1.00 97.50 340 SER A CA 1
ATOM 2618 C C . SER A 1 340 ? -17.917 0.623 9.437 1.00 97.50 340 SER A C 1
ATOM 2620 O O . SER A 1 340 ? -17.311 -0.438 9.581 1.00 97.50 340 SER A O 1
ATOM 2622 N N . GLU A 1 341 ? -19.212 0.652 9.103 1.00 98.00 341 GLU A N 1
ATOM 2623 C CA . GLU A 1 341 ? -20.022 -0.564 8.931 1.00 98.00 341 GLU A CA 1
ATOM 2624 C C . GLU A 1 341 ? -19.553 -1.415 7.740 1.00 98.00 341 GLU A C 1
ATOM 2626 O O . GLU A 1 341 ? -19.401 -2.630 7.879 1.00 98.00 341 GLU A O 1
ATOM 2631 N N . GLU A 1 342 ? -19.253 -0.798 6.592 1.00 98.62 342 GLU A N 1
ATOM 2632 C CA . GLU A 1 342 ? -18.742 -1.525 5.424 1.00 98.62 342 GLU A CA 1
ATOM 2633 C C . GLU A 1 342 ? -17.349 -2.102 5.696 1.00 98.62 342 GLU A C 1
ATOM 2635 O O . GLU A 1 342 ? -17.084 -3.255 5.352 1.00 98.62 342 GLU A O 1
ATOM 2640 N N . ILE A 1 343 ? -16.481 -1.357 6.391 1.00 98.50 343 ILE A N 1
ATOM 2641 C CA . ILE A 1 343 ? -15.171 -1.867 6.819 1.00 98.50 343 ILE A CA 1
ATOM 2642 C C . ILE A 1 343 ? -15.345 -3.066 7.763 1.00 98.50 343 ILE A C 1
ATOM 2644 O O . ILE A 1 343 ? -14.675 -4.085 7.585 1.00 98.50 343 ILE A O 1
ATOM 2648 N N . CYS A 1 344 ? -16.265 -2.991 8.731 1.00 98.44 344 CYS A N 1
ATOM 2649 C CA . CYS A 1 344 ? -16.571 -4.105 9.633 1.00 98.44 344 CYS A CA 1
ATOM 2650 C C . CYS A 1 344 ? -17.043 -5.348 8.866 1.00 98.44 344 CYS A C 1
ATOM 2652 O O . CYS A 1 344 ? -16.590 -6.449 9.174 1.00 98.44 344 CYS A O 1
ATOM 2654 N N . ALA A 1 345 ? -17.863 -5.191 7.825 1.00 98.44 345 ALA A N 1
ATOM 2655 C CA . ALA A 1 345 ? -18.293 -6.310 6.984 1.00 98.44 345 ALA A CA 1
ATOM 2656 C C . ALA A 1 345 ? -17.118 -6.977 6.238 1.00 98.44 345 ALA A C 1
ATOM 2658 O O . ALA A 1 345 ? -17.077 -8.204 6.095 1.00 98.44 345 ALA A O 1
ATOM 2659 N N . VAL A 1 346 ? -16.124 -6.202 5.786 1.00 98.38 346 VAL A N 1
ATOM 2660 C CA . VAL A 1 346 ? -14.900 -6.768 5.187 1.00 98.38 346 VAL A CA 1
ATOM 2661 C C . VAL A 1 346 ? -14.055 -7.498 6.234 1.00 98.38 346 VAL A C 1
ATOM 2663 O O . VAL A 1 346 ? -13.536 -8.582 5.953 1.00 98.38 346 VAL A O 1
ATOM 2666 N N . LEU A 1 347 ? -13.940 -6.949 7.446 1.00 97.38 347 LEU A N 1
ATOM 2667 C CA . LEU A 1 347 ? -13.235 -7.587 8.562 1.00 97.38 347 LEU A CA 1
ATOM 2668 C C . LEU A 1 347 ? -13.903 -8.898 8.997 1.00 97.38 347 LEU A C 1
ATOM 2670 O O . LEU A 1 347 ? -13.212 -9.893 9.213 1.00 97.38 347 LEU A O 1
ATOM 2674 N N . GLU A 1 348 ? -15.233 -8.933 9.065 1.00 96.75 348 GLU A N 1
ATOM 2675 C CA . GLU A 1 348 ? -16.004 -10.147 9.344 1.00 96.75 348 GLU A CA 1
ATOM 2676 C C . GLU A 1 348 ? -15.739 -11.219 8.284 1.00 96.75 348 GLU A C 1
ATOM 2678 O O . GLU A 1 348 ? -15.400 -12.356 8.617 1.00 96.75 348 GLU A O 1
ATOM 2683 N N . TRP A 1 349 ? -15.806 -10.851 7.000 1.00 96.81 349 TRP A N 1
ATOM 2684 C CA . TRP A 1 349 ? -15.474 -11.765 5.907 1.00 96.81 349 TRP A CA 1
ATOM 2685 C C . TRP A 1 349 ? -14.042 -12.303 6.021 1.00 96.81 349 TRP A C 1
ATOM 2687 O O . TRP A 1 349 ? -13.816 -13.498 5.807 1.00 96.81 349 TRP A O 1
ATOM 2697 N N . PHE A 1 350 ? -13.077 -11.452 6.380 1.00 95.62 350 PHE A N 1
ATOM 2698 C CA . PHE A 1 350 ? -11.688 -11.862 6.572 1.00 95.62 350 PHE A CA 1
ATOM 2699 C C . PHE A 1 350 ? -11.562 -12.897 7.698 1.00 95.62 350 PHE A C 1
ATOM 2701 O O . PHE A 1 350 ? -10.974 -13.962 7.489 1.00 95.62 350 PHE A O 1
ATOM 2708 N N . ALA A 1 351 ? -12.148 -12.618 8.868 1.00 92.25 351 ALA A N 1
ATOM 2709 C CA . ALA A 1 351 ? -12.131 -13.518 10.021 1.00 92.25 351 ALA A CA 1
ATOM 2710 C C . ALA A 1 351 ? -12.823 -14.854 9.706 1.00 92.25 351 ALA A C 1
ATOM 2712 O O . ALA A 1 351 ? -12.276 -15.922 9.984 1.00 92.25 351 ALA A O 1
ATOM 2713 N N . HIS A 1 352 ? -13.980 -14.805 9.044 1.00 91.56 352 HIS A N 1
ATOM 2714 C CA . HIS A 1 352 ? -14.726 -15.987 8.625 1.00 91.56 352 HIS A CA 1
ATOM 2715 C C . HIS A 1 352 ? -13.939 -16.833 7.612 1.00 91.56 352 HIS A C 1
ATOM 2717 O O . HIS A 1 352 ? -13.869 -18.054 7.735 1.00 91.56 352 HIS A O 1
ATOM 2723 N N . THR A 1 353 ? -13.294 -16.199 6.631 1.00 91.12 353 THR A N 1
ATOM 2724 C CA . THR A 1 353 ? -12.459 -16.887 5.632 1.00 91.12 353 THR A CA 1
ATOM 2725 C C . THR A 1 353 ? -11.255 -17.564 6.287 1.00 91.12 353 THR A C 1
ATOM 2727 O O . THR A 1 353 ? -10.944 -18.718 5.977 1.00 91.12 353 THR A O 1
ATOM 2730 N N . ALA A 1 354 ? -10.605 -16.883 7.238 1.00 87.31 354 ALA A N 1
ATOM 2731 C CA . ALA A 1 354 ? -9.533 -17.469 8.036 1.00 87.31 354 ALA A CA 1
ATOM 2732 C C . ALA A 1 354 ? -10.032 -18.683 8.842 1.00 87.31 354 ALA A C 1
ATOM 2734 O O . ALA A 1 354 ? -9.384 -19.732 8.822 1.00 87.31 354 ALA A O 1
ATOM 2735 N N . ALA A 1 355 ? -11.206 -18.582 9.473 1.00 83.81 355 ALA A N 1
ATOM 2736 C CA . ALA A 1 355 ? -11.812 -19.662 10.248 1.00 83.81 355 ALA A CA 1
ATOM 2737 C C . ALA A 1 355 ? -12.205 -20.875 9.384 1.00 83.81 355 ALA A C 1
ATOM 2739 O O . ALA A 1 355 ? -11.797 -21.986 9.700 1.00 83.81 355 ALA A O 1
ATOM 2740 N N . LEU A 1 356 ? -12.899 -20.697 8.254 1.00 81.12 356 LEU A N 1
ATOM 2741 C CA . LEU A 1 356 ? -13.304 -21.814 7.381 1.00 81.12 356 LEU A CA 1
ATOM 2742 C C . LEU A 1 356 ? -12.116 -22.591 6.797 1.00 81.12 356 LEU A C 1
ATOM 2744 O O . LEU A 1 356 ? -12.199 -23.798 6.561 1.00 81.12 356 LEU A O 1
ATOM 2748 N N . SER A 1 357 ? -10.992 -21.911 6.552 1.00 70.44 357 SER A N 1
ATOM 2749 C CA . SER A 1 357 ? -9.779 -22.574 6.064 1.00 70.44 357 SER A CA 1
ATOM 2750 C C . SER A 1 357 ? -9.204 -23.585 7.067 1.00 70.44 357 SER A C 1
ATOM 2752 O O . SER A 1 357 ? -8.576 -24.565 6.656 1.00 70.44 357 SER A O 1
ATOM 2754 N N . LYS A 1 358 ? -9.463 -23.381 8.367 1.00 62.22 358 LYS A N 1
ATOM 2755 C CA . LYS A 1 358 ? -9.104 -24.302 9.452 1.00 62.22 358 LYS A CA 1
ATOM 2756 C C . LYS A 1 358 ? -9.869 -25.616 9.317 1.00 62.22 358 LYS A C 1
ATOM 2758 O O . LYS A 1 358 ? -9.238 -26.670 9.290 1.00 62.22 358 LYS A O 1
ATOM 2763 N N . ASP A 1 359 ? -11.189 -25.537 9.158 1.00 57.50 359 ASP A N 1
ATOM 2764 C CA . ASP A 1 359 ? -12.073 -26.707 9.123 1.00 57.50 359 ASP A CA 1
ATOM 2765 C C . ASP A 1 359 ? -11.768 -27.611 7.921 1.00 57.50 359 ASP A C 1
ATOM 2767 O O . ASP A 1 359 ? -11.786 -28.840 8.021 1.00 57.50 359 ASP A O 1
ATOM 2771 N N . ARG A 1 360 ? -11.403 -27.009 6.781 1.00 57.50 360 ARG A N 1
ATOM 2772 C CA . ARG A 1 360 ? -11.036 -27.766 5.577 1.00 57.50 360 ARG A CA 1
ATOM 2773 C C . ARG A 1 360 ? -9.699 -28.502 5.719 1.00 57.50 360 ARG A C 1
ATOM 2775 O O . ARG A 1 360 ? -9.592 -29.622 5.239 1.00 57.50 360 ARG A O 1
ATOM 2782 N N . ARG A 1 361 ? -8.703 -27.924 6.407 1.00 55.62 361 ARG A N 1
ATOM 2783 C CA . ARG A 1 361 ? -7.429 -28.619 6.691 1.00 55.62 361 ARG A CA 1
ATOM 2784 C C . ARG A 1 361 ? -7.586 -29.741 7.712 1.00 55.62 361 ARG A C 1
ATOM 2786 O O . ARG A 1 361 ? -6.981 -30.787 7.528 1.00 55.62 361 ARG A O 1
ATOM 2793 N N . THR A 1 362 ? -8.414 -29.558 8.741 1.00 54.03 362 THR A N 1
ATOM 2794 C CA . THR A 1 362 ? -8.659 -30.623 9.729 1.00 54.03 362 THR A CA 1
ATOM 2795 C C . THR A 1 362 ? -9.331 -31.853 9.119 1.00 54.03 362 THR A C 1
ATOM 2797 O O . THR A 1 362 ? -9.074 -32.962 9.568 1.00 54.03 362 THR A O 1
ATOM 2800 N N . LEU A 1 363 ? -10.157 -31.673 8.081 1.00 50.09 363 LEU A N 1
ATOM 2801 C CA . LEU A 1 363 ? -10.797 -32.776 7.354 1.00 50.09 363 LEU A CA 1
ATOM 2802 C C . LEU A 1 363 ? -9.828 -33.521 6.419 1.00 50.09 363 LEU A C 1
ATOM 2804 O O . LEU A 1 363 ? -9.946 -34.733 6.274 1.00 50.09 363 LEU A O 1
ATOM 2808 N N . ASP A 1 364 ? -8.867 -32.820 5.807 1.00 51.94 364 ASP A N 1
ATOM 2809 C CA . ASP A 1 364 ? -7.851 -33.443 4.941 1.00 51.94 364 ASP A CA 1
ATOM 2810 C C . ASP A 1 364 ? -6.757 -34.182 5.745 1.00 51.94 364 ASP A C 1
ATOM 2812 O O . ASP A 1 364 ? -6.166 -35.139 5.243 1.00 51.94 364 ASP A O 1
ATOM 2816 N N . GLU A 1 365 ? -6.484 -33.768 6.990 1.00 53.19 365 GLU A N 1
ATOM 2817 C CA . GLU A 1 365 ? -5.509 -34.423 7.882 1.00 53.19 365 GLU A CA 1
ATOM 2818 C C . GLU A 1 365 ? -6.075 -35.643 8.635 1.00 53.19 365 GLU A C 1
ATOM 2820 O O . GLU A 1 365 ? -5.293 -36.472 9.104 1.00 53.19 365 GLU A O 1
ATOM 2825 N N . ASP A 1 366 ? -7.402 -35.804 8.700 1.00 48.84 366 ASP A N 1
ATOM 2826 C CA . ASP A 1 366 ? -8.067 -36.960 9.317 1.00 48.84 366 ASP A CA 1
ATOM 2827 C C . ASP A 1 366 ? -9.034 -37.664 8.339 1.00 48.84 366 ASP A C 1
ATOM 2829 O O . ASP A 1 366 ? -10.258 -37.554 8.455 1.00 48.84 366 ASP A O 1
ATOM 2833 N N . PRO A 1 367 ? -8.522 -38.438 7.360 1.00 45.94 367 PRO A N 1
ATOM 2834 C CA . PRO A 1 367 ? -9.357 -39.206 6.431 1.00 45.94 367 PRO A CA 1
ATOM 2835 C C . PRO A 1 367 ? -10.059 -40.415 7.094 1.00 45.94 367 PRO A C 1
ATOM 2837 O O . PRO A 1 367 ? -10.605 -41.271 6.398 1.00 45.94 367 PRO A O 1
ATOM 2840 N N . GLY A 1 368 ? -10.016 -40.530 8.426 1.00 52.16 368 GLY A N 1
ATOM 2841 C CA . GLY A 1 368 ? -10.338 -41.732 9.191 1.00 52.16 368 GLY A CA 1
ATOM 2842 C C . GLY A 1 368 ? -11.711 -41.780 9.860 1.00 52.16 368 GLY A C 1
ATOM 2843 O O . GLY A 1 368 ? -11.853 -42.528 10.823 1.00 52.16 368 GLY A O 1
ATOM 2844 N N . THR A 1 369 ? -12.721 -41.035 9.395 1.00 46.19 369 THR A N 1
ATOM 2845 C CA . THR A 1 369 ? -14.099 -41.226 9.889 1.00 46.19 369 THR A CA 1
ATOM 2846 C C . THR A 1 369 ? -15.143 -41.128 8.776 1.00 46.19 369 THR A C 1
ATOM 2848 O O . THR A 1 369 ? -15.824 -40.114 8.648 1.00 46.19 369 THR A O 1
ATOM 2851 N N . LEU A 1 370 ? -15.296 -42.204 8.000 1.00 35.91 370 LEU A N 1
ATOM 2852 C CA . LEU A 1 370 ? -16.569 -42.624 7.397 1.00 35.91 370 LEU A CA 1
ATOM 2853 C C . LEU A 1 370 ? -16.625 -44.150 7.300 1.00 35.91 370 LEU A C 1
ATOM 2855 O O . LEU A 1 370 ? -15.637 -44.744 6.810 1.00 35.91 370 LEU A O 1
#

Foldseek 3Di:
DDPVVQCVVQVPAQLNDDDDPCPVVCPPDALQSLLVVQCPDPDPLSPLSSPDPDDGDVSSVVSRVVVVVVCCVVPPDDDPPPPDPPPDDVLVVLLLLLLVLQAQLAAEELCQSCVLSVHHSVVSQVVQQVDAPRHNSLRYPHPQQARDQSRPHPPPDHSVVSLVRNVVSPFDADPVRHTDCLRYDGNQNSCVSVVVNPPDPDVQPDDDPVVQVVLVVVQLVLLPVAHDPLLSVLVVVLQVLLVVLVWDWHWDDDPFIKIFTWDWFADPVDIDIDTQWIAGRNVQKIWGALLVLCVDPPSVDLVVLVVLQVLQVVQPQDDHRPSQNNHIRMTGSCSSSPCSVSVSVSSSVVSVRRHVRRVVVVCVVCVDDD

Solvent-accessible surface area (backbone atoms only — not comparable to full-atom values): 20726 Å² total; per-residue (Å²): 131,54,72,66,60,51,43,71,70,42,65,86,32,75,35,56,65,71,90,66,94,53,57,80,77,37,64,93,55,59,66,72,62,39,24,65,59,27,56,72,42,91,47,67,76,41,28,62,58,31,74,43,98,66,86,52,72,67,55,30,53,52,43,27,51,55,49,50,56,49,46,50,70,78,54,64,73,83,63,92,83,70,70,76,66,91,85,59,60,66,44,60,56,48,51,52,52,39,38,65,55,54,50,69,29,49,33,32,25,34,56,26,56,10,62,61,49,74,58,52,34,68,57,47,50,52,51,57,39,71,44,60,86,60,63,55,54,70,34,52,22,42,93,77,32,28,79,55,92,80,50,57,48,67,69,91,56,59,62,71,50,40,56,54,51,40,44,74,42,61,36,57,62,49,98,88,57,25,42,49,69,44,30,50,42,48,33,66,52,44,32,46,64,68,69,58,59,67,91,76,82,57,79,71,73,90,67,55,72,70,58,46,52,58,40,49,55,51,30,52,49,41,20,58,75,59,40,56,71,53,22,36,51,22,46,56,49,40,52,54,50,41,43,76,74,68,28,47,81,41,64,48,88,54,96,66,36,29,42,30,50,32,35,78,44,65,56,99,86,56,70,44,81,45,52,64,41,38,38,34,37,70,84,38,35,31,31,39,37,30,49,61,32,53,79,33,82,64,35,41,39,61,72,53,45,49,50,53,51,51,56,50,48,68,38,84,79,37,54,62,39,74,67,34,64,70,32,64,32,43,34,56,42,63,39,23,45,83,40,28,68,63,52,41,52,52,51,50,51,49,53,50,53,48,53,55,52,42,58,57,51,58,51,72,76,50,84,82,82,129

Mean predicted aligned error: 13.27 Å

Sequence (370 aa):
MGADELHALLVHTLGNLTLSGDNPKLSNHPFRRKQEILDSSALRMNQEIAGRERWGRAENLDRAVGLADRAVRLWPGPVPGTLPGDDEWSGWKELRAALLAMPAGTWTTYGDVAALIGTHAVLVGQHLASKAGLHGAYRVLTADGRVSAGSRWPDGQESGDARTRLEAEGVPFDDTGRARRSHRLTSADLAALLGKETAEEAVPSPQTEDEQLSAADRFESQLRDNQTKETAEGVLGALRFWEQQGGHLAYGRASETSCSLMVRFGGTTDTRDLWPLGIYPVSGTVEVVFQYLKRRPPFDDEPLRRELMTRMNGIEGIDLAEAKLDLRPSFPVEVFAAHSEEICAVLEWFAHTAALSKDRRTLDEDPGTL